Protein AF-0000000076985890 (afdb_homodimer)

Secondary structure (DSSP, 8-state):
-GGGG----HHHHHHHHHHHHHHHHHHHHHHHHHHHTS------EEEEEES-SSTTS--SGGGT-TTSHHHHHHHHHHT-SSEEEEEES-B--HHHHHHHHHHHHTT-EEEEEE-GGGTTSTT--HHHHHHTT-EEEEPPP-SS-B--EEEEETTTEEEEES--BSHHHHHTSBEEEEEE--HHHHHHHHHHHHHHHHHT-GGG-/--GGG----HHHHHHHHHHHHHHHHHHHHHHHHHHHTS------EEEEEES-SSTTS--SGGGT-TTSHHHHHHHHHHT-SSEEEEEES-B--HHHHHHHHHHHHTT-EEEEEE-GGGTTSTT--HHHHHHTT-EEEEPPP-SS-B--EEEEETTTEEEEES--BSHHHHHTSBEEEEEE--HHHHHHHHHHHHHHHHHT-GGG-

Radius of gyration: 29.79 Å; Cα contacts (8 Å, |Δi|>4): 692; chains: 2; bounding box: 94×64×72 Å

pLDDT: mean 83.48, std 21.85, range [29.84, 98.94]

Solvent-accessible surface area (backbone atoms only — not comparable to full-atom values): 21646 Å² total; per-residue (Å²): 135,80,76,76,78,65,79,72,57,69,64,60,55,50,50,52,48,49,51,50,49,49,53,50,49,51,48,48,50,49,47,50,46,45,62,68,51,41,75,72,72,76,86,44,75,46,78,40,54,28,35,34,87,78,52,63,66,78,59,89,56,58,82,68,47,75,76,38,41,67,37,48,52,46,52,60,60,55,64,31,63,55,28,37,40,36,37,29,34,41,55,35,24,64,69,60,49,50,46,52,50,52,32,40,73,71,64,18,51,44,40,36,38,34,16,44,89,37,53,79,36,88,61,36,41,51,66,60,40,44,76,73,67,43,49,72,40,43,47,66,90,57,100,44,44,48,44,32,31,36,34,34,36,54,79,47,32,27,40,35,21,37,46,48,44,32,55,62,36,56,62,52,12,33,25,36,35,42,33,33,42,52,62,72,59,29,49,53,53,51,50,52,48,50,52,49,56,59,70,34,31,70,81,76,101,137,78,74,80,74,65,80,72,55,68,64,59,55,51,49,51,48,51,50,49,49,49,52,50,47,52,49,48,49,50,49,49,46,46,61,69,50,41,76,72,72,75,85,45,75,46,76,41,51,28,35,35,88,77,53,63,65,80,60,88,56,58,82,67,48,73,78,38,42,68,38,47,52,46,51,59,59,56,64,32,63,54,30,38,43,36,36,28,33,42,54,34,22,64,70,59,48,51,45,53,51,52,33,39,73,72,64,18,52,45,39,36,38,34,15,43,90,35,51,80,37,90,60,36,41,52,64,61,40,46,74,72,67,41,47,73,39,44,46,67,92,58,100,44,45,47,44,33,28,36,36,32,36,54,79,47,32,29,39,36,21,36,48,49,44,31,56,60,37,56,62,51,11,32,26,35,35,43,34,32,43,54,61,71,58,29,49,52,53,50,50,52,48,52,54,49,54,59,69,33,32,70,81,75,100

Nearest PDB structures (foldseek):
  4ggj-assembly1_A  TM=8.680E-01  e=3.127E-18  Mus musculus
  4gel-assembly1_A  TM=8.776E-01  e=2.424E-14  Drosophila melanogaster
  4gel-assembly1_B  TM=8.589E-01  e=1.383E-13  Drosophila melanogaster
  4gem-assembly1_A  TM=8.745E-01  e=2.913E-12  Drosophila melanogaster
  4gem-assembly1_B  TM=8.549E-01  e=1.885E-12  Drosophila melanogaster

Sequence (410 aa):
MMAYFQRIPLVAAVGISLVTCEVVYYAIRKWRNAQKAAPVAVDLNEVIFFPDSSVVSKTENFENDGANSLCRLVRHLSTAERTLDLCLYIFSCTYLCKAVEKVHNKGARVRVIIDESQRESSGSQISFLRAKGILVRTSKLSPYLMHHKFAVVDGKILINGSLNWTRQAVVGNRENVLVTNNANVVGQYLEEFEKLWRLYDPKTVMMAYFQRIPLVAAVGISLVTCEVVYYAIRKWRNAQKAAPVAVDLNEVIFFPDSSVVSKTENFENDGANSLCRLVRHLSTAERTLDLCLYIFSCTYLCKAVEKVHNKGARVRVIIDESQRESSGSQISFLRAKGILVRTSKLSPYLMHHKFAVVDGKILINGSLNWTRQAVVGNRENVLVTNNANVVGQYLEEFEKLWRLYDPKTV

Foldseek 3Di:
DPPPPPPPDPVVVVVVVVVVVVVVVVVVVVVVVVVVPPPPPPWDKDKAKPDFPPQLPPDPVPVPPCPGRVNVVLVVLLVAAAEKEWQAAAAQAVSNVVSQLNNVVNPHQYEYEYEPVHCPPVRGCNVVCVVSVHHYFYDDDDPDTSHFGWMAGPLFKIKGWNAHNDPCRHNPDTIMIIIGRPNVVSNVVVVVSVVVVVVRPPVVD/DPPPPDPPDPVVVVVVVVVVVVVVVVVVVVVVVVVVPPPPPPWDKDKAKPDFPPPLPPDPVPVPPCPGRVNVVLVVLQVAAAEKEWQAAAAQAVSNVVSQLNNVVNPHQYEYEYEPVHCPPVRGCNVVCVVSVHHYFYDDDDPDTSHFGWMAGPLFKIKGWNAHNDPCRHNPDTIMIIIGRPNVVSNVVVVVSVVVVVVRPPVVD

InterPro domains:
  IPR001736 Phospholipase D/Transphosphatidylase [PS50035] (142-169)
  IPR001736 Phospholipase D/Transphosphatidylase [SM00155] (142-169)
  IPR025202 Cardiolipin synthase-like, phospholipase D-like domain [PF13091] (73-197)
  IPR051406 Phospholipase D domain-containing protein [PTHR43856] (47-202)

Structure (mmCIF, N/CA/C/O backbone):
data_AF-0000000076985890-model_v1
#
loop_
_entity.id
_entity.type
_entity.pdbx_description
1 polymer 'Mitochondrial cardiolipin hydrolase'
#
loop_
_atom_site.group_PDB
_atom_site.id
_atom_site.type_symbol
_atom_site.label_atom_id
_atom_site.label_alt_id
_atom_site.label_comp_id
_atom_site.label_asym_id
_atom_site.label_entity_id
_atom_site.label_seq_id
_atom_site.pdbx_PDB_ins_code
_atom_site.Cartn_x
_atom_site.Cartn_y
_atom_site.Cartn_z
_atom_site.occupancy
_atom_site.B_iso_or_equiv
_atom_site.auth_seq_id
_atom_site.auth_comp_id
_atom_site.auth_asym_id
_atom_site.auth_atom_id
_atom_site.pdbx_PDB_model_num
ATOM 1 N N . MET A 1 1 ? -69.062 27.203 45.281 1 29.84 1 MET A N 1
ATOM 2 C CA . MET A 1 1 ? -68.938 27.047 43.844 1 29.84 1 MET A CA 1
ATOM 3 C C . MET A 1 1 ? -67.688 26.203 43.531 1 29.84 1 MET A C 1
ATOM 5 O O . MET A 1 1 ? -67.25 26.125 42.375 1 29.84 1 MET A O 1
ATOM 9 N N . MET A 1 2 ? -67.062 25.594 44.562 1 33.03 2 MET A N 1
ATOM 10 C CA . MET A 1 2 ? -65.75 24.984 44.469 1 33.03 2 MET A CA 1
ATOM 11 C C . MET A 1 2 ? -65.812 23.656 43.75 1 33.03 2 MET A C 1
ATOM 13 O O . MET A 1 2 ? -64.75 23.078 43.406 1 33.03 2 MET A O 1
ATOM 17 N N . ALA A 1 3 ? -67 22.906 43.781 1 33.28 3 ALA A N 1
ATOM 18 C CA . ALA A 1 3 ? -67 21.453 43.656 1 33.28 3 ALA A CA 1
ATOM 19 C C . ALA A 1 3 ? -66.938 21.047 42.188 1 33.28 3 ALA A C 1
ATOM 21 O O . ALA A 1 3 ? -67.062 19.859 41.844 1 33.28 3 ALA A O 1
ATOM 22 N N . TYR A 1 4 ? -67.188 21.906 41.25 1 34.59 4 TYR A N 1
ATOM 23 C CA . TYR A 1 4 ? -67.562 21.391 39.938 1 34.59 4 TYR A CA 1
ATOM 24 C C . TYR A 1 4 ? -66.312 20.844 39.219 1 34.59 4 TYR A C 1
ATOM 26 O O . TYR A 1 4 ? -66.312 20.609 38 1 34.59 4 TYR A O 1
ATOM 34 N N . PHE A 1 5 ? -65.125 21 39.75 1 40.16 5 PHE A N 1
ATOM 35 C CA . PHE A 1 5 ? -64 20.719 38.812 1 40.16 5 PHE A CA 1
ATOM 36 C C . PHE A 1 5 ? -63.875 19.219 38.594 1 40.16 5 PHE A C 1
ATOM 38 O O . PHE A 1 5 ? -62.875 18.766 38.062 1 40.16 5 PHE A O 1
ATOM 45 N N . GLN A 1 6 ? -64.875 18.406 39.125 1 37.47 6 GLN A N 1
ATOM 46 C CA . GLN A 1 6 ? -64.438 17.031 39.281 1 37.47 6 GLN A CA 1
ATOM 47 C C . GLN A 1 6 ? -64.25 16.328 37.938 1 37.47 6 GLN A C 1
ATOM 49 O O . GLN A 1 6 ? -63.344 15.547 37.75 1 37.47 6 GLN A O 1
ATOM 54 N N . ARG A 1 7 ? -65.5 16.094 37.188 1 39.22 7 ARG A N 1
ATOM 55 C CA . ARG A 1 7 ? -65.625 14.828 36.469 1 39.22 7 ARG A CA 1
ATOM 56 C C . ARG A 1 7 ? -65 14.914 35.094 1 39.22 7 ARG A C 1
ATOM 58 O O . ARG A 1 7 ? -65.625 15.367 34.125 1 39.22 7 ARG A O 1
ATOM 65 N N . ILE A 1 8 ? -63.844 15.406 34.906 1 46.31 8 ILE A N 1
ATOM 66 C CA . ILE A 1 8 ? -63.312 15.18 33.562 1 46.31 8 ILE A CA 1
ATOM 67 C C . ILE A 1 8 ? -63.344 13.688 33.219 1 46.31 8 ILE A C 1
ATOM 69 O O . ILE A 1 8 ? -62.781 12.875 33.969 1 46.31 8 ILE A O 1
ATOM 73 N N . PRO A 1 9 ? -64.438 13.234 32.438 1 46.5 9 PRO A N 1
ATOM 74 C CA . PRO A 1 9 ? -64.688 11.805 32.219 1 46.5 9 PRO A CA 1
ATOM 75 C C . PRO A 1 9 ? -63.438 11.078 31.719 1 46.5 9 PRO A C 1
ATOM 77 O O . PRO A 1 9 ? -62.562 11.695 31.094 1 46.5 9 PRO A O 1
ATOM 80 N N . LEU A 1 10 ? -63.219 9.906 32.25 1 52.47 10 LEU A N 1
ATOM 81 C CA . LEU A 1 10 ? -62.188 8.906 32.062 1 52.47 10 LEU A CA 1
ATOM 82 C C . LEU A 1 10 ? -61.938 8.664 30.578 1 52.47 10 LEU A C 1
ATOM 84 O O . LEU A 1 10 ? -60.781 8.492 30.156 1 52.47 10 LEU A O 1
ATOM 88 N N . VAL A 1 11 ? -63 8.984 29.75 1 53.03 11 VAL A N 1
ATOM 89 C CA . VAL A 1 11 ? -62.875 8.688 28.328 1 53.03 11 VAL A CA 1
ATOM 90 C C . VAL A 1 11 ? -62.031 9.75 27.656 1 53.03 11 VAL A C 1
ATOM 92 O O . VAL A 1 11 ? -61.219 9.438 26.766 1 53.03 11 VAL A O 1
ATOM 95 N N . ALA A 1 12 ? -62.156 11.039 28.094 1 55.5 12 ALA A N 1
ATOM 96 C CA . ALA A 1 12 ? -61.312 12.094 27.5 1 55.5 12 ALA A CA 1
ATOM 97 C C . ALA A 1 12 ? -59.844 11.93 27.906 1 55.5 12 ALA A C 1
ATOM 99 O O . ALA A 1 12 ? -58.969 12.172 27.094 1 55.5 12 ALA A O 1
ATOM 100 N N . ALA A 1 13 ? -59.688 11.32 29.109 1 54.88 13 ALA A N 1
ATOM 101 C CA . ALA A 1 13 ? -58.312 11.086 29.547 1 54.88 13 ALA A CA 1
ATOM 102 C C . ALA A 1 13 ? -57.688 9.969 28.734 1 54.88 13 ALA A C 1
ATOM 104 O O . ALA A 1 13 ? -56.5 10.062 28.391 1 54.88 13 ALA A O 1
ATOM 105 N N . VAL A 1 14 ? -58.562 9.016 28.266 1 54.94 14 VAL A N 1
ATOM 106 C CA . VAL A 1 14 ? -58.031 7.906 27.484 1 54.94 14 VAL A CA 1
ATOM 107 C C . VAL A 1 14 ? -57.75 8.367 26.062 1 54.94 14 VAL A C 1
ATOM 109 O O . VAL A 1 14 ? -56.75 8.008 25.469 1 54.94 14 VAL A O 1
ATOM 112 N N . GLY A 1 15 ? -58.531 9.32 25.531 1 52.78 15 GLY A N 1
ATOM 113 C CA . GLY A 1 15 ? -58.312 9.844 24.188 1 52.78 15 GLY A CA 1
ATOM 114 C C . GLY A 1 15 ? -57.062 10.719 24.078 1 52.78 15 GLY A C 1
ATOM 115 O O . GLY A 1 15 ? -56.312 10.602 23.125 1 52.78 15 GLY A O 1
ATOM 116 N N . ILE A 1 16 ? -56.906 11.492 25.172 1 57.03 16 ILE A N 1
ATOM 117 C CA . ILE A 1 16 ? -55.719 12.352 25.188 1 57.03 16 ILE A CA 1
ATOM 118 C C . ILE A 1 16 ? -54.469 11.5 25.359 1 57.03 16 ILE A C 1
ATOM 120 O O . ILE A 1 16 ? -53.469 11.727 24.688 1 57.03 16 ILE A O 1
ATOM 124 N N . SER A 1 17 ? -54.719 10.398 26.047 1 57.03 17 SER A N 1
ATOM 125 C CA . SER A 1 17 ? -53.562 9.523 26.234 1 57.03 17 SER A CA 1
ATOM 126 C C . SER A 1 17 ? -53.188 8.805 24.938 1 57.03 17 SER A C 1
ATOM 128 O O . SER A 1 17 ? -52 8.68 24.609 1 57.03 17 SER A O 1
ATOM 130 N N . LEU A 1 18 ? -54.281 8.508 24.188 1 56.28 18 LEU A N 1
ATOM 131 C CA . LEU A 1 18 ? -54.031 7.793 22.938 1 56.28 18 LEU A CA 1
ATOM 132 C C . LEU A 1 18 ? -53.438 8.734 21.875 1 56.28 18 LEU A C 1
ATOM 134 O O . LEU A 1 18 ? -52.531 8.375 21.156 1 56.28 18 LEU A O 1
ATOM 138 N N . VAL A 1 19 ? -53.906 9.969 21.859 1 60.25 19 VAL A N 1
ATOM 139 C CA . VAL A 1 19 ? -53.406 10.938 20.906 1 60.25 19 VAL A CA 1
ATOM 140 C C . VAL A 1 19 ? -51.969 11.344 21.297 1 60.25 19 VAL A C 1
ATOM 142 O O . VAL A 1 19 ? -51.094 11.438 20.453 1 60.25 19 VAL A O 1
ATOM 145 N N . THR A 1 20 ? -51.75 11.406 22.594 1 59.97 20 THR A N 1
ATOM 146 C CA . THR A 1 20 ? -50.375 11.734 23.047 1 59.97 20 THR A CA 1
ATOM 147 C C . THR A 1 20 ? -49.438 10.578 22.781 1 59.97 20 THR A C 1
ATOM 149 O O . THR A 1 20 ? -48.312 10.797 22.328 1 59.97 20 THR A O 1
ATOM 152 N N . CYS A 1 21 ? -49.969 9.352 22.891 1 58.56 21 CYS A N 1
ATOM 153 C CA . CYS A 1 21 ? -49.125 8.211 22.594 1 58.56 21 CYS A CA 1
ATOM 154 C C . CYS A 1 21 ? -48.844 8.102 21.109 1 58.56 21 CYS A C 1
ATOM 156 O O . CYS A 1 21 ? -47.719 7.809 20.688 1 58.56 21 CYS A O 1
ATOM 158 N N . GLU A 1 22 ? -49.844 8.469 20.297 1 59.91 22 GLU A N 1
ATOM 159 C CA . GLU A 1 22 ? -49.625 8.438 18.859 1 59.91 22 GLU A CA 1
ATOM 160 C C . GLU A 1 22 ? -48.688 9.555 18.406 1 59.91 22 GLU A C 1
ATOM 162 O O . GLU A 1 22 ? -47.812 9.344 17.562 1 59.91 22 GLU A O 1
ATOM 167 N N . VAL A 1 23 ? -48.812 10.742 18.969 1 61.91 23 VAL A N 1
ATOM 168 C CA . VAL A 1 23 ? -47.938 11.867 18.641 1 61.91 23 VAL A CA 1
ATOM 169 C C . VAL A 1 23 ? -46.5 11.578 19.125 1 61.91 23 VAL A C 1
ATOM 171 O O . VAL A 1 23 ? -45.531 11.836 18.422 1 61.91 23 VAL A O 1
ATOM 174 N N . VAL A 1 24 ? -46.375 11.008 20.266 1 61.91 24 VAL A N 1
ATOM 175 C CA . VAL A 1 24 ? -45.062 10.625 20.797 1 61.91 24 VAL A CA 1
ATOM 176 C C . VAL A 1 24 ? -44.5 9.5 19.953 1 61.91 24 VAL A C 1
ATOM 178 O O . VAL A 1 24 ? -43.312 9.523 19.609 1 61.91 24 VAL A O 1
ATOM 181 N N . TYR A 1 25 ? -45.344 8.531 19.594 1 57.03 25 TYR A N 1
ATOM 182 C CA . TYR A 1 25 ? -44.906 7.441 18.719 1 57.03 25 TYR A CA 1
ATOM 183 C C . TYR A 1 25 ? -44.438 7.98 17.359 1 57.03 25 TYR A C 1
ATOM 185 O O . TYR A 1 25 ? -43.375 7.617 16.875 1 57.03 25 TYR A O 1
ATOM 193 N N . TYR A 1 26 ? -45.156 8.828 16.719 1 60.25 26 TYR A N 1
ATOM 194 C CA . TYR A 1 26 ? -44.781 9.43 15.445 1 60.25 26 TYR A CA 1
ATOM 195 C C . TYR A 1 26 ? -43.562 10.312 15.602 1 60.25 26 TYR A C 1
ATOM 197 O O . TYR A 1 26 ? -42.688 10.32 14.734 1 60.25 26 TYR A O 1
ATOM 205 N N . ALA A 1 27 ? -43.344 11.023 16.625 1 61.88 27 ALA A N 1
ATOM 206 C CA . ALA A 1 27 ? -42.188 11.867 16.891 1 61.88 27 ALA A CA 1
ATOM 207 C C . ALA A 1 27 ? -40.938 11.023 17.141 1 61.88 27 ALA A C 1
ATOM 209 O O . ALA A 1 27 ? -39.875 11.328 16.609 1 61.88 27 ALA A O 1
ATOM 210 N N . ILE A 1 28 ? -41.062 9.93 17.859 1 60.19 28 ILE A N 1
ATOM 211 C CA . ILE A 1 28 ? -39.938 9.031 18.094 1 60.19 28 ILE A CA 1
ATOM 212 C C . ILE A 1 28 ? -39.562 8.32 16.797 1 60.19 28 ILE A C 1
ATOM 214 O O . ILE A 1 28 ? -38.375 8.195 16.484 1 60.19 28 ILE A O 1
ATOM 218 N N . ARG A 1 29 ? -40.562 7.848 16.062 1 59.12 29 ARG A N 1
ATOM 219 C CA . ARG A 1 29 ? -40.312 7.23 14.766 1 59.12 29 ARG A CA 1
ATOM 220 C C . ARG A 1 29 ? -39.656 8.227 13.812 1 59.12 29 ARG A C 1
ATOM 222 O O . ARG A 1 29 ? -38.688 7.887 13.109 1 59.12 29 ARG A O 1
ATOM 229 N N . LYS A 1 30 ? -40.156 9.453 13.727 1 55.5 30 LYS A N 1
ATOM 230 C CA . LYS A 1 30 ? -39.531 10.508 12.93 1 55.5 30 LYS A CA 1
ATOM 231 C C . LYS A 1 30 ? -38.125 10.82 13.43 1 55.5 30 LYS A C 1
ATOM 233 O O . LYS A 1 30 ? -37.219 11.031 12.625 1 55.5 30 LYS A O 1
ATOM 238 N N . TRP A 1 31 ? -37.938 10.883 14.727 1 54.59 31 TRP A N 1
ATOM 239 C CA . TRP A 1 31 ? -36.625 11.102 15.32 1 54.59 31 TRP A CA 1
ATOM 240 C C . TRP A 1 31 ? -35.688 9.922 15.031 1 54.59 31 TRP A C 1
ATOM 242 O O . TRP A 1 31 ? -34.562 10.117 14.633 1 54.59 31 TRP A O 1
ATOM 252 N N . ARG A 1 32 ? -36.188 8.703 15.242 1 51.38 32 ARG A N 1
ATOM 253 C CA . ARG A 1 32 ? -35.406 7.516 14.906 1 51.38 32 ARG A CA 1
ATOM 254 C C . ARG A 1 32 ? -35.125 7.469 13.414 1 51.38 32 ARG A C 1
ATOM 256 O O . ARG A 1 32 ? -34 7.121 13.008 1 51.38 32 ARG A O 1
ATOM 263 N N . ASN A 1 33 ? -36.094 7.73 12.68 1 51.25 33 ASN A N 1
ATOM 264 C CA . ASN A 1 33 ? -35.875 7.785 11.234 1 51.25 33 ASN A CA 1
ATOM 265 C C . ASN A 1 33 ? -34.938 8.938 10.852 1 51.25 33 ASN A C 1
ATOM 267 O O . ASN A 1 33 ? -34.156 8.82 9.906 1 51.25 33 ASN A O 1
ATOM 271 N N . ALA A 1 34 ? -35.031 10.094 11.5 1 47.59 34 ALA A N 1
ATOM 272 C CA . ALA A 1 34 ? -34.094 11.18 11.305 1 47.59 34 ALA A CA 1
ATOM 273 C C . ALA A 1 34 ? -32.656 10.742 11.703 1 47.59 34 ALA A C 1
ATOM 275 O O . ALA A 1 34 ? -31.688 11.133 11.07 1 47.59 34 ALA A O 1
ATOM 276 N N . GLN A 1 35 ? -32.5 10.133 12.812 1 42.44 35 GLN A N 1
ATOM 277 C CA . GLN A 1 35 ? -31.219 9.547 13.156 1 42.44 35 GLN A CA 1
ATOM 278 C C . GLN A 1 35 ? -30.812 8.469 12.156 1 42.44 35 GLN A C 1
ATOM 280 O O . GLN A 1 35 ? -29.625 8.266 11.883 1 42.44 35 GLN A O 1
ATOM 285 N N . LYS A 1 36 ? -31.812 7.664 11.844 1 43.5 36 LYS A N 1
ATOM 286 C CA . LYS A 1 36 ? -31.531 6.738 10.75 1 43.5 36 LYS A CA 1
ATOM 287 C C . LYS A 1 36 ? -31.219 7.488 9.453 1 43.5 36 LYS A C 1
ATOM 289 O O . LYS A 1 36 ? -30.594 6.941 8.547 1 43.5 36 LYS A O 1
ATOM 294 N N . ALA A 1 37 ? -31.875 8.586 9.375 1 40.69 37 ALA A N 1
ATOM 295 C CA . ALA A 1 37 ? -31.641 9.43 8.211 1 40.69 37 ALA A CA 1
ATOM 296 C C . ALA A 1 37 ? -30.344 10.234 8.359 1 40.69 37 ALA A C 1
ATOM 298 O O . ALA A 1 37 ? -30.328 11.438 8.117 1 40.69 37 ALA A O 1
ATOM 299 N N . ALA A 1 38 ? -29.562 10.086 9.484 1 39.19 38 ALA A N 1
ATOM 300 C CA . ALA A 1 38 ? -28.266 10.734 9.328 1 39.19 38 ALA A CA 1
ATOM 301 C C . ALA A 1 38 ? -27.75 10.586 7.895 1 39.19 38 ALA A C 1
ATOM 303 O O . ALA A 1 38 ? -27.906 9.531 7.273 1 39.19 38 ALA A O 1
ATOM 304 N N . PRO A 1 39 ? -27.406 11.578 7.188 1 40.53 39 PRO A N 1
ATOM 305 C CA . PRO A 1 39 ? -26.953 11.359 5.812 1 40.53 39 PRO A CA 1
ATOM 306 C C . PRO A 1 39 ? -26.094 10.102 5.672 1 40.53 39 PRO A C 1
ATOM 308 O O . PRO A 1 39 ? -25.219 9.852 6.508 1 40.53 39 PRO A O 1
ATOM 311 N N . VAL A 1 40 ? -26.594 8.969 5.387 1 41.41 40 VAL A N 1
ATOM 312 C CA . VAL A 1 40 ? -25.781 7.832 4.977 1 41.41 40 VAL A CA 1
ATOM 313 C C . VAL A 1 40 ? -24.406 8.312 4.512 1 41.41 40 VAL A C 1
ATOM 315 O O . VAL A 1 40 ? -24.312 9.047 3.525 1 41.41 40 VAL A O 1
ATOM 318 N N . ALA A 1 41 ? -23.547 8.766 5.422 1 53.34 41 ALA A N 1
ATOM 319 C CA . ALA A 1 41 ? -22.188 9.102 4.984 1 53.34 41 ALA A CA 1
ATOM 320 C C . ALA A 1 41 ? -21.844 8.383 3.686 1 53.34 41 ALA A C 1
ATOM 322 O O . ALA A 1 41 ? -22.078 7.176 3.555 1 53.34 41 ALA A O 1
ATOM 323 N N . VAL A 1 42 ? -21.875 9.047 2.531 1 69.5 42 VAL A N 1
ATOM 324 C CA . VAL A 1 42 ? -21.484 8.523 1.225 1 69.5 42 VAL A CA 1
ATOM 325 C C . VAL A 1 42 ? -20.266 7.621 1.366 1 69.5 42 VAL A C 1
ATOM 327 O O . VAL A 1 42 ? -19.25 8.023 1.947 1 69.5 42 VAL A O 1
ATOM 330 N N . ASP A 1 43 ? -20.484 6.352 1.236 1 86.69 43 ASP A N 1
ATOM 331 C CA . ASP A 1 43 ? -19.406 5.367 1.214 1 86.69 43 ASP A CA 1
ATOM 332 C C . ASP A 1 43 ? -18.328 5.754 0.205 1 86.69 43 ASP A C 1
ATOM 334 O O . ASP A 1 43 ? -18.594 5.836 -0.996 1 86.69 43 ASP A O 1
ATOM 338 N N . LEU A 1 44 ? -17.25 6.297 0.735 1 95.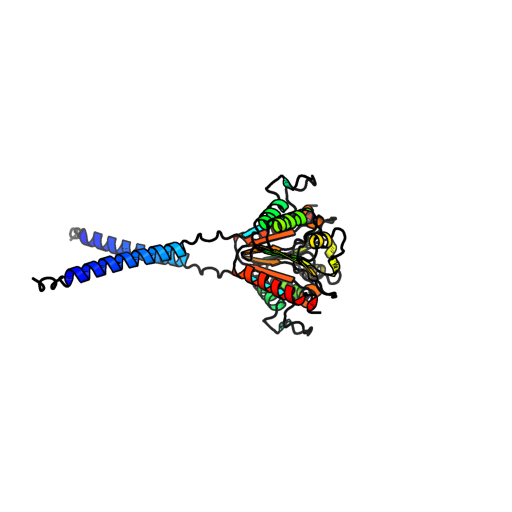06 44 LEU A N 1
ATOM 339 C CA . LEU A 1 44 ? -16.125 6.688 -0.108 1 95.06 44 LEU A CA 1
ATOM 340 C C . LEU A 1 44 ? -15.133 5.535 -0.274 1 95.06 44 LEU A C 1
ATOM 342 O O . LEU A 1 44 ? -14.586 5.039 0.71 1 95.06 44 LEU A O 1
ATOM 346 N N . ASN A 1 45 ? -15 5.059 -1.461 1 97.12 45 ASN A N 1
ATOM 347 C CA . ASN A 1 45 ? -13.953 4.137 -1.891 1 97.12 45 ASN A CA 1
ATOM 348 C C . ASN A 1 45 ? -13.422 4.496 -3.273 1 97.12 45 ASN A C 1
ATOM 350 O O . ASN A 1 45 ? -13.953 4.039 -4.289 1 97.12 45 ASN A O 1
ATOM 354 N N . GLU A 1 46 ? -12.43 5.293 -3.256 1 97.5 46 GLU A N 1
ATOM 355 C CA . GLU A 1 46 ? -11.82 5.711 -4.512 1 97.5 46 GLU A CA 1
ATOM 356 C C . GLU A 1 46 ? -10.422 5.113 -4.672 1 97.5 46 GLU A C 1
ATOM 358 O O . GLU A 1 46 ? -9.641 5.082 -3.719 1 97.5 46 GLU A O 1
ATOM 363 N N . VAL A 1 47 ? -10.203 4.609 -5.848 1 98.56 47 VAL A N 1
ATOM 364 C CA . VAL A 1 47 ? -8.867 4.117 -6.172 1 98.56 47 VAL A CA 1
ATOM 365 C C . VAL A 1 47 ? -8.188 5.07 -7.16 1 98.56 47 VAL A C 1
ATOM 367 O O . VAL A 1 47 ? -8.789 5.453 -8.172 1 98.56 47 VAL A O 1
ATOM 370 N N . ILE A 1 48 ? -6.992 5.457 -6.863 1 97.44 48 ILE A N 1
ATOM 371 C CA . ILE A 1 48 ? -6.195 6.32 -7.727 1 97.44 48 ILE A CA 1
ATOM 372 C C . ILE A 1 48 ? -4.941 5.578 -8.18 1 97.44 48 ILE A C 1
ATOM 374 O O . ILE A 1 48 ? -4.113 5.18 -7.359 1 97.44 48 ILE A O 1
ATOM 378 N N . PHE A 1 49 ? -4.828 5.426 -9.484 1 97.75 49 PHE A N 1
ATOM 379 C CA . PHE A 1 49 ? -3.629 4.797 -10.023 1 97.75 49 PHE A CA 1
ATOM 380 C C . PHE A 1 49 ? -2.682 5.844 -10.602 1 97.75 49 PHE A C 1
ATOM 382 O O . PHE A 1 49 ? -3.121 6.879 -11.094 1 97.75 49 PHE A O 1
ATOM 389 N N . PHE A 1 50 ? -1.476 5.504 -10.398 1 96.62 50 PHE A N 1
ATOM 390 C CA . PHE A 1 50 ? -0.407 6.281 -11.023 1 96.62 50 PHE A CA 1
ATOM 391 C C . PHE A 1 50 ? 0.373 5.426 -12.016 1 96.62 50 PHE A C 1
ATOM 393 O O . PHE A 1 50 ? 0.473 4.211 -11.852 1 96.62 50 PHE A O 1
ATOM 400 N N . PRO A 1 51 ? 1.024 5.949 -13.016 1 94 51 PRO A N 1
ATOM 401 C CA . PRO A 1 51 ? 0.849 7.352 -13.406 1 94 51 PRO A CA 1
ATOM 402 C C . PRO A 1 51 ? -0.486 7.605 -14.102 1 94 51 PRO A C 1
ATOM 404 O O . PRO A 1 51 ? -1.179 6.66 -14.484 1 94 51 PRO A O 1
ATOM 407 N N . ASP A 1 52 ? -0.833 8.984 -14.102 1 86.56 52 ASP A N 1
ATOM 408 C CA . ASP A 1 52 ? -2.045 9.352 -14.828 1 86.56 52 ASP A CA 1
ATOM 409 C C . ASP A 1 52 ? -1.923 9 -16.312 1 86.56 52 ASP A C 1
ATOM 411 O O . ASP A 1 52 ? -0.835 9.086 -16.891 1 86.56 52 ASP A O 1
ATOM 415 N N . SER A 1 53 ? -2.881 8.281 -16.781 1 66.94 53 SER A N 1
ATOM 416 C CA . SER A 1 53 ? -2.848 8.023 -18.219 1 66.94 53 SER A CA 1
ATOM 417 C C . SER A 1 53 ? -2.629 9.312 -19 1 66.94 53 SER A C 1
ATOM 419 O O . SER A 1 53 ? -2.033 9.297 -20.094 1 66.94 53 SER A O 1
ATOM 421 N N . SER A 1 54 ? -3.258 10.344 -18.578 1 53.88 54 SER A N 1
ATOM 422 C CA . SER A 1 54 ? -3.182 11.602 -19.312 1 53.88 54 SER A CA 1
ATOM 423 C C . SER A 1 54 ? -1.91 12.367 -18.953 1 53.88 54 SER A C 1
ATOM 425 O O . SER A 1 54 ? -1.501 13.273 -19.688 1 53.88 54 SER A O 1
ATOM 427 N N . VAL A 1 55 ? -1.449 12.25 -17.812 1 49.97 55 VAL A N 1
ATOM 428 C CA . VAL A 1 55 ? -0.436 13.148 -17.266 1 49.97 55 VAL A CA 1
ATOM 429 C C . VAL A 1 55 ? 0.931 12.797 -17.859 1 49.97 55 VAL A C 1
ATOM 431 O O . VAL A 1 55 ? 1.966 13.164 -17.297 1 49.97 55 VAL A O 1
ATOM 434 N N . VAL A 1 56 ? 0.981 11.812 -18.734 1 43.72 56 VAL A N 1
ATOM 435 C CA . VAL A 1 56 ? 2.354 11.828 -19.234 1 43.72 56 VAL A CA 1
ATOM 436 C C . VAL A 1 56 ? 2.879 13.258 -19.25 1 43.72 56 VAL A C 1
ATOM 438 O O . VAL A 1 56 ? 4.094 13.484 -19.234 1 43.72 56 VAL A O 1
ATOM 441 N N . SER A 1 57 ? 2.17 14.125 -19.891 1 39.66 57 SER A N 1
ATOM 442 C CA . SER A 1 57 ? 2.926 15.312 -20.25 1 39.66 57 SER A CA 1
ATOM 443 C C . SER A 1 57 ? 3.381 16.078 -19.016 1 39.66 57 SER A C 1
ATOM 445 O O . SER A 1 57 ? 2.566 16.422 -18.156 1 39.66 57 SER A O 1
ATOM 447 N N . LYS A 1 58 ? 4.547 15.844 -18.547 1 42.75 58 LYS A N 1
ATOM 448 C CA . LYS A 1 58 ? 5.516 16.453 -17.641 1 42.75 58 LYS A CA 1
ATOM 449 C C . LYS A 1 58 ? 5.172 17.922 -17.375 1 42.75 58 LYS A C 1
ATOM 451 O O . LYS A 1 58 ? 6.016 18.688 -16.906 1 42.75 58 LYS A O 1
ATOM 456 N N . THR A 1 59 ? 4.273 18.516 -18.109 1 40.19 59 THR A N 1
ATOM 457 C CA . THR A 1 59 ? 4.277 19.969 -17.984 1 40.19 59 THR A CA 1
ATOM 458 C C . THR A 1 59 ? 3.773 20.391 -16.609 1 40.19 59 THR A C 1
ATOM 460 O O . THR A 1 59 ? 3.035 19.656 -15.961 1 40.19 59 THR A O 1
ATOM 463 N N . GLU A 1 60 ? 4.289 21.438 -16.047 1 43 60 GLU A N 1
ATOM 464 C CA . GLU A 1 60 ? 4.152 22.281 -14.867 1 43 60 GLU A CA 1
ATOM 465 C C . GLU A 1 60 ? 2.691 22.422 -14.445 1 43 60 GLU A C 1
ATOM 467 O O . GLU A 1 60 ? 2.393 22.938 -13.375 1 43 60 GLU A O 1
ATOM 472 N N . ASN A 1 61 ? 1.759 22.141 -15.375 1 44.75 61 ASN A N 1
ATOM 473 C CA . ASN A 1 61 ? 0.415 22.547 -14.977 1 44.75 61 ASN A CA 1
ATOM 474 C C . ASN A 1 61 ? -0.328 21.422 -14.266 1 44.75 61 ASN A C 1
ATOM 476 O O . ASN A 1 61 ? -1.515 21.203 -14.516 1 44.75 61 ASN A O 1
ATOM 480 N N . PHE A 1 62 ? 0.285 20.562 -13.781 1 47.97 62 PHE A N 1
ATOM 481 C CA . PHE A 1 62 ? -0.31 19.469 -13.016 1 47.97 62 PHE A CA 1
ATOM 482 C C . PHE A 1 62 ? -1.444 19.984 -12.141 1 47.97 62 PHE A C 1
ATOM 484 O O . PHE A 1 62 ? -2.424 19.281 -11.906 1 47.97 62 PHE A O 1
ATOM 491 N N . GLU A 1 63 ? -1.287 21.219 -11.656 1 46.31 63 GLU A N 1
ATOM 492 C CA . GLU A 1 63 ? -2.281 21.797 -10.758 1 46.31 63 GLU A CA 1
ATOM 493 C C . GLU A 1 63 ? -3.592 22.078 -11.484 1 46.31 63 GLU A C 1
ATOM 495 O O . GLU A 1 63 ? -4.617 22.328 -10.852 1 46.31 63 GLU A O 1
ATOM 500 N N . ASN A 1 64 ? -3.447 22.156 -12.773 1 47.44 64 ASN A N 1
ATOM 501 C CA . ASN A 1 64 ? -4.59 22.781 -13.438 1 47.44 64 ASN A CA 1
ATOM 502 C C . ASN A 1 64 ? -5.582 21.734 -13.945 1 47.44 64 ASN A C 1
ATOM 504 O O . ASN A 1 64 ? -6.676 22.094 -14.391 1 47.44 64 ASN A O 1
ATOM 508 N N . ASP A 1 65 ? -5.062 20.516 -14.273 1 53.62 65 ASP A N 1
ATOM 509 C CA . ASP A 1 65 ? -6.145 19.672 -14.75 1 53.62 65 ASP A CA 1
ATOM 510 C C . ASP A 1 65 ? -6.75 18.859 -13.602 1 53.62 65 ASP A C 1
ATOM 512 O O . ASP A 1 65 ? -6.086 17.984 -13.031 1 53.62 65 ASP A O 1
ATOM 516 N N . GLY A 1 66 ? -7.793 19.344 -12.961 1 59.28 66 GLY A N 1
ATOM 517 C CA . GLY A 1 66 ? -8.523 18.922 -11.773 1 59.28 66 GLY A CA 1
ATOM 518 C C . GLY A 1 66 ? -8.805 17.422 -11.766 1 59.28 66 GLY A C 1
ATOM 519 O O . GLY A 1 66 ? -9.164 16.859 -10.727 1 59.28 66 GLY A O 1
ATOM 520 N N . ALA A 1 67 ? -8.352 16.688 -12.922 1 73.56 67 ALA A N 1
ATOM 521 C CA . ALA A 1 67 ? -8.836 15.305 -12.953 1 73.56 67 ALA A CA 1
ATOM 522 C C . ALA A 1 67 ? -7.688 14.312 -12.836 1 73.56 67 ALA A C 1
ATOM 524 O O . ALA A 1 67 ? -7.91 13.109 -12.68 1 73.56 67 ALA A O 1
ATOM 525 N N . ASN A 1 68 ? -6.406 14.867 -12.781 1 87.69 68 ASN A N 1
ATOM 526 C CA . ASN A 1 68 ? -5.352 13.859 -12.766 1 87.69 68 ASN A CA 1
ATOM 527 C C . ASN A 1 68 ? -5.184 13.25 -11.383 1 87.69 68 ASN A C 1
ATOM 529 O O . ASN A 1 68 ? -5.781 13.719 -10.406 1 87.69 68 ASN A O 1
ATOM 533 N N . SER A 1 69 ? -4.41 12.172 -11.359 1 94.75 69 SER A N 1
ATOM 534 C CA . SER A 1 69 ? -4.273 11.375 -10.148 1 94.75 69 SER A CA 1
ATOM 535 C C . SER A 1 69 ? -3.73 12.203 -8.992 1 94.75 69 SER A C 1
ATOM 537 O O . SER A 1 69 ? -4.242 12.125 -7.871 1 94.75 69 SER A O 1
ATOM 539 N N . LEU A 1 70 ? -2.719 13.031 -9.281 1 94.06 70 LEU A N 1
ATOM 540 C CA . LEU A 1 70 ? -2.125 13.852 -8.234 1 94.06 70 LEU A CA 1
ATOM 541 C C . LEU A 1 70 ? -3.139 14.852 -7.68 1 94.06 70 LEU A C 1
ATOM 543 O O . LEU A 1 70 ? -3.248 15.023 -6.465 1 94.06 70 LEU A O 1
ATOM 547 N N . CYS A 1 71 ? -3.881 15.469 -8.492 1 92.12 71 CYS A N 1
ATOM 548 C CA . CYS A 1 71 ? -4.875 16.453 -8.07 1 92.12 71 CYS A CA 1
ATOM 549 C C . CYS A 1 71 ? -5.961 15.789 -7.227 1 92.12 71 CYS A C 1
ATOM 551 O O . CYS A 1 71 ? -6.434 16.375 -6.246 1 92.12 71 CYS A O 1
ATOM 553 N N . ARG A 1 72 ? -6.316 14.609 -7.664 1 94.19 72 ARG A N 1
ATOM 554 C CA . ARG A 1 72 ? -7.305 13.883 -6.875 1 94.19 72 ARG A CA 1
ATOM 555 C C . ARG A 1 72 ? -6.777 13.578 -5.477 1 94.19 72 ARG A C 1
ATOM 557 O O . ARG A 1 72 ? -7.496 13.742 -4.488 1 94.19 72 ARG A O 1
ATOM 564 N N . LEU A 1 73 ? -5.535 13.172 -5.41 1 96.75 73 LEU A N 1
ATOM 565 C CA . LEU A 1 73 ? -4.918 12.922 -4.113 1 96.75 73 LEU A CA 1
ATOM 566 C C . LEU A 1 73 ? -4.867 14.195 -3.281 1 96.75 73 LEU A C 1
ATOM 568 O O . LEU A 1 73 ? -5.27 14.195 -2.115 1 96.75 73 LEU A O 1
ATOM 572 N N . VAL A 1 74 ? -4.473 15.25 -3.85 1 96.06 74 VAL A N 1
ATOM 573 C CA . VAL A 1 74 ? -4.352 16.531 -3.172 1 96.06 74 VAL A CA 1
ATOM 574 C C . VAL A 1 74 ? -5.723 17 -2.693 1 96.06 74 VAL A C 1
ATOM 576 O O . VAL A 1 74 ? -5.852 17.562 -1.604 1 96.06 74 VAL A O 1
ATOM 579 N N . ARG A 1 75 ? -6.723 16.766 -3.461 1 94.94 75 ARG A N 1
ATOM 580 C CA . ARG A 1 75 ? -8.078 17.141 -3.072 1 94.94 75 ARG A CA 1
ATOM 581 C C . ARG A 1 75 ? -8.5 16.422 -1.793 1 94.94 75 ARG A C 1
ATOM 583 O O . ARG A 1 75 ? -9.078 17.031 -0.896 1 94.94 75 ARG A O 1
ATOM 590 N N . HIS A 1 76 ? -8.195 15.188 -1.751 1 97.19 76 HIS A N 1
ATOM 591 C CA . HIS A 1 76 ? -8.547 14.453 -0.541 1 97.19 76 HIS A CA 1
ATOM 592 C C . HIS A 1 76 ? -7.781 14.984 0.668 1 97.19 76 HIS A C 1
ATOM 594 O O . HIS A 1 76 ? -8.359 15.156 1.744 1 97.19 76 HIS A O 1
ATOM 600 N N . LEU A 1 77 ? -6.512 15.273 0.52 1 98.06 77 LEU A N 1
ATOM 601 C CA . LEU A 1 77 ? -5.719 15.82 1.613 1 98.06 77 LEU A CA 1
ATOM 602 C C . LEU A 1 77 ? -6.27 17.172 2.062 1 98.06 77 LEU A C 1
ATOM 604 O O . LEU A 1 77 ? -6.344 17.453 3.262 1 98.06 77 LEU A O 1
ATOM 608 N N . SER A 1 78 ? -6.742 17.938 1.125 1 96.5 78 SER A N 1
ATOM 609 C CA . SER A 1 78 ? -7.145 19.312 1.366 1 96.5 78 SER A CA 1
ATOM 610 C C . SER A 1 78 ? -8.469 19.375 2.117 1 96.5 78 SER A C 1
ATOM 612 O O . SER A 1 78 ? -8.867 20.438 2.6 1 96.5 78 SER A O 1
ATOM 614 N N . THR A 1 79 ? -9.109 18.297 2.229 1 97.06 79 THR A N 1
ATOM 615 C CA . THR A 1 79 ? -10.375 18.281 2.945 1 97.06 79 THR A CA 1
ATOM 616 C C . THR A 1 79 ? -10.148 18.266 4.453 1 97.06 79 THR A C 1
ATOM 618 O O . THR A 1 79 ? -11.086 18.453 5.234 1 97.06 79 THR A O 1
ATOM 621 N N . ALA A 1 80 ? -8.961 18.031 4.848 1 98.44 80 ALA A N 1
ATOM 622 C CA . ALA A 1 80 ? -8.664 18 6.277 1 98.44 80 ALA A CA 1
ATOM 623 C C . ALA A 1 80 ? -9 19.328 6.938 1 98.44 80 ALA A C 1
ATOM 625 O O . ALA A 1 80 ? -8.555 20.391 6.484 1 98.44 80 ALA A O 1
ATOM 626 N N . GLU A 1 81 ? -9.695 19.281 8.055 1 98.25 81 GLU A N 1
ATOM 627 C CA . GLU A 1 81 ? -10.102 20.484 8.773 1 98.25 81 GLU A CA 1
ATOM 628 C C . GLU A 1 81 ? -9.492 20.531 10.172 1 98.25 81 GLU A C 1
ATOM 630 O O . GLU A 1 81 ? -9.188 21.594 10.695 1 98.25 81 GLU A O 1
ATOM 635 N N . ARG A 1 82 ? -9.352 19.438 10.758 1 98.69 82 ARG A N 1
ATOM 636 C CA . ARG A 1 82 ? -8.922 19.406 12.156 1 98.69 82 ARG A CA 1
ATOM 637 C C . ARG A 1 82 ? -7.559 18.734 12.289 1 98.69 82 ARG A C 1
ATOM 639 O O . ARG A 1 82 ? -6.668 19.25 12.969 1 98.69 82 ARG A O 1
ATOM 646 N N . THR A 1 83 ? -7.453 17.531 11.703 1 98.88 83 THR A N 1
ATOM 647 C CA . THR A 1 83 ? -6.211 16.781 11.859 1 98.88 83 THR A CA 1
ATOM 648 C C . THR A 1 83 ? -5.797 16.141 10.531 1 98.88 83 THR A C 1
ATOM 650 O O . THR A 1 83 ? -6.645 15.805 9.703 1 98.88 83 THR A O 1
ATOM 653 N N . LEU A 1 84 ? -4.562 16.031 10.312 1 98.94 84 LEU A N 1
ATOM 654 C CA . LEU A 1 84 ? -3.922 15.281 9.242 1 98.94 84 LEU A CA 1
ATOM 655 C C . LEU A 1 84 ? -2.711 14.516 9.766 1 98.94 84 LEU A C 1
ATOM 657 O O . LEU A 1 84 ? -1.725 15.117 10.188 1 98.94 84 LEU A O 1
ATOM 661 N N . ASP A 1 85 ? -2.783 13.203 9.773 1 98.94 85 ASP A N 1
ATOM 662 C CA . ASP A 1 85 ? -1.716 12.336 10.258 1 98.94 85 ASP A CA 1
ATOM 663 C C . ASP A 1 85 ? -1.089 11.547 9.109 1 98.94 85 ASP A C 1
ATOM 665 O O . ASP A 1 85 ? -1.773 10.773 8.438 1 98.94 85 ASP A O 1
ATOM 669 N N . LEU A 1 86 ? 0.168 11.758 8.914 1 98.94 86 LEU A N 1
ATOM 670 C CA . LEU A 1 86 ? 0.905 11.133 7.82 1 98.94 86 LEU A CA 1
ATOM 671 C C . LEU A 1 86 ? 1.938 10.148 8.359 1 98.94 86 LEU A C 1
ATOM 673 O O . LEU A 1 86 ? 2.682 10.469 9.289 1 98.94 86 LEU A O 1
ATOM 677 N N . CYS A 1 87 ? 1.997 8.969 7.84 1 98.94 87 CYS A N 1
ATOM 678 C CA . CYS A 1 87 ? 3.02 7.961 8.102 1 98.94 87 CYS A CA 1
ATOM 679 C C . CYS A 1 87 ? 3.65 7.473 6.801 1 98.94 87 CYS A C 1
ATOM 681 O O . CYS A 1 87 ? 3.045 6.688 6.066 1 98.94 87 CYS A O 1
ATOM 683 N N . LEU A 1 88 ? 4.922 7.957 6.559 1 98.88 88 LEU A N 1
ATOM 684 C CA . LEU A 1 88 ? 5.48 7.824 5.219 1 98.88 88 LEU A CA 1
ATOM 685 C C . LEU A 1 88 ? 6.918 7.32 5.277 1 98.88 88 LEU A C 1
ATOM 687 O O . LEU A 1 88 ? 7.688 7.727 6.148 1 98.88 88 LEU A O 1
ATOM 691 N N . TYR A 1 89 ? 7.277 6.523 4.297 1 98.81 89 TYR A N 1
ATOM 692 C CA . TYR A 1 89 ? 8.672 6.117 4.141 1 98.81 89 TYR A CA 1
ATOM 693 C C . TYR A 1 89 ? 9.516 7.258 3.59 1 98.81 89 TYR A C 1
ATOM 695 O O . TYR A 1 89 ? 10.523 7.633 4.184 1 98.81 89 TYR A O 1
ATOM 703 N N . ILE A 1 90 ? 9.055 7.781 2.484 1 98.75 90 ILE A N 1
ATOM 704 C CA . ILE A 1 90 ? 9.75 8.898 1.857 1 98.75 90 ILE A CA 1
ATOM 705 C C . ILE A 1 90 ? 8.766 10.031 1.584 1 98.75 90 ILE A C 1
ATOM 707 O O . ILE A 1 90 ? 7.637 9.789 1.158 1 98.75 90 ILE A O 1
ATOM 711 N N . PHE A 1 91 ? 9.18 11.266 1.861 1 98.75 91 PHE A N 1
ATOM 712 C CA . PHE A 1 91 ? 8.414 12.469 1.576 1 98.75 91 PHE A CA 1
ATOM 713 C C . PHE A 1 91 ? 9.305 13.531 0.928 1 98.75 91 PHE A C 1
ATOM 715 O O . PHE A 1 91 ? 9.922 14.336 1.622 1 98.75 91 PHE A O 1
ATOM 722 N N . SER A 1 92 ? 9.219 13.562 -0.442 1 98.56 92 SER A N 1
ATOM 723 C CA . SER A 1 92 ? 10.078 14.5 -1.146 1 98.56 92 SER A CA 1
ATOM 724 C C . SER A 1 92 ? 9.312 15.242 -2.238 1 98.56 92 SER A C 1
ATOM 726 O O . SER A 1 92 ? 9.836 16.188 -2.84 1 98.56 92 SER A O 1
ATOM 728 N N . CYS A 1 93 ? 8.094 14.898 -2.48 1 97.31 93 CYS A N 1
ATOM 729 C CA . CYS A 1 93 ? 7.301 15.547 -3.516 1 97.31 93 CYS A CA 1
ATOM 730 C C . CYS A 1 93 ? 6.852 16.938 -3.07 1 97.31 93 CYS A C 1
ATOM 732 O O . CYS A 1 93 ? 6.035 17.062 -2.154 1 97.31 93 CYS A O 1
ATOM 734 N N . THR A 1 94 ? 7.273 17.906 -3.834 1 96.38 94 THR A N 1
ATOM 735 C CA . THR A 1 94 ? 7.023 19.297 -3.451 1 96.38 94 THR A CA 1
ATOM 736 C C . THR A 1 94 ? 5.535 19.625 -3.543 1 96.38 94 THR A C 1
ATOM 738 O O . THR A 1 94 ? 5.02 20.406 -2.752 1 96.38 94 THR A O 1
ATOM 741 N N . TYR A 1 95 ? 4.824 19.016 -4.488 1 92.88 95 TYR A N 1
ATOM 742 C CA . TYR A 1 95 ? 3.396 19.281 -4.645 1 92.88 95 TYR A CA 1
ATOM 743 C C . TYR A 1 95 ? 2.613 18.781 -3.438 1 92.88 95 TYR A C 1
ATOM 745 O O . TYR A 1 95 ? 1.721 19.469 -2.938 1 92.88 95 TYR A O 1
ATOM 753 N N . LEU A 1 96 ? 2.99 17.688 -3.004 1 97.44 96 LEU A N 1
ATOM 754 C CA . LEU A 1 96 ? 2.322 17.125 -1.83 1 97.44 96 LEU A CA 1
ATOM 755 C C . LEU A 1 96 ? 2.688 17.922 -0.575 1 97.44 96 LEU A C 1
ATOM 757 O O . LEU A 1 96 ? 1.85 18.109 0.309 1 97.44 96 LEU A O 1
ATOM 761 N N . CYS A 1 97 ? 3.906 18.359 -0.55 1 98.19 97 CYS A N 1
ATOM 762 C CA . CYS A 1 97 ? 4.332 19.188 0.576 1 98.19 97 CYS A CA 1
ATOM 763 C C . CYS A 1 97 ? 3.518 20.469 0.652 1 98.19 97 CYS A C 1
ATOM 765 O O . CYS A 1 97 ? 3.09 20.875 1.734 1 98.19 97 CYS A O 1
ATOM 767 N N . LYS A 1 98 ? 3.309 21.062 -0.446 1 97.12 98 LYS A N 1
ATOM 768 C CA . LYS A 1 98 ? 2.514 22.281 -0.491 1 97.12 98 LYS A CA 1
ATOM 769 C C . LYS A 1 98 ? 1.081 22.031 -0.033 1 97.12 98 LYS A C 1
ATOM 771 O O . LYS A 1 98 ? 0.48 22.859 0.641 1 97.12 98 LYS A O 1
ATOM 776 N N . ALA A 1 99 ? 0.552 20.922 -0.431 1 97.12 99 ALA A N 1
ATOM 777 C CA . ALA A 1 99 ? -0.792 20.562 0.01 1 97.12 99 ALA A CA 1
ATOM 778 C C . ALA A 1 99 ? -0.852 20.422 1.528 1 97.12 99 ALA A C 1
ATOM 780 O O . ALA A 1 99 ? -1.788 20.906 2.166 1 97.12 99 ALA A O 1
ATOM 781 N N . VAL A 1 100 ? 0.119 19.781 2.105 1 98.56 100 VAL A N 1
ATOM 782 C CA . VAL A 1 100 ? 0.187 19.594 3.549 1 98.56 100 VAL A CA 1
ATOM 783 C C . VAL A 1 100 ? 0.335 20.938 4.25 1 98.56 100 VAL A C 1
ATOM 785 O O . VAL A 1 100 ? -0.327 21.203 5.258 1 98.56 100 VAL A O 1
ATOM 788 N N . GLU A 1 101 ? 1.19 21.766 3.713 1 98.5 101 GLU A N 1
ATOM 789 C CA . GLU A 1 101 ? 1.393 23.094 4.258 1 98.5 101 GLU A CA 1
ATOM 790 C C . GLU A 1 101 ? 0.089 23.891 4.27 1 98.5 101 GLU A C 1
ATOM 792 O O . GLU A 1 101 ? -0.215 24.578 5.246 1 98.5 101 GLU A O 1
ATOM 797 N N . LYS A 1 102 ? -0.637 23.812 3.203 1 97.75 102 LYS A N 1
ATOM 798 C CA . LYS A 1 102 ? -1.909 24.516 3.107 1 97.75 102 LYS A CA 1
ATOM 799 C C . LYS A 1 102 ? -2.877 24.062 4.195 1 97.75 102 LYS A C 1
ATOM 801 O O . LYS A 1 102 ? -3.555 24.891 4.812 1 97.75 102 LYS A O 1
ATOM 806 N N . VAL A 1 103 ? -2.932 22.812 4.395 1 98.44 103 VAL A N 1
ATOM 807 C CA . VAL A 1 103 ? -3.793 22.25 5.43 1 98.44 103 VAL A CA 1
ATOM 808 C C . VAL A 1 103 ? -3.355 22.75 6.801 1 98.44 103 VAL A C 1
ATOM 810 O O . VAL A 1 103 ? -4.191 23.141 7.625 1 98.44 103 VAL A O 1
ATOM 813 N N . HIS A 1 104 ? -2.125 22.781 7.047 1 98.75 104 HIS A N 1
ATOM 814 C CA . HIS A 1 104 ? -1.571 23.281 8.297 1 98.75 104 HIS A CA 1
ATOM 815 C C . HIS A 1 104 ? -1.901 24.75 8.5 1 98.75 104 HIS A C 1
ATOM 817 O O . HIS A 1 104 ? -2.293 25.172 9.594 1 98.75 104 HIS A O 1
ATOM 823 N N . ASN A 1 105 ? -1.793 25.5 7.516 1 98.12 105 ASN A N 1
ATOM 824 C CA . ASN A 1 105 ? -2.01 26.953 7.578 1 98.12 105 ASN A CA 1
ATOM 825 C C . ASN A 1 105 ? -3.473 27.281 7.848 1 98.12 105 ASN A C 1
ATOM 827 O O . ASN A 1 105 ? -3.783 28.359 8.367 1 98.12 105 ASN A O 1
ATOM 831 N N . LYS A 1 106 ? -4.262 26.406 7.516 1 97.38 106 LYS A N 1
ATOM 832 C CA . LYS A 1 106 ? -5.688 26.609 7.77 1 97.38 106 LYS A CA 1
ATOM 833 C C . LYS A 1 106 ? -6.035 26.297 9.219 1 97.38 106 LYS A C 1
ATOM 835 O O . LYS A 1 106 ? -7.18 26.484 9.641 1 97.38 106 LYS A O 1
ATOM 840 N N . GLY A 1 107 ? -5.125 25.719 9.922 1 98.19 107 GLY A N 1
ATOM 841 C CA . GLY A 1 107 ? -5.336 25.562 11.352 1 98.19 107 GLY A CA 1
ATOM 842 C C . GLY A 1 107 ? -5.418 24.109 11.789 1 98.19 107 GLY A C 1
ATOM 843 O O . GLY A 1 107 ? -5.566 23.812 12.977 1 98.19 107 GLY A O 1
ATOM 844 N N . ALA A 1 108 ? -5.332 23.188 10.859 1 98.62 108 ALA A N 1
ATOM 845 C CA . ALA A 1 108 ? -5.371 21.766 11.219 1 98.62 108 ALA A CA 1
ATOM 846 C C . ALA A 1 108 ? -4.078 21.328 11.906 1 98.62 108 ALA A C 1
ATOM 848 O O . ALA A 1 108 ? -2.994 21.797 11.547 1 98.62 108 ALA A O 1
ATOM 849 N N . ARG A 1 109 ? -4.172 20.484 12.891 1 98.81 109 ARG A N 1
ATOM 850 C CA . ARG A 1 109 ? -2.98 19.859 13.461 1 98.81 109 ARG A CA 1
ATOM 851 C C . ARG A 1 109 ? -2.42 18.781 12.523 1 98.81 109 ARG A C 1
ATOM 853 O O . ARG A 1 109 ? -3.1 17.812 12.211 1 98.81 109 ARG A O 1
ATOM 860 N N . VAL A 1 110 ? -1.235 18.953 12.094 1 98.88 110 VAL A N 1
ATOM 861 C CA . VAL A 1 110 ? -0.593 18.016 11.18 1 98.88 110 VAL A CA 1
ATOM 862 C C . VAL A 1 110 ? 0.549 17.297 11.898 1 98.88 110 VAL A C 1
ATOM 864 O O . VAL A 1 110 ? 1.401 17.938 12.516 1 98.88 110 VAL A O 1
ATOM 867 N N . ARG A 1 111 ? 0.56 15.977 11.867 1 98.94 111 ARG A N 1
ATOM 868 C CA . ARG A 1 111 ? 1.647 15.141 12.375 1 98.94 111 ARG A CA 1
ATOM 869 C C . ARG A 1 111 ? 2.217 14.258 11.266 1 98.94 111 ARG A C 1
ATOM 871 O O . ARG A 1 111 ? 1.469 13.703 10.461 1 98.94 111 ARG A O 1
ATOM 878 N N . VAL A 1 112 ? 3.51 14.172 11.258 1 98.88 112 VAL A N 1
ATOM 879 C CA . VAL A 1 112 ? 4.184 13.391 10.227 1 98.88 112 VAL A CA 1
ATOM 880 C C . VAL A 1 112 ? 5.168 12.422 10.875 1 98.88 112 VAL A C 1
ATOM 882 O O . VAL A 1 112 ? 5.992 12.82 11.695 1 98.88 112 VAL A O 1
ATOM 885 N N . ILE A 1 113 ? 5.055 11.172 10.547 1 98.81 113 ILE A N 1
ATOM 886 C CA . ILE A 1 113 ? 6.062 10.164 10.867 1 98.81 113 ILE A CA 1
ATOM 887 C C . ILE A 1 113 ? 6.836 9.789 9.602 1 98.81 113 ILE A C 1
ATOM 889 O O . ILE A 1 113 ? 6.234 9.531 8.555 1 98.81 113 ILE A O 1
ATOM 893 N N . ILE A 1 114 ? 8.125 9.766 9.68 1 98.38 114 ILE A N 1
ATOM 894 C CA . ILE A 1 114 ? 8.961 9.406 8.539 1 98.38 114 ILE A CA 1
ATOM 895 C C . ILE A 1 114 ? 10.023 8.398 8.977 1 98.38 114 ILE A C 1
ATOM 897 O O . ILE A 1 114 ? 10.344 8.297 10.164 1 98.38 114 ILE A O 1
ATOM 901 N N . ASP A 1 115 ? 10.492 7.621 8.07 1 98.31 115 ASP A N 1
ATOM 902 C CA . ASP A 1 115 ? 11.609 6.73 8.352 1 98.31 115 ASP A CA 1
ATOM 903 C C . ASP A 1 115 ? 12.906 7.52 8.555 1 98.31 115 ASP A C 1
ATOM 905 O O . ASP A 1 115 ? 13.242 8.383 7.742 1 98.31 115 ASP A O 1
ATOM 909 N N . GLU A 1 116 ? 13.633 7.164 9.5 1 97 116 GLU A N 1
ATOM 910 C CA . GLU A 1 116 ? 14.852 7.895 9.852 1 97 116 GLU A CA 1
ATOM 911 C C . GLU A 1 116 ? 15.844 7.891 8.695 1 97 116 GLU A C 1
ATOM 913 O O . GLU A 1 116 ? 16.516 8.898 8.445 1 97 116 GLU A O 1
ATOM 918 N N . SER A 1 117 ? 15.922 6.832 8.039 1 96.19 117 SER A N 1
ATOM 919 C CA . SER A 1 117 ? 16.906 6.703 6.969 1 96.19 117 SER A CA 1
ATOM 920 C C . SER A 1 117 ? 16.594 7.648 5.812 1 96.19 117 SER A C 1
ATOM 922 O O . SER A 1 117 ? 17.453 7.91 4.973 1 96.19 117 SER A O 1
ATOM 924 N N . GLN A 1 118 ? 15.336 8.188 5.801 1 97 118 GLN A N 1
ATOM 925 C CA . GLN A 1 118 ? 14.938 9.039 4.68 1 97 118 GLN A CA 1
ATOM 926 C C . GLN A 1 118 ? 14.797 10.492 5.117 1 97 118 GLN A C 1
ATOM 928 O O . GLN A 1 118 ? 14.453 11.359 4.309 1 97 118 GLN A O 1
ATOM 933 N N . ARG A 1 119 ? 15.047 10.789 6.309 1 95.56 119 ARG A N 1
ATOM 934 C CA . ARG A 1 119 ? 14.883 12.125 6.871 1 95.56 119 ARG A CA 1
ATOM 935 C C . ARG A 1 119 ? 15.656 13.164 6.055 1 95.56 119 ARG A C 1
ATOM 937 O O . ARG A 1 119 ? 15.148 14.258 5.801 1 95.56 119 ARG A O 1
ATOM 944 N N . GLU A 1 120 ? 16.906 12.758 5.605 1 94.88 120 GLU A N 1
ATOM 945 C CA . GLU A 1 120 ? 17.766 13.703 4.902 1 94.88 120 GLU A CA 1
ATOM 946 C C . GLU A 1 120 ? 18 13.266 3.459 1 94.88 120 GLU A C 1
ATOM 948 O O . GLU A 1 120 ? 19.016 13.609 2.861 1 94.88 120 GLU A O 1
ATOM 953 N N . SER A 1 121 ? 17.109 12.492 2.994 1 95.12 121 SER A N 1
ATOM 954 C CA . SER A 1 121 ? 17.234 12.07 1.602 1 95.12 121 SER A CA 1
ATOM 955 C C . SER A 1 121 ? 17.109 13.266 0.654 1 95.12 121 SER A C 1
ATOM 957 O O . SER A 1 121 ? 16.641 14.328 1.051 1 95.12 121 SER A O 1
ATOM 959 N N . SER A 1 122 ? 17.578 13.062 -0.586 1 95.88 122 SER A N 1
ATOM 960 C CA . SER A 1 122 ? 17.516 14.133 -1.576 1 95.88 122 SER A CA 1
ATOM 961 C C . SER A 1 122 ? 16.078 14.609 -1.786 1 95.88 122 SER A C 1
ATOM 963 O O . SER A 1 122 ? 15.195 13.805 -2.078 1 95.88 122 SER A O 1
ATOM 965 N N . GLY A 1 123 ? 15.891 15.898 -1.576 1 97.38 123 GLY A N 1
ATOM 966 C CA . GLY A 1 123 ? 14.586 16.5 -1.818 1 97.38 123 GLY A CA 1
ATOM 967 C C . GLY A 1 123 ? 13.633 16.359 -0.644 1 97.38 123 GLY A C 1
ATOM 968 O O . GLY A 1 123 ? 12.469 16.766 -0.73 1 97.38 123 GLY A O 1
ATOM 969 N N . SER A 1 124 ? 14.18 15.82 0.392 1 98.19 124 SER A N 1
ATOM 970 C CA . SER A 1 124 ? 13.328 15.633 1.564 1 98.19 124 SER A CA 1
ATOM 971 C C . SER A 1 124 ? 12.656 16.938 1.969 1 98.19 124 SER A C 1
ATOM 973 O O . SER A 1 124 ? 13.273 18 1.934 1 98.19 124 SER A O 1
ATOM 975 N N . GLN A 1 125 ? 11.406 16.766 2.402 1 97.94 125 GLN A N 1
ATOM 976 C CA . GLN A 1 125 ? 10.625 17.938 2.783 1 97.94 125 GLN A CA 1
ATOM 977 C C . GLN A 1 125 ? 10.586 18.109 4.301 1 97.94 125 GLN A C 1
ATOM 979 O O . GLN A 1 125 ? 9.922 19.016 4.816 1 97.94 125 GLN A O 1
ATOM 984 N N . ILE A 1 126 ? 11.281 17.312 5.012 1 98 126 ILE A N 1
ATOM 985 C CA . ILE A 1 126 ? 11.133 17.219 6.461 1 98 126 ILE A CA 1
ATOM 986 C C . ILE A 1 126 ? 11.625 18.5 7.125 1 98 126 ILE A C 1
ATOM 988 O O . ILE A 1 126 ? 10.961 19.047 8.008 1 98 126 ILE A O 1
ATOM 992 N N . SER A 1 127 ? 12.781 19 6.727 1 97.62 127 SER A N 1
ATOM 993 C CA . SER A 1 127 ? 13.297 20.25 7.297 1 97.62 127 SER A CA 1
ATOM 994 C C . SER A 1 127 ? 12.336 21.406 7.059 1 97.62 127 SER A C 1
ATOM 996 O O . SER A 1 127 ? 12.117 22.234 7.945 1 97.62 127 SER A O 1
ATOM 998 N N . PHE A 1 128 ? 11.836 21.469 5.883 1 98.19 128 PHE A N 1
ATOM 999 C CA . PHE A 1 128 ? 10.875 22.516 5.539 1 98.19 128 PHE A CA 1
ATOM 1000 C C . PHE A 1 128 ? 9.641 22.422 6.43 1 98.19 128 PHE A C 1
ATOM 1002 O O . PHE A 1 128 ? 9.18 23.438 6.961 1 98.19 128 PHE A O 1
ATOM 1009 N N . LEU A 1 129 ? 9.109 21.203 6.586 1 98.38 129 LEU A N 1
ATOM 1010 C CA . LEU A 1 129 ? 7.922 21 7.406 1 98.38 129 LEU A CA 1
ATOM 1011 C C . LEU A 1 129 ? 8.18 21.438 8.844 1 98.38 129 LEU A C 1
ATOM 1013 O O . LEU A 1 129 ? 7.352 22.109 9.453 1 98.38 129 LEU A O 1
ATOM 1017 N N . ARG A 1 130 ? 9.273 21.062 9.336 1 97.81 130 ARG A N 1
ATOM 1018 C CA . ARG A 1 130 ? 9.625 21.438 10.703 1 97.81 130 ARG A CA 1
ATOM 1019 C C . ARG A 1 130 ? 9.727 22.953 10.844 1 97.81 130 ARG A C 1
ATOM 1021 O O . ARG A 1 130 ? 9.266 23.516 11.836 1 97.81 130 ARG A O 1
ATOM 1028 N N . ALA A 1 131 ? 10.344 23.547 9.953 1 98.12 131 ALA A N 1
ATOM 1029 C CA . ALA A 1 131 ? 10.516 25 9.984 1 98.12 131 ALA A CA 1
ATOM 1030 C C . ALA A 1 131 ? 9.164 25.703 9.992 1 98.12 131 ALA A C 1
ATOM 1032 O O . ALA A 1 131 ? 9.039 26.812 10.523 1 98.12 131 ALA A O 1
ATOM 1033 N N . LYS A 1 132 ? 8.164 25.062 9.43 1 98 132 LYS A N 1
ATOM 1034 C CA . LYS A 1 132 ? 6.824 25.641 9.367 1 98 132 LYS A CA 1
ATOM 1035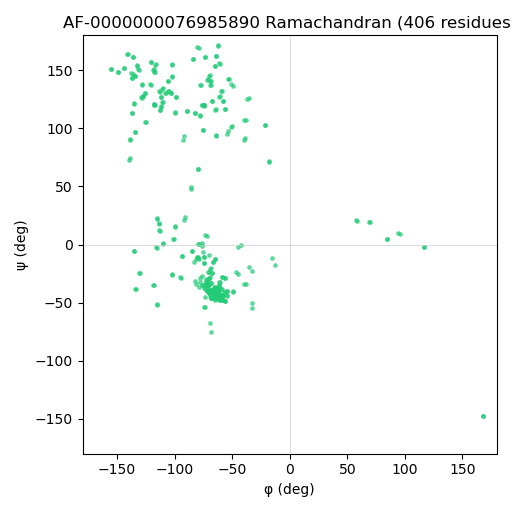 C C . LYS A 1 132 ? 6.043 25.359 10.648 1 98 132 LYS A C 1
ATOM 1037 O O . LYS A 1 132 ? 4.895 25.781 10.789 1 98 132 LYS A O 1
ATOM 1042 N N . GLY A 1 133 ? 6.633 24.578 11.5 1 97.81 133 GLY A N 1
ATOM 1043 C CA . GLY A 1 133 ? 5.992 24.297 12.773 1 97.81 133 GLY A CA 1
ATOM 1044 C C . GLY A 1 133 ? 5.195 23.016 12.766 1 97.81 133 GLY A C 1
ATOM 1045 O O . GLY A 1 133 ? 4.457 22.719 13.711 1 97.81 133 GLY A O 1
ATOM 1046 N N . ILE A 1 134 ? 5.324 22.25 11.742 1 98.56 134 ILE A N 1
ATOM 1047 C CA . ILE A 1 134 ? 4.637 20.969 11.664 1 98.56 134 ILE A CA 1
ATOM 1048 C C . ILE A 1 134 ? 5.367 19.938 12.516 1 98.56 134 ILE A C 1
ATOM 1050 O O . ILE A 1 134 ? 6.602 19.891 12.516 1 98.56 134 ILE A O 1
ATOM 10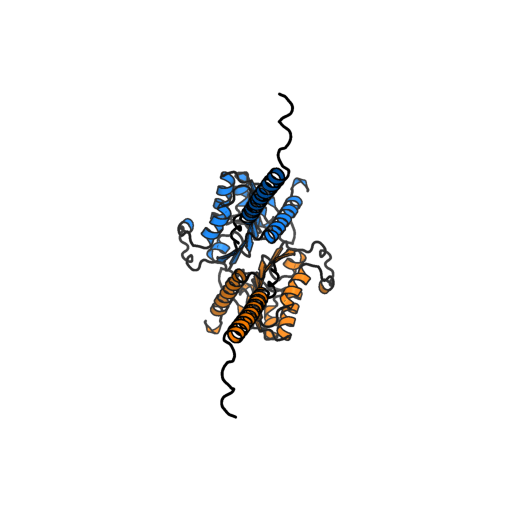54 N N . LEU A 1 135 ? 4.633 19.125 13.258 1 98 135 LEU A N 1
ATOM 1055 C CA . LEU A 1 135 ? 5.199 18.094 14.125 1 98 135 LEU A CA 1
ATOM 1056 C C . LEU A 1 135 ? 5.672 16.891 13.312 1 98 135 LEU A C 1
ATOM 1058 O O . LEU A 1 135 ? 4.875 16.25 12.633 1 98 135 LEU A O 1
ATOM 1062 N N . VAL A 1 136 ? 6.973 16.641 13.445 1 98.38 136 VAL A N 1
ATOM 1063 C CA . VAL A 1 136 ? 7.555 15.531 12.703 1 98.38 136 VAL A CA 1
ATOM 1064 C C . VAL A 1 136 ? 8.32 14.617 13.656 1 98.38 136 VAL A C 1
ATOM 1066 O O . VAL A 1 136 ? 9.125 15.094 14.469 1 98.38 136 VAL A O 1
ATOM 1069 N N . ARG A 1 137 ? 7.996 13.352 13.578 1 98.12 137 ARG A N 1
ATOM 1070 C CA . ARG A 1 137 ? 8.789 12.344 14.281 1 98.12 137 ARG A CA 1
ATOM 1071 C C . ARG A 1 137 ? 9.406 11.352 13.297 1 98.12 137 ARG A C 1
ATOM 1073 O O . ARG A 1 137 ? 8.844 11.094 12.234 1 98.12 137 ARG A O 1
ATOM 1080 N N . THR A 1 138 ? 10.539 10.844 13.703 1 97.06 138 THR A N 1
ATOM 1081 C CA . THR A 1 138 ? 11.242 9.867 12.875 1 97.06 138 THR A CA 1
ATOM 1082 C C . THR A 1 138 ? 11.352 8.523 13.594 1 97.06 138 THR A C 1
ATOM 1084 O O . THR A 1 138 ? 11.406 8.477 14.82 1 97.06 138 THR A O 1
ATOM 1087 N N . SER A 1 139 ? 11.336 7.484 12.781 1 96.19 139 SER A N 1
ATOM 1088 C CA . SER A 1 139 ? 11.625 6.18 13.367 1 96.19 139 SER A CA 1
ATOM 1089 C C . SER A 1 139 ? 13.031 6.133 13.945 1 96.19 139 SER A C 1
ATOM 1091 O O . SER A 1 139 ? 13.805 7.086 13.805 1 96.19 139 SER A O 1
ATOM 1093 N N . LYS A 1 140 ? 13.297 5.098 14.617 1 87.38 140 LYS A N 1
ATOM 1094 C CA . LYS A 1 140 ? 14.664 4.898 15.102 1 87.38 140 LYS A CA 1
ATOM 1095 C C . LYS A 1 140 ? 15.539 4.25 14.031 1 87.38 140 LYS A C 1
ATOM 1097 O O . LYS A 1 140 ? 15.023 3.633 13.094 1 87.38 140 LYS A O 1
ATOM 1102 N N . LEU A 1 141 ? 16.766 4.473 14.305 1 82.62 141 LEU A N 1
ATOM 1103 C CA . LEU A 1 141 ? 17.672 3.791 13.391 1 82.62 141 LEU A CA 1
ATOM 1104 C C . LEU A 1 141 ? 17.594 2.279 13.57 1 82.62 141 LEU A C 1
ATOM 1106 O O . LEU A 1 141 ? 17.703 1.78 14.695 1 82.62 141 LEU A O 1
ATOM 1110 N N . SER A 1 142 ? 17.312 1.631 12.531 1 88.88 142 SER A N 1
ATOM 1111 C CA . SER A 1 142 ? 17.109 0.185 12.516 1 88.88 142 SER A CA 1
ATOM 1112 C C . SER A 1 142 ? 17.391 -0.4 11.133 1 88.88 142 SER A C 1
ATOM 1114 O O . SER A 1 142 ? 17.312 0.311 10.133 1 88.88 142 SER A O 1
ATOM 1116 N N . PRO A 1 143 ? 17.828 -1.697 11.141 1 92.44 143 PRO A N 1
ATOM 1117 C CA . PRO A 1 143 ? 17.922 -2.346 9.828 1 92.44 143 PRO A CA 1
ATOM 1118 C C . PRO A 1 143 ? 16.562 -2.52 9.156 1 92.44 143 PRO A C 1
ATOM 1120 O O . PRO A 1 143 ? 16.5 -2.811 7.961 1 92.44 143 PRO A O 1
ATOM 1123 N N . TYR A 1 144 ? 15.562 -2.307 9.961 1 95.12 144 TYR A N 1
ATOM 1124 C CA . TYR A 1 144 ? 14.211 -2.428 9.422 1 95.12 144 TYR A CA 1
ATOM 1125 C C . TYR A 1 144 ? 13.609 -1.055 9.156 1 95.12 144 TYR A C 1
ATOM 1127 O O . TYR A 1 144 ? 13.945 -0.081 9.836 1 95.12 144 TYR A O 1
ATOM 1135 N N . LEU A 1 145 ? 12.68 -1.019 8.258 1 97.56 145 LEU A N 1
ATOM 1136 C CA . LEU A 1 145 ? 12.172 0.261 7.77 1 97.56 145 LEU A CA 1
ATOM 1137 C C . LEU A 1 145 ? 10.789 0.548 8.328 1 97.56 145 LEU A C 1
ATOM 1139 O O . LEU A 1 145 ? 9.977 -0.37 8.5 1 97.56 145 LEU A O 1
ATOM 1143 N N . MET A 1 146 ? 10.57 1.783 8.664 1 98.25 146 MET A N 1
ATOM 1144 C CA . MET A 1 146 ? 9.195 2.273 8.68 1 98.25 146 MET A CA 1
ATOM 1145 C C . MET A 1 146 ? 8.688 2.502 7.262 1 98.25 146 MET A C 1
ATOM 1147 O O . MET A 1 146 ? 8.875 3.58 6.695 1 98.25 146 MET A O 1
ATOM 1151 N N . HIS A 1 147 ? 7.934 1.533 6.73 1 98.75 147 HIS A N 1
ATOM 1152 C CA . HIS A 1 147 ? 7.703 1.474 5.293 1 98.75 147 HIS A CA 1
ATOM 1153 C C . HIS A 1 147 ? 6.238 1.74 4.961 1 98.75 147 HIS A C 1
ATOM 1155 O O . HIS A 1 147 ? 5.801 1.501 3.832 1 98.75 147 HIS A O 1
ATOM 1161 N N . HIS A 1 148 ? 5.461 2.219 5.918 1 98.81 148 HIS A N 1
ATOM 1162 C CA . HIS A 1 148 ? 4.086 2.625 5.652 1 98.81 148 HIS A CA 1
ATOM 1163 C C . HIS A 1 148 ? 4.035 3.768 4.641 1 98.81 148 HIS A C 1
ATOM 1165 O O . HIS A 1 148 ? 5.012 4.508 4.484 1 98.81 148 HIS A O 1
ATOM 1171 N N . LYS A 1 149 ? 2.912 3.898 3.955 1 98.75 149 LYS A N 1
ATOM 1172 C CA . LYS A 1 149 ? 2.523 5.035 3.127 1 98.75 149 LYS A CA 1
ATOM 1173 C C . LYS A 1 149 ? 1.044 5.367 3.305 1 98.75 149 LYS A C 1
ATOM 1175 O O . LYS A 1 149 ? 0.23 5.09 2.422 1 98.75 149 LYS A O 1
ATOM 1180 N N . PHE A 1 150 ? 0.751 5.93 4.438 1 98.94 150 PHE A N 1
ATOM 1181 C CA . PHE A 1 150 ? -0.669 6.238 4.562 1 98.94 150 PHE A CA 1
ATOM 1182 C C . PHE A 1 150 ? -0.872 7.59 5.234 1 98.94 150 PHE A C 1
ATOM 1184 O O . PHE A 1 150 ? 0.055 8.133 5.84 1 98.94 150 PHE A O 1
ATOM 1191 N N . ALA A 1 151 ? -2.078 8.125 5.102 1 98.94 151 ALA A N 1
ATOM 1192 C CA . ALA A 1 151 ? -2.561 9.344 5.734 1 98.94 151 ALA A CA 1
ATOM 1193 C C . ALA A 1 151 ? -3.977 9.164 6.277 1 98.94 151 ALA A C 1
ATOM 1195 O O . ALA A 1 151 ? -4.793 8.461 5.676 1 98.94 151 ALA A O 1
ATOM 1196 N N . VAL A 1 152 ? -4.219 9.75 7.371 1 98.94 152 VAL A N 1
ATOM 1197 C CA . VAL A 1 152 ? -5.562 9.797 7.938 1 98.94 152 VAL A CA 1
ATOM 1198 C C . VAL A 1 152 ? -6.039 11.242 8.031 1 98.94 152 VAL A C 1
ATOM 1200 O O . VAL A 1 152 ? -5.387 12.07 8.672 1 98.94 152 VAL A O 1
ATOM 1203 N N . VAL A 1 153 ? -7.145 11.531 7.367 1 98.88 153 VAL A N 1
ATOM 1204 C CA . VAL A 1 153 ? -7.727 12.867 7.301 1 98.88 153 VAL A CA 1
ATOM 1205 C C . VAL A 1 153 ? -8.883 12.977 8.297 1 98.88 153 VAL A C 1
ATOM 1207 O O . VAL A 1 153 ? -9.898 12.297 8.148 1 98.88 153 VAL A O 1
ATOM 1210 N N . ASP A 1 154 ? -8.742 13.812 9.352 1 98.81 154 ASP A N 1
ATOM 1211 C CA . ASP A 1 154 ? -9.742 14.148 10.359 1 98.81 154 ASP A CA 1
ATOM 1212 C C . ASP A 1 154 ? -10.227 12.891 11.086 1 98.81 154 ASP A C 1
ATOM 1214 O O . ASP A 1 154 ? -11.375 12.828 11.531 1 98.81 154 ASP A O 1
ATOM 1218 N N . GLY A 1 155 ? -9.422 11.828 11.016 1 98.56 155 GLY A N 1
ATOM 1219 C CA . GLY A 1 155 ? -9.805 10.57 11.641 1 98.56 155 GLY A CA 1
ATOM 1220 C C . GLY A 1 155 ? -10.961 9.883 10.93 1 98.56 155 GLY A C 1
ATOM 1221 O O . GLY A 1 155 ? -11.586 8.977 11.484 1 98.56 155 GLY A O 1
ATOM 1222 N N . LYS A 1 156 ? -11.18 10.281 9.656 1 98.31 156 LYS A N 1
ATOM 1223 C CA . LYS A 1 156 ? -12.398 9.828 9.008 1 98.31 156 LYS A CA 1
ATOM 1224 C C . LYS A 1 156 ? -12.102 9.234 7.629 1 98.31 156 LYS A C 1
ATOM 1226 O O . LYS A 1 156 ? -12.891 8.453 7.098 1 98.31 156 LYS A O 1
ATOM 1231 N N . ILE A 1 157 ? -11.023 9.641 7.043 1 98.75 157 ILE A N 1
ATOM 1232 C CA . ILE A 1 157 ? -10.656 9.18 5.711 1 98.75 157 ILE A CA 1
ATOM 1233 C C . ILE A 1 157 ? -9.242 8.602 5.73 1 98.75 157 ILE A C 1
ATOM 1235 O O . ILE A 1 157 ? -8.328 9.195 6.305 1 98.75 157 ILE A O 1
ATOM 1239 N N . LEU A 1 158 ? -9.141 7.445 5.184 1 98.94 158 LEU A N 1
ATOM 1240 C CA . LEU A 1 158 ? -7.832 6.82 5.012 1 98.94 158 LEU A CA 1
ATOM 1241 C C . LEU A 1 158 ? -7.359 6.93 3.566 1 98.94 158 LEU A C 1
ATOM 1243 O O . LEU A 1 158 ? -8.141 6.699 2.637 1 98.94 158 LEU A O 1
ATOM 1247 N N . ILE A 1 159 ? -6.176 7.367 3.389 1 98.94 159 ILE A N 1
ATOM 1248 C CA . ILE A 1 159 ? -5.43 7.324 2.137 1 98.94 159 ILE A CA 1
ATOM 1249 C C . ILE A 1 159 ? -4.25 6.363 2.27 1 98.94 159 ILE A C 1
ATOM 1251 O O . ILE A 1 159 ? -3.367 6.566 3.109 1 98.94 159 ILE A O 1
ATOM 1255 N N . ASN A 1 160 ? -4.234 5.289 1.515 1 98.88 160 ASN A N 1
ATOM 1256 C CA . ASN A 1 160 ? -3.248 4.23 1.701 1 98.88 160 ASN A CA 1
ATOM 1257 C C . ASN A 1 160 ? -2.922 3.533 0.385 1 98.88 160 ASN A C 1
ATOM 1259 O O . ASN A 1 160 ? -3.777 3.426 -0.495 1 98.88 160 ASN A O 1
ATOM 1263 N N . GLY A 1 161 ? -1.674 3.062 0.257 1 98.75 161 GLY A N 1
ATOM 1264 C CA . GLY A 1 161 ? -1.312 2.291 -0.921 1 98.75 161 GLY A CA 1
ATOM 1265 C C . GLY A 1 161 ? 0.183 2.08 -1.061 1 98.75 161 GLY A C 1
ATOM 1266 O O . GLY A 1 161 ? 0.887 1.907 -0.064 1 98.75 161 GLY A O 1
ATOM 1267 N N . SER A 1 162 ? 0.585 2.021 -2.316 1 98.81 162 SER A N 1
ATOM 1268 C CA . SER A 1 162 ? 1.981 1.713 -2.609 1 98.81 162 SER A CA 1
ATOM 1269 C C . SER A 1 162 ? 2.805 2.984 -2.777 1 98.81 162 SER A C 1
ATOM 1271 O O . SER A 1 162 ? 4.039 2.939 -2.77 1 98.81 162 SER A O 1
ATOM 1273 N N . LEU A 1 163 ? 2.26 4.121 -2.852 1 98.75 163 LEU A N 1
ATOM 1274 C CA . LEU A 1 163 ? 2.867 5.355 -3.336 1 98.75 163 LEU A CA 1
ATOM 1275 C C . LEU A 1 163 ? 3.785 5.961 -2.281 1 98.75 163 LEU A C 1
ATOM 1277 O O . LEU A 1 163 ? 3.314 6.449 -1.249 1 98.75 163 LEU A O 1
ATOM 1281 N N . ASN A 1 164 ? 5.113 5.941 -2.537 1 98.75 164 ASN A N 1
ATOM 1282 C CA . ASN A 1 164 ? 5.98 6.879 -1.834 1 98.75 164 ASN A CA 1
ATOM 1283 C C . ASN A 1 164 ? 5.73 8.32 -2.281 1 98.75 164 ASN A C 1
ATOM 1285 O O . ASN A 1 164 ? 5.512 8.578 -3.465 1 98.75 164 ASN A O 1
ATOM 1289 N N . TRP A 1 165 ? 5.754 9.211 -1.371 1 98.69 165 TRP A N 1
ATOM 1290 C CA . TRP A 1 165 ? 5.441 10.594 -1.729 1 98.69 165 TRP A CA 1
ATOM 1291 C C . TRP A 1 165 ? 6.645 11.273 -2.371 1 98.69 165 TRP A C 1
ATOM 1293 O O . TRP A 1 165 ? 7.168 12.258 -1.841 1 98.69 165 TRP A O 1
ATOM 1303 N N . THR A 1 166 ? 7.031 10.773 -3.535 1 97.94 166 THR A N 1
ATOM 1304 C CA . THR A 1 166 ? 8.125 11.305 -4.348 1 97.94 166 THR A CA 1
ATOM 1305 C C . THR A 1 166 ? 7.621 11.719 -5.727 1 97.94 166 THR A C 1
ATOM 1307 O O . THR A 1 166 ? 6.562 11.266 -6.172 1 97.94 166 THR A O 1
ATOM 1310 N N . ARG A 1 167 ? 8.375 12.594 -6.312 1 94.25 167 ARG A N 1
ATOM 1311 C CA . ARG A 1 167 ? 8.016 13 -7.672 1 94.25 167 ARG A CA 1
ATOM 1312 C C . ARG A 1 167 ? 8.062 11.805 -8.625 1 94.25 167 ARG A C 1
ATOM 1314 O O . ARG A 1 167 ? 7.176 11.648 -9.469 1 94.25 167 ARG A O 1
ATOM 1321 N N . GLN A 1 168 ? 9.094 11.031 -8.508 1 94.94 168 GLN A N 1
ATOM 1322 C CA . GLN A 1 168 ? 9.227 9.852 -9.352 1 94.94 168 GLN A CA 1
ATOM 1323 C C . GLN A 1 168 ? 8 8.953 -9.242 1 94.94 168 GLN A C 1
ATOM 1325 O O . GLN A 1 168 ? 7.512 8.438 -10.25 1 94.94 168 GLN A O 1
ATOM 1330 N N . ALA A 1 169 ? 7.492 8.719 -8.094 1 97.38 169 ALA A N 1
ATOM 1331 C CA . ALA A 1 169 ? 6.332 7.863 -7.875 1 97.38 169 ALA A CA 1
ATOM 1332 C C . ALA A 1 169 ? 5.078 8.461 -8.508 1 97.38 169 ALA A C 1
ATOM 1334 O O . ALA A 1 169 ? 4.293 7.754 -9.141 1 97.38 169 ALA A O 1
ATOM 1335 N N . VAL A 1 170 ? 4.902 9.703 -8.383 1 95.38 170 VAL A N 1
ATOM 1336 C CA . VAL A 1 170 ? 3.701 10.391 -8.844 1 95.38 170 VAL A CA 1
ATOM 1337 C C . VAL A 1 170 ? 3.697 10.461 -10.367 1 95.38 170 VAL A C 1
ATOM 1339 O O . VAL A 1 170 ? 2.648 10.305 -11 1 95.38 170 VAL A O 1
ATOM 1342 N N . VAL A 1 171 ? 4.836 10.57 -10.945 1 92.06 171 VAL A N 1
ATOM 1343 C CA . VAL A 1 171 ? 4.84 10.922 -12.359 1 92.06 171 VAL A CA 1
ATOM 1344 C C . VAL A 1 171 ? 5.109 9.672 -13.195 1 92.06 171 VAL A C 1
ATOM 1346 O O . VAL A 1 171 ? 4.707 9.594 -14.359 1 92.06 171 VAL A O 1
ATOM 1349 N N . GLY A 1 172 ? 5.789 8.688 -12.594 1 93.88 172 GLY A N 1
ATOM 1350 C CA . GLY A 1 172 ? 6.273 7.672 -13.516 1 93.88 172 GLY A CA 1
ATOM 1351 C C . GLY A 1 172 ? 6.02 6.258 -13.023 1 93.88 172 GLY A C 1
ATOM 1352 O O . GLY A 1 172 ? 5.727 5.363 -13.82 1 93.88 172 GLY A O 1
ATOM 1353 N N . ASN A 1 173 ? 6.148 5.988 -11.773 1 96.94 173 ASN A N 1
ATOM 1354 C CA . ASN A 1 173 ? 5.965 4.633 -11.266 1 96.94 173 ASN A CA 1
ATOM 1355 C C . ASN A 1 173 ? 4.527 4.156 -11.445 1 96.94 173 ASN A C 1
ATOM 1357 O O . ASN A 1 173 ? 3.609 4.965 -11.555 1 96.94 173 ASN A O 1
ATOM 1361 N N . ARG A 1 174 ? 4.426 2.877 -11.523 1 97.75 174 ARG A N 1
ATOM 1362 C CA . ARG A 1 174 ? 3.102 2.295 -11.328 1 97.75 174 ARG A CA 1
ATOM 1363 C C . ARG A 1 174 ? 2.781 2.148 -9.844 1 97.75 174 ARG A C 1
ATOM 1365 O O . ARG A 1 174 ? 3.455 1.406 -9.133 1 97.75 174 ARG A O 1
ATOM 1372 N N . GLU A 1 175 ? 1.801 2.916 -9.422 1 98.56 175 GLU A N 1
ATOM 1373 C CA . GLU A 1 175 ? 1.396 2.969 -8.016 1 98.56 175 GLU A CA 1
ATOM 1374 C C . GLU A 1 175 ? -0.123 2.943 -7.879 1 98.56 175 GLU A C 1
ATOM 1376 O O . GLU A 1 175 ? -0.843 3.207 -8.844 1 98.56 175 GLU A O 1
ATOM 1381 N N . ASN A 1 176 ? -0.526 2.598 -6.672 1 98.75 176 ASN A N 1
ATOM 1382 C CA . ASN A 1 176 ? -1.938 2.717 -6.324 1 98.75 176 ASN A CA 1
ATOM 1383 C C . ASN A 1 176 ? -2.127 3.43 -4.988 1 98.75 176 ASN A C 1
ATOM 1385 O O . ASN A 1 176 ? -1.28 3.322 -4.098 1 98.75 176 ASN A O 1
ATOM 1389 N N . VAL A 1 177 ? -3.289 4.121 -4.871 1 98.81 177 VAL A N 1
ATOM 1390 C CA . VAL A 1 177 ? -3.766 4.727 -3.633 1 98.81 177 VAL A CA 1
ATOM 1391 C C . VAL A 1 177 ? -5.254 4.434 -3.451 1 98.81 177 VAL A C 1
ATOM 1393 O O . VAL A 1 177 ? -6.062 4.723 -4.336 1 98.81 177 VAL A O 1
ATOM 1396 N N . LEU A 1 178 ? -5.578 3.801 -2.381 1 98.88 178 LEU A N 1
ATOM 1397 C CA . LEU A 1 178 ? -6.969 3.594 -1.998 1 98.88 178 LEU A CA 1
ATOM 1398 C C . LEU A 1 178 ? -7.406 4.625 -0.962 1 98.88 178 LEU A C 1
ATOM 1400 O O . LEU A 1 178 ? -6.746 4.797 0.066 1 98.88 178 LEU A O 1
ATOM 1404 N N . VAL A 1 179 ? -8.523 5.324 -1.261 1 98.75 179 VAL A N 1
ATOM 1405 C CA . VAL A 1 179 ? -9.133 6.281 -0.343 1 98.75 179 VAL A CA 1
ATOM 1406 C C . VAL A 1 179 ? -10.469 5.727 0.164 1 98.75 179 VAL A C 1
ATOM 1408 O O . VAL A 1 179 ? -11.359 5.414 -0.628 1 98.75 179 VAL A O 1
ATOM 1411 N N . THR A 1 180 ? -10.602 5.609 1.498 1 98.62 180 THR A N 1
ATOM 1412 C CA . THR A 1 180 ? -11.836 5.043 2.043 1 98.62 180 THR A CA 1
ATOM 1413 C C . THR A 1 180 ? -12.219 5.738 3.348 1 98.62 180 THR A C 1
ATOM 1415 O O . THR A 1 180 ? -11.352 6.219 4.078 1 98.62 180 THR A O 1
ATOM 1418 N N . ASN A 1 181 ? -13.516 5.738 3.596 1 98.19 181 ASN A N 1
ATOM 1419 C CA . ASN A 1 181 ? -14 6.254 4.871 1 98.19 181 ASN A CA 1
ATOM 1420 C C . ASN A 1 181 ? -14.625 5.156 5.723 1 98.19 181 ASN A C 1
ATOM 1422 O O . ASN A 1 181 ? -15.43 5.434 6.609 1 98.19 181 ASN A O 1
ATOM 1426 N N . ASN A 1 182 ? -14.289 3.861 5.348 1 97.19 182 ASN A N 1
ATOM 1427 C CA . ASN A 1 182 ? -14.727 2.779 6.223 1 97.19 182 ASN A CA 1
ATOM 1428 C C . ASN A 1 182 ? -14.219 2.971 7.648 1 97.19 182 ASN A C 1
ATOM 1430 O O . ASN A 1 182 ? -13.016 2.895 7.898 1 97.19 182 ASN A O 1
ATOM 1434 N N . ALA A 1 183 ? -15.109 3.135 8.555 1 97 183 ALA A N 1
ATOM 1435 C CA . ALA A 1 183 ? -14.758 3.562 9.906 1 97 183 ALA A CA 1
ATOM 1436 C C . ALA A 1 183 ? -13.883 2.523 10.602 1 97 183 ALA A C 1
ATOM 1438 O O . ALA A 1 183 ? -12.977 2.875 11.359 1 97 183 ALA A O 1
ATOM 1439 N N . ASN A 1 184 ? -14.156 1.311 10.367 1 96.62 184 ASN A N 1
ATOM 1440 C CA . ASN A 1 184 ? -13.367 0.257 11 1 96.62 184 ASN A CA 1
ATOM 1441 C C . ASN A 1 184 ? -11.922 0.263 10.5 1 96.62 184 ASN A C 1
ATOM 1443 O O . ASN A 1 184 ? -10.984 0.135 11.289 1 96.62 184 ASN A O 1
ATOM 1447 N N . VAL A 1 185 ? -11.758 0.419 9.242 1 98.38 185 VAL A N 1
ATOM 1448 C CA . VAL A 1 185 ? -10.43 0.452 8.641 1 98.38 185 VAL A CA 1
ATOM 1449 C C . VAL A 1 185 ? -9.68 1.7 9.102 1 98.38 185 VAL A C 1
ATOM 1451 O O . VAL A 1 185 ? -8.547 1.61 9.578 1 98.38 185 VAL A O 1
ATOM 1454 N N . VAL A 1 186 ? -10.367 2.781 9.055 1 98.75 186 VAL A N 1
ATOM 1455 C CA . VAL A 1 186 ? -9.75 4.047 9.438 1 98.75 186 VAL A CA 1
ATOM 1456 C C . VAL A 1 186 ? -9.289 3.982 10.891 1 98.75 186 VAL A C 1
ATOM 1458 O O . VAL A 1 186 ? -8.18 4.41 11.211 1 98.75 186 VAL A O 1
ATOM 1461 N N . GLY A 1 187 ? -10.125 3.451 11.711 1 98.62 187 GLY A N 1
ATOM 1462 C CA . GLY A 1 187 ? -9.789 3.359 13.117 1 98.62 187 GLY A CA 1
ATOM 1463 C C . GLY A 1 187 ? -8.523 2.557 13.383 1 98.62 187 GLY A C 1
ATOM 1464 O O . GLY A 1 187 ? -7.723 2.916 14.242 1 98.62 187 GLY A O 1
ATOM 1465 N N . GLN A 1 188 ? -8.289 1.514 12.68 1 98.62 188 GLN A N 1
ATOM 1466 C CA . GLN A 1 188 ? -7.117 0.666 12.875 1 98.62 188 GLN A CA 1
ATOM 1467 C C . GLN A 1 188 ? -5.84 1.379 12.438 1 98.62 188 GLN A C 1
ATOM 1469 O O . GLN A 1 188 ? 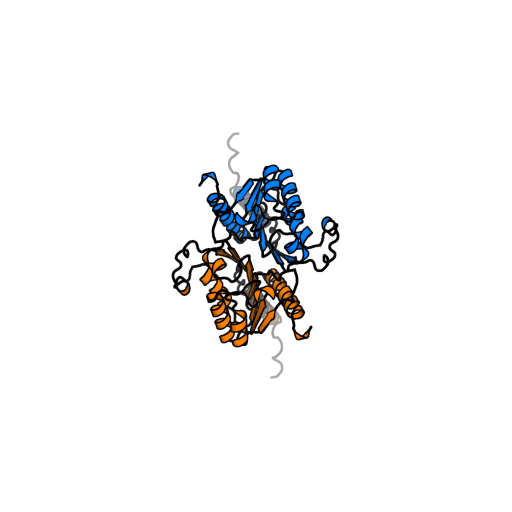-4.805 1.266 13.094 1 98.62 188 GLN A O 1
ATOM 1474 N N . TYR A 1 189 ? -5.938 2.094 11.359 1 98.88 189 TYR A N 1
ATOM 1475 C CA . TYR A 1 189 ? -4.77 2.854 10.922 1 98.88 189 TYR A CA 1
ATOM 1476 C C . TYR A 1 189 ? -4.465 3.988 11.891 1 98.88 189 TYR A C 1
ATOM 1478 O O . TYR A 1 189 ? -3.301 4.297 12.148 1 98.88 189 TYR A O 1
ATOM 1486 N N . LEU A 1 190 ? -5.535 4.602 12.367 1 98.81 190 LEU A N 1
ATOM 1487 C CA . LEU A 1 190 ? -5.328 5.656 13.352 1 98.81 190 LEU A CA 1
ATOM 1488 C C . LEU A 1 190 ? -4.672 5.102 14.609 1 98.81 190 LEU A C 1
ATOM 1490 O O . LEU A 1 190 ? -3.766 5.723 15.172 1 98.81 190 LEU A O 1
ATOM 1494 N N . GLU A 1 191 ? -5.094 3.971 15.016 1 98.56 191 GLU A N 1
ATOM 1495 C CA . GLU A 1 191 ? -4.48 3.334 16.172 1 98.56 191 GLU A CA 1
ATOM 1496 C C . GLU A 1 191 ? -3.008 3.02 15.914 1 98.56 191 GLU A C 1
ATOM 1498 O O . GLU A 1 191 ? -2.164 3.201 16.797 1 98.56 191 GLU A O 1
ATOM 1503 N N . GLU A 1 192 ? -2.76 2.479 14.781 1 98.56 192 GLU A N 1
ATOM 1504 C CA . GLU A 1 192 ? -1.372 2.203 14.422 1 98.56 192 GLU A CA 1
ATOM 1505 C C . GLU A 1 192 ? -0.539 3.482 14.422 1 98.56 192 GLU A C 1
ATOM 1507 O O . GLU A 1 192 ? 0.586 3.496 14.922 1 98.56 192 GLU A O 1
ATOM 1512 N N . PHE A 1 193 ? -1.082 4.523 13.875 1 98.81 193 PHE A N 1
ATOM 1513 C CA . PHE A 1 193 ? -0.374 5.801 13.891 1 98.81 193 PHE A CA 1
ATOM 1514 C C . PHE A 1 193 ? -0.054 6.23 15.312 1 98.81 193 PHE A C 1
ATOM 1516 O O . PHE A 1 193 ? 1.079 6.609 15.617 1 98.81 193 PHE A O 1
ATOM 1523 N N . GLU A 1 194 ? -1.059 6.145 16.141 1 98.62 194 GLU A N 1
ATOM 1524 C CA . GLU A 1 194 ? -0.881 6.582 17.531 1 98.62 194 GLU A CA 1
ATOM 1525 C C . GLU A 1 194 ? 0.179 5.746 18.234 1 98.62 194 GLU A C 1
ATOM 1527 O O . GLU A 1 194 ? 0.987 6.277 19 1 98.62 194 GLU A O 1
ATOM 1532 N N . LYS A 1 195 ? 0.112 4.562 18.031 1 97.38 195 LYS A N 1
ATOM 1533 C CA . LYS A 1 195 ? 1.117 3.674 18.609 1 97.38 195 LYS A CA 1
ATOM 1534 C C . LYS A 1 195 ? 2.523 4.09 18.188 1 97.38 195 LYS A C 1
ATOM 1536 O O . LYS A 1 195 ? 3.418 4.215 19.016 1 97.38 195 LYS A O 1
ATOM 1541 N N . LEU A 1 196 ? 2.709 4.301 16.953 1 97.75 196 LEU A N 1
ATOM 1542 C CA . LEU A 1 196 ? 4.023 4.668 16.438 1 97.75 196 LEU A CA 1
ATOM 1543 C C . LEU A 1 196 ? 4.418 6.062 16.891 1 97.75 196 LEU A C 1
ATOM 1545 O O . LEU A 1 196 ? 5.594 6.32 17.172 1 97.75 196 LEU A O 1
ATOM 1549 N N . TRP A 1 197 ? 3.428 6.91 16.875 1 98.19 197 TRP A N 1
ATOM 1550 C CA . TRP A 1 197 ? 3.689 8.273 17.344 1 98.19 197 TRP A CA 1
ATOM 1551 C C . TRP A 1 197 ? 4.242 8.266 18.766 1 98.19 197 TRP A C 1
ATOM 1553 O O . TRP A 1 197 ? 5.16 9.031 19.078 1 98.19 197 TRP A O 1
ATOM 1563 N N . ARG A 1 198 ? 3.688 7.422 19.562 1 96.81 198 ARG A N 1
ATOM 1564 C CA . ARG A 1 198 ? 4.176 7.297 20.938 1 96.81 198 ARG A CA 1
ATOM 1565 C C . ARG A 1 198 ? 5.559 6.652 20.969 1 96.81 198 ARG A C 1
ATOM 1567 O O . ARG A 1 198 ? 6.441 7.098 21.703 1 96.81 198 ARG A O 1
ATOM 1574 N N . LEU A 1 199 ? 5.723 5.699 20.203 1 95.19 199 LEU A N 1
ATOM 1575 C CA . LEU A 1 199 ? 6.973 4.953 20.156 1 95.19 199 LEU A CA 1
ATOM 1576 C C . LEU A 1 199 ? 8.133 5.855 19.75 1 95.19 199 LEU A C 1
ATOM 1578 O O . LEU A 1 199 ? 9.258 5.684 20.234 1 95.19 199 LEU A O 1
ATOM 1582 N N . TYR A 1 200 ? 7.828 6.801 18.875 1 96.81 200 TYR A N 1
ATOM 1583 C CA . TYR A 1 200 ? 8.906 7.594 18.312 1 96.81 200 TYR A CA 1
ATOM 1584 C C . TYR A 1 200 ? 9.023 8.945 19 1 96.81 200 TYR A C 1
ATOM 1586 O O . TYR A 1 200 ? 9.648 9.875 18.484 1 96.81 200 TYR A O 1
ATOM 1594 N N . ASP A 1 201 ? 8.43 9.055 20.078 1 92.94 201 ASP A N 1
ATOM 1595 C CA . ASP A 1 201 ? 8.57 10.273 20.875 1 92.94 201 ASP A CA 1
ATOM 1596 C C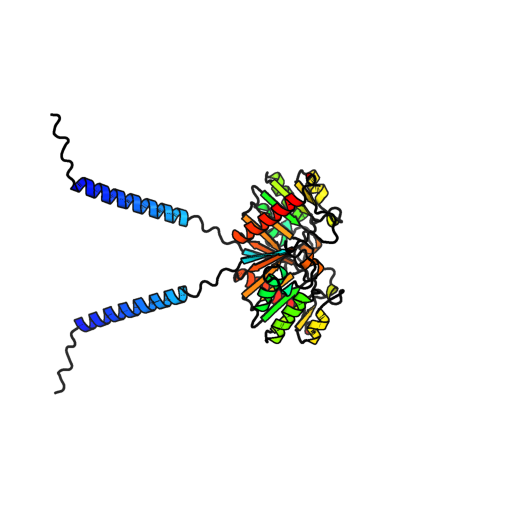 . ASP A 1 201 ? 10.008 10.445 21.359 1 92.94 201 ASP A C 1
ATOM 1598 O O . ASP A 1 201 ? 10.57 9.57 22.016 1 92.94 201 ASP A O 1
ATOM 1602 N N . PRO A 1 202 ? 10.625 11.484 20.906 1 83.06 202 PRO A N 1
ATOM 1603 C CA . PRO A 1 202 ? 12.016 11.688 21.312 1 83.06 202 PRO A CA 1
ATOM 1604 C C . PRO A 1 202 ? 12.188 11.727 22.828 1 83.06 202 PRO A C 1
ATOM 1606 O O . PRO A 1 202 ? 13.281 11.453 23.328 1 83.06 202 PRO A O 1
ATOM 1609 N N . LY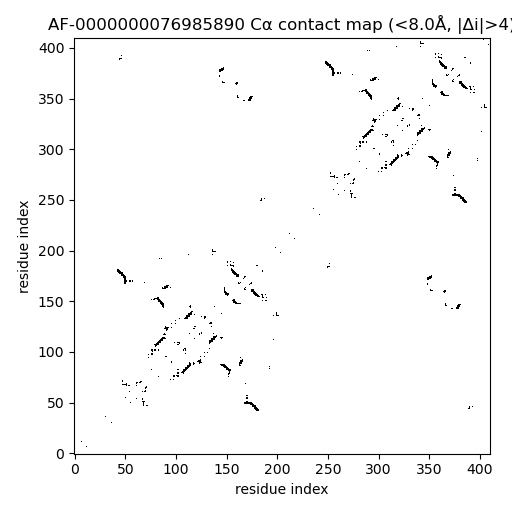S A 1 203 ? 11.25 12.125 23.516 1 74.06 203 LYS A N 1
ATOM 1610 C CA . LYS A 1 203 ? 11.391 12.148 24.969 1 74.06 203 LYS A CA 1
ATOM 1611 C C . LYS A 1 203 ? 11.406 10.734 25.547 1 74.06 203 LYS A C 1
ATOM 1613 O O . LYS A 1 203 ? 11.781 10.531 26.703 1 74.06 203 LYS A O 1
ATOM 1618 N N . THR A 1 204 ? 10.852 9.906 24.812 1 52.91 204 THR A N 1
ATOM 1619 C CA . THR A 1 204 ? 10.812 8.531 25.297 1 52.91 204 THR A CA 1
ATOM 1620 C C . THR A 1 204 ? 12.18 7.867 25.172 1 52.91 204 THR A C 1
ATOM 1622 O O . THR A 1 204 ? 12.398 6.777 25.703 1 52.91 204 THR A O 1
ATOM 1625 N N . VAL A 1 205 ? 13.016 8.477 24.391 1 41.22 205 VAL A N 1
ATOM 1626 C CA . VAL A 1 205 ? 14.352 7.883 24.422 1 41.22 205 VAL A CA 1
ATOM 1627 C C . VAL A 1 205 ? 15.203 8.609 25.469 1 41.22 205 VAL A C 1
ATOM 1629 O O . VAL A 1 205 ? 15.141 9.836 25.594 1 41.22 205 VAL A O 1
ATOM 1632 N N . MET B 1 1 ? -76.562 -37.062 -19.5 1 30.23 1 MET B N 1
ATOM 1633 C CA . MET B 1 1 ? -75.812 -36.875 -18.25 1 30.23 1 MET B CA 1
ATOM 1634 C C . MET B 1 1 ? -74.75 -35.781 -18.422 1 30.23 1 MET B C 1
ATOM 1636 O O . MET B 1 1 ? -73.875 -35.594 -17.547 1 30.23 1 MET B O 1
ATOM 1640 N N . MET B 1 2 ? -74.812 -35 -19.516 1 32.06 2 MET B N 1
ATOM 1641 C CA . MET B 1 2 ? -73.812 -34.062 -20.016 1 32.06 2 MET B CA 1
ATOM 1642 C C . MET B 1 2 ? -73.75 -32.812 -19.172 1 32.06 2 MET B C 1
ATOM 1644 O O . MET B 1 2 ? -72.75 -32.094 -19.172 1 32.06 2 MET B O 1
ATOM 1648 N N . ALA B 1 3 ? -75 -32.219 -18.797 1 33.12 3 ALA B N 1
ATOM 1649 C CA . ALA B 1 3 ? -75.125 -30.781 -18.641 1 33.12 3 ALA B CA 1
ATOM 1650 C C . ALA B 1 3 ? -74.625 -30.328 -17.281 1 33.12 3 ALA B C 1
ATOM 1652 O O . ALA B 1 3 ? -74.75 -29.172 -16.891 1 33.12 3 ALA B O 1
ATOM 1653 N N . TYR B 1 4 ? -74.375 -31.172 -16.328 1 34.34 4 TYR B N 1
ATOM 1654 C CA . TYR B 1 4 ? -74.188 -30.672 -14.969 1 34.34 4 TYR B CA 1
ATOM 1655 C C . TYR B 1 4 ? -72.875 -29.938 -14.82 1 34.34 4 TYR B C 1
ATOM 1657 O O . TYR B 1 4 ? -72.375 -29.766 -13.703 1 34.34 4 TYR B O 1
ATOM 1665 N N . PHE B 1 5 ? -72.125 -29.703 -15.945 1 39.56 5 PHE B N 1
ATOM 1666 C CA . PHE B 1 5 ? -70.812 -29.156 -15.711 1 39.56 5 PHE B CA 1
ATOM 1667 C C . PHE B 1 5 ? -70.875 -27.719 -15.227 1 39.56 5 PHE B C 1
ATOM 1669 O O . PHE B 1 5 ? -69.875 -27.047 -15.094 1 39.56 5 PHE B O 1
ATOM 1676 N N . GLN B 1 6 ? -72.125 -27.109 -15.266 1 36.94 6 GLN B N 1
ATOM 1677 C CA . GLN B 1 6 ? -72 -25.672 -15.477 1 36.94 6 GLN B CA 1
ATOM 1678 C C . GLN B 1 6 ? -71.375 -24.969 -14.258 1 36.94 6 GLN B C 1
ATOM 1680 O O . GLN B 1 6 ? -70.562 -24.078 -14.391 1 36.94 6 GLN B O 1
ATOM 1685 N N . ARG B 1 7 ? -72.25 -24.812 -13.141 1 38.5 7 ARG B N 1
ATOM 1686 C CA . ARG B 1 7 ? -72.25 -23.562 -12.375 1 38.5 7 ARG B CA 1
ATOM 1687 C C . ARG B 1 7 ? -71.188 -23.578 -11.32 1 38.5 7 ARG B C 1
ATOM 1689 O O . ARG B 1 7 ? -71.375 -24.125 -10.227 1 38.5 7 ARG B O 1
ATOM 1696 N N . ILE B 1 8 ? -70 -23.922 -11.648 1 45.44 8 ILE B N 1
ATOM 1697 C CA . ILE B 1 8 ? -69 -23.625 -10.609 1 45.44 8 ILE B CA 1
ATOM 1698 C C . ILE B 1 8 ? -69.062 -22.156 -10.219 1 45.44 8 ILE B C 1
ATOM 1700 O O . ILE B 1 8 ? -68.938 -21.266 -11.062 1 45.44 8 ILE B O 1
ATOM 1704 N N . PRO B 1 9 ? -69.875 -21.844 -9.055 1 45.75 9 PRO B N 1
ATOM 1705 C CA . PRO B 1 9 ? -70.188 -20.469 -8.695 1 45.75 9 PRO B CA 1
ATOM 1706 C C . PRO B 1 9 ? -68.938 -19.578 -8.664 1 45.75 9 PRO B C 1
ATOM 1708 O O . PRO B 1 9 ? -67.812 -20.078 -8.43 1 45.75 9 PRO B O 1
ATOM 1711 N N . LEU B 1 10 ? -69.125 -18.406 -9.242 1 52.03 10 LEU B N 1
ATOM 1712 C CA . LEU B 1 10 ? -68.188 -17.266 -9.406 1 52.03 10 LEU B CA 1
ATOM 1713 C C . LEU B 1 10 ? -67.438 -16.984 -8.102 1 52.03 10 LEU B C 1
ATOM 1715 O O . LEU B 1 10 ? -66.25 -16.641 -8.125 1 52.03 10 LEU B O 1
ATOM 1719 N N . VAL B 1 11 ? -68.125 -17.406 -6.984 1 52.34 11 VAL B N 1
ATOM 1720 C CA . VAL B 1 11 ? -67.5 -17.078 -5.691 1 52.34 11 VAL B CA 1
ATOM 1721 C C . VAL B 1 11 ? -66.312 -18 -5.414 1 52.34 11 VAL B C 1
ATOM 1723 O O . VAL B 1 11 ? -65.312 -17.578 -4.863 1 52.34 11 VAL B O 1
ATOM 1726 N N . ALA B 1 12 ? -66.438 -19.281 -5.855 1 55.5 12 ALA B N 1
ATOM 1727 C CA . ALA B 1 12 ? -65.312 -20.203 -5.637 1 55.5 12 ALA B CA 1
ATOM 1728 C C . ALA B 1 12 ? -64.125 -19.844 -6.523 1 55.5 12 ALA B C 1
ATOM 1730 O O . ALA B 1 12 ? -63 -19.953 -6.102 1 55.5 12 ALA B O 1
ATOM 1731 N N . ALA B 1 13 ? -64.5 -19.234 -7.691 1 54.66 13 ALA B N 1
ATOM 1732 C CA . ALA B 1 13 ? -63.438 -18.812 -8.586 1 54.66 13 ALA B CA 1
ATOM 1733 C C . ALA B 1 13 ? -62.719 -17.609 -8.031 1 54.66 13 ALA B C 1
ATOM 1735 O O . ALA B 1 13 ? -61.469 -17.531 -8.125 1 54.66 13 ALA B O 1
ATOM 1736 N N . VAL B 1 14 ? -63.5 -16.766 -7.266 1 54.5 14 VAL B N 1
ATOM 1737 C CA . VAL B 1 14 ? -62.875 -15.578 -6.688 1 54.5 14 VAL B CA 1
ATOM 1738 C C . VAL B 1 14 ? -62.062 -15.961 -5.461 1 54.5 14 VAL B C 1
ATOM 1740 O O . VAL B 1 14 ? -60.938 -15.445 -5.258 1 54.5 14 VAL B O 1
ATOM 1743 N N . GLY B 1 15 ? -62.438 -17.016 -4.742 1 52.66 15 GLY B N 1
ATOM 1744 C CA . GLY B 1 15 ? -61.688 -17.469 -3.584 1 52.66 15 GLY B CA 1
ATOM 1745 C C . GLY B 1 15 ? -60.375 -18.156 -3.955 1 52.66 15 GLY B C 1
ATOM 1746 O O . GLY B 1 15 ? -59.344 -17.922 -3.332 1 52.66 15 GLY B O 1
ATOM 1747 N N . ILE B 1 16 ? -60.531 -18.906 -5.051 1 57.31 16 ILE B N 1
ATOM 1748 C CA . ILE B 1 16 ? -59.312 -19.609 -5.512 1 57.31 16 ILE B CA 1
ATOM 1749 C C . ILE B 1 16 ? -58.344 -18.594 -6.102 1 57.31 16 ILE B C 1
ATOM 1751 O O . ILE B 1 16 ? -57.125 -18.672 -5.848 1 57.31 16 ILE B O 1
ATOM 1755 N N . SER B 1 17 ? -58.969 -17.562 -6.656 1 57.34 17 SER B N 1
ATOM 1756 C CA . SER B 1 17 ? -58.094 -16.547 -7.23 1 57.34 17 SER B CA 1
ATOM 1757 C C . SER B 1 17 ? -57.375 -15.742 -6.141 1 57.34 17 SER B C 1
ATOM 1759 O O . SER B 1 17 ? -56.188 -15.453 -6.254 1 57.34 17 SER B O 1
ATOM 1761 N N . LEU B 1 18 ? -58.156 -15.562 -5.023 1 56.38 18 LEU B N 1
ATOM 1762 C CA . LEU B 1 18 ? -57.562 -14.781 -3.941 1 56.38 18 LEU B CA 1
ATOM 1763 C C . LEU B 1 18 ? -56.531 -15.609 -3.178 1 56.38 18 LEU B C 1
ATOM 1765 O O . LEU B 1 18 ? -55.469 -15.102 -2.818 1 56.38 18 LEU B O 1
ATOM 1769 N N . VAL B 1 19 ? -56.781 -16.906 -3.043 1 61 19 VAL B N 1
ATOM 1770 C CA . VAL B 1 19 ? -55.812 -17.766 -2.354 1 61 19 VAL B CA 1
ATOM 1771 C C . VAL B 1 19 ? -54.594 -18 -3.242 1 61 19 VAL B C 1
ATOM 1773 O O . VAL B 1 19 ? -53.469 -17.938 -2.77 1 61 19 VAL B O 1
ATOM 1776 N N . THR B 1 20 ? -54.844 -18.062 -4.52 1 60.69 20 THR B N 1
ATOM 1777 C CA . THR B 1 20 ? -53.719 -18.234 -5.434 1 60.69 20 THR B CA 1
ATOM 1778 C C . THR B 1 20 ? -52.906 -16.953 -5.516 1 60.69 20 THR B C 1
ATOM 1780 O O . THR B 1 20 ? -51.656 -17.016 -5.512 1 60.69 20 THR B O 1
ATOM 1783 N N . CYS B 1 21 ? -53.594 -15.805 -5.426 1 58.94 21 CYS B N 1
ATOM 1784 C CA . CYS B 1 21 ? -52.844 -14.555 -5.441 1 58.94 21 CYS B CA 1
ATOM 1785 C C . CYS B 1 21 ? -52.094 -14.359 -4.141 1 58.94 21 CYS B C 1
ATOM 1787 O O . CYS B 1 21 ? -50.938 -13.906 -4.156 1 58.94 21 CYS B O 1
ATOM 1789 N N . GLU B 1 22 ? -52.656 -14.812 -3.051 1 60.12 22 GLU B N 1
ATOM 1790 C CA . GLU B 1 22 ? -51.969 -14.711 -1.772 1 60.12 22 GLU B CA 1
ATOM 1791 C C . GLU B 1 22 ? -50.812 -15.688 -1.705 1 60.12 22 GLU B C 1
ATOM 1793 O O . GLU B 1 22 ? -49.719 -15.336 -1.224 1 60.12 22 GLU B O 1
ATOM 1798 N N . VAL B 1 23 ? -50.938 -16.891 -2.205 1 62.75 23 VAL B N 1
ATOM 1799 C CA . VAL B 1 23 ? -49.844 -17.875 -2.223 1 62.75 23 VAL B CA 1
ATOM 1800 C C . VAL B 1 23 ? -48.75 -17.438 -3.182 1 62.75 23 VAL B C 1
ATOM 1802 O O . VAL B 1 23 ? -47.562 -17.531 -2.865 1 62.75 23 VAL B O 1
ATOM 1805 N N . VAL B 1 24 ? -49.125 -16.891 -4.281 1 62.94 24 VAL B N 1
ATOM 1806 C CA . VAL B 1 24 ? -48.156 -16.359 -5.238 1 62.94 24 VAL B CA 1
ATOM 1807 C C . VAL B 1 24 ? -47.469 -15.133 -4.656 1 62.94 24 VAL B C 1
ATOM 1809 O O . VAL B 1 24 ? -46.25 -14.992 -4.762 1 62.94 24 VAL B O 1
ATOM 1812 N N . TYR B 1 25 ? -48.219 -14.258 -3.988 1 57.34 25 TYR B N 1
ATOM 1813 C CA . TYR B 1 25 ? -47.656 -13.102 -3.305 1 57.34 25 TYR B CA 1
ATOM 1814 C C . TYR B 1 25 ? -46.688 -13.531 -2.213 1 57.34 25 TYR B C 1
ATOM 1816 O O . TYR B 1 25 ? -45.562 -13.016 -2.131 1 57.34 25 TYR B O 1
ATOM 1824 N N . TYR B 1 26 ? -47.031 -14.461 -1.359 1 60.47 26 TYR B N 1
ATOM 1825 C CA . TYR B 1 26 ? -46.156 -14.961 -0.312 1 60.47 26 TYR B CA 1
ATOM 1826 C C . TYR B 1 26 ? -44.938 -15.688 -0.912 1 60.47 26 TYR B C 1
ATOM 1828 O O . TYR B 1 26 ? -43.812 -15.555 -0.42 1 60.47 26 TYR B O 1
ATOM 1836 N N . ALA B 1 27 ? -45.031 -16.391 -1.958 1 62.66 27 ALA B N 1
ATOM 1837 C CA . ALA B 1 27 ? -43.938 -17.078 -2.637 1 62.66 27 ALA B CA 1
ATOM 1838 C C . ALA B 1 27 ? -43 -16.094 -3.301 1 62.66 27 ALA B C 1
ATOM 1840 O O . ALA B 1 27 ? -41.781 -16.25 -3.207 1 62.66 27 ALA B O 1
ATOM 1841 N N . ILE B 1 28 ? -43.5 -15.055 -3.922 1 60.44 28 ILE B N 1
ATOM 1842 C CA . ILE B 1 28 ? -42.688 -14.023 -4.527 1 60.44 28 ILE B CA 1
ATOM 1843 C C . ILE B 1 28 ? -41.969 -13.234 -3.438 1 60.44 28 ILE B C 1
ATOM 1845 O O . ILE B 1 28 ? -40.75 -12.945 -3.555 1 60.44 28 ILE B O 1
ATOM 1849 N N . ARG B 1 29 ? -42.688 -12.852 -2.391 1 59.28 29 ARG B N 1
ATOM 1850 C CA . ARG B 1 29 ? -42.062 -12.172 -1.261 1 59.28 29 ARG B CA 1
ATOM 1851 C C . ARG B 1 29 ? -40.969 -13.047 -0.616 1 59.28 29 ARG B C 1
ATOM 1853 O O . ARG B 1 29 ? -39.906 -12.57 -0.301 1 59.28 29 ARG B O 1
ATOM 1860 N N . LYS B 1 30 ? -41.25 -14.32 -0.392 1 55.62 30 LYS B N 1
ATOM 1861 C CA . LYS B 1 30 ? -40.281 -15.273 0.114 1 55.62 30 LYS B CA 1
ATOM 1862 C C . LYS B 1 30 ? -39.094 -15.414 -0.855 1 55.62 30 LYS B C 1
ATOM 1864 O O . LYS B 1 30 ? -37.938 -15.484 -0.435 1 55.62 30 LYS B O 1
ATOM 1869 N N . TRP B 1 31 ? -39.406 -15.492 -2.119 1 54.94 31 TRP B N 1
ATOM 1870 C CA . TRP B 1 31 ? -38.375 -15.562 -3.146 1 54.94 31 TRP B CA 1
ATOM 1871 C C . TRP B 1 31 ? -37.562 -14.266 -3.188 1 54.94 31 TRP B C 1
ATOM 1873 O O . TRP B 1 31 ? -36.312 -14.305 -3.244 1 54.94 31 TRP B O 1
ATOM 1883 N N . ARG B 1 32 ? -38.25 -13.133 -3.199 1 51.56 32 ARG B N 1
ATOM 1884 C CA . ARG B 1 32 ? -37.562 -11.844 -3.143 1 51.56 32 ARG B CA 1
ATOM 1885 C C . ARG B 1 32 ? -36.75 -11.711 -1.853 1 51.56 32 ARG B C 1
ATOM 1887 O O . ARG B 1 32 ? -35.625 -11.203 -1.863 1 51.56 32 ARG B O 1
ATOM 1894 N N . ASN B 1 33 ? -37.344 -12.07 -0.818 1 51.28 33 ASN B N 1
ATOM 1895 C CA . ASN B 1 33 ? -36.625 -12.055 0.449 1 51.28 33 ASN B CA 1
ATOM 1896 C C . ASN B 1 33 ? -35.469 -13.062 0.454 1 51.28 33 ASN B C 1
ATOM 1898 O O . ASN B 1 33 ? -34.438 -12.82 1.064 1 51.28 33 ASN B O 1
ATOM 1902 N N . ALA B 1 34 ? -35.656 -14.234 -0.16 1 47.78 34 ALA B N 1
ATOM 1903 C CA . ALA B 1 34 ? -34.531 -15.18 -0.349 1 47.78 34 ALA B CA 1
ATOM 1904 C C . ALA B 1 34 ? -33.438 -14.578 -1.223 1 47.78 34 ALA B C 1
ATOM 1906 O O . ALA B 1 34 ? -32.25 -14.82 -0.993 1 47.78 34 ALA B O 1
ATOM 1907 N N . GLN B 1 35 ? -33.781 -13.977 -2.289 1 42.34 35 GLN B N 1
ATOM 1908 C CA . GLN B 1 35 ? -32.781 -13.25 -3.068 1 42.34 35 GLN B CA 1
ATOM 1909 C C . GLN B 1 35 ? -32.188 -12.086 -2.275 1 42.34 35 GLN B C 1
ATOM 1911 O O . GLN B 1 35 ? -31.031 -11.719 -2.449 1 42.34 35 GLN B O 1
ATOM 1916 N N . LYS B 1 36 ? -33.094 -11.375 -1.637 1 44.03 36 LYS B N 1
ATOM 1917 C CA . LYS B 1 36 ? -32.594 -10.367 -0.712 1 44.03 36 LYS B CA 1
ATOM 1918 C C . LYS B 1 36 ? -31.75 -11.016 0.393 1 44.03 36 LYS B C 1
ATOM 1920 O O . LYS B 1 36 ? -30.922 -10.359 1.013 1 44.03 36 LYS B O 1
ATOM 1925 N N . ALA B 1 37 ? -32.156 -12.164 0.687 1 40.69 37 ALA B N 1
ATOM 1926 C CA . ALA B 1 37 ? -31.438 -12.93 1.686 1 40.69 37 ALA B CA 1
ATOM 1927 C C . ALA B 1 37 ? -30.188 -13.578 1.072 1 40.69 37 ALA B C 1
ATOM 1929 O O . ALA B 1 37 ? -29.984 -14.789 1.22 1 40.69 37 ALA B O 1
ATOM 1930 N N . ALA B 1 38 ? -29.891 -13.375 -0.248 1 39.66 38 ALA B N 1
ATOM 1931 C CA . ALA B 1 38 ? -28.531 -13.859 -0.555 1 39.66 38 ALA B CA 1
ATOM 1932 C C . ALA B 1 38 ? -27.594 -13.625 0.622 1 39.66 38 ALA B C 1
ATOM 1934 O O . ALA B 1 38 ? -27.656 -12.594 1.288 1 39.66 38 ALA B O 1
ATOM 1935 N N . PRO B 1 39 ? -26.906 -14.562 1.129 1 40.59 39 PRO B N 1
ATOM 1936 C CA . PRO B 1 39 ? -26.047 -14.258 2.281 1 40.59 39 PRO B CA 1
ATOM 1937 C C . PRO B 1 39 ? -25.344 -12.914 2.154 1 40.59 39 PRO B C 1
ATOM 1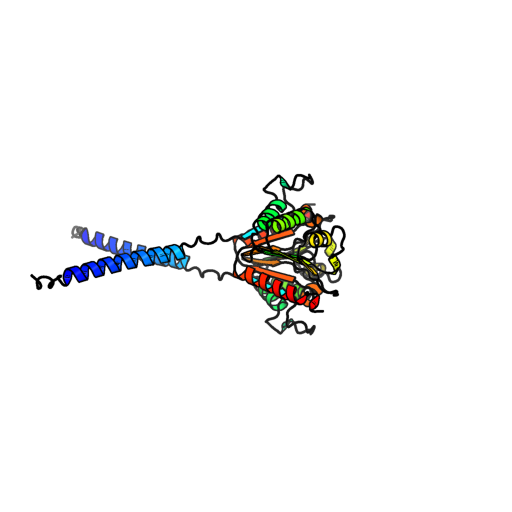939 O O . PRO B 1 39 ? -24.828 -12.578 1.082 1 40.59 39 PRO B O 1
ATOM 1942 N N . VAL B 1 40 ? -25.859 -11.836 2.588 1 41.91 40 VAL B N 1
ATOM 1943 C CA . VAL B 1 40 ? -25.094 -10.602 2.729 1 41.91 40 VAL B CA 1
ATOM 1944 C C . VAL B 1 40 ? -23.609 -10.906 2.734 1 41.91 40 VAL B C 1
ATOM 1946 O O . VAL B 1 40 ? -23.109 -11.602 3.629 1 41.91 40 VAL B O 1
ATOM 1949 N N . ALA B 1 41 ? -23.016 -11.273 1.601 1 53.59 41 ALA B N 1
ATOM 1950 C CA . ALA B 1 41 ? -21.562 -11.438 1.591 1 53.59 41 ALA B CA 1
ATOM 1951 C C . ALA B 1 41 ? -20.922 -10.656 2.729 1 53.59 41 ALA B C 1
ATOM 1953 O O . ALA B 1 41 ? -21.25 -9.492 2.953 1 53.59 41 ALA B O 1
ATOM 1954 N N . VAL B 1 42 ? -20.516 -11.297 3.812 1 69.88 42 VAL B N 1
ATOM 1955 C CA . VAL B 1 42 ? -19.812 -10.711 4.949 1 69.88 42 VAL B CA 1
ATOM 1956 C C . VAL B 1 42 ? -18.797 -9.688 4.453 1 69.88 42 VAL B C 1
ATOM 1958 O O . VAL B 1 42 ? -17.984 -9.984 3.578 1 69.88 42 VAL B O 1
ATOM 1961 N N . ASP B 1 43 ? -19.094 -8.445 4.656 1 86.81 43 ASP B N 1
ATOM 1962 C CA . ASP B 1 43 ? -18.172 -7.352 4.367 1 86.81 43 ASP B CA 1
ATOM 1963 C C . ASP B 1 43 ? -16.797 -7.602 4.992 1 86.81 43 ASP B C 1
ATOM 1965 O O . ASP B 1 43 ? -16.688 -7.691 6.215 1 86.81 43 ASP B O 1
ATOM 1969 N N . LEU B 1 44 ? -15.883 -8.031 4.145 1 95.06 44 LEU B N 1
ATOM 1970 C CA . LEU B 1 44 ? -14.523 -8.273 4.602 1 95.06 44 LEU B CA 1
ATOM 1971 C C . LEU B 1 44 ? -13.672 -7.016 4.48 1 95.06 44 LEU B C 1
ATOM 1973 O O . LEU B 1 44 ? -13.5 -6.477 3.385 1 95.06 44 LEU B O 1
ATOM 1977 N N . ASN B 1 45 ? -13.242 -6.508 5.582 1 97.06 45 ASN B N 1
ATOM 1978 C CA . ASN B 1 45 ? -12.227 -5.461 5.691 1 97.06 45 ASN B CA 1
ATOM 1979 C C . ASN B 1 45 ? -11.258 -5.734 6.84 1 97.06 45 ASN B C 1
ATOM 1981 O O . ASN B 1 45 ? -11.508 -5.32 7.977 1 97.06 45 ASN B O 1
ATOM 1985 N N . GLU B 1 46 ? -10.242 -6.414 6.504 1 97.44 46 GLU B N 1
ATOM 1986 C CA . GLU B 1 46 ? -9.234 -6.738 7.504 1 97.44 46 GLU B CA 1
ATOM 1987 C C . GLU B 1 46 ? -7.934 -5.98 7.246 1 97.44 46 GLU B C 1
ATOM 1989 O O . GLU B 1 46 ? -7.488 -5.879 6.098 1 97.44 46 GLU B O 1
ATOM 1994 N N . VAL B 1 47 ? -7.422 -5.449 8.312 1 98.56 47 VAL B N 1
ATOM 1995 C CA . VAL B 1 47 ? -6.113 -4.805 8.227 1 98.56 47 VAL B CA 1
ATOM 1996 C C . VAL B 1 47 ? -5.07 -5.66 8.938 1 98.56 47 VAL B C 1
ATOM 1998 O O . VAL B 1 47 ? -5.285 -6.086 10.078 1 98.56 47 VAL B O 1
ATOM 2001 N N . ILE B 1 48 ? -3.99 -5.906 8.289 1 97.44 48 ILE B N 1
ATOM 2002 C CA . ILE B 1 48 ? -2.875 -6.66 8.859 1 97.44 48 ILE B CA 1
ATOM 2003 C C . ILE B 1 48 ? -1.634 -5.773 8.922 1 97.44 48 ILE B C 1
ATOM 2005 O O . ILE B 1 48 ? -1.141 -5.305 7.898 1 97.44 48 ILE B O 1
ATOM 2009 N N . PHE B 1 49 ? -1.149 -5.59 10.125 1 97.75 49 PHE B N 1
ATOM 2010 C CA . PHE B 1 49 ? 0.08 -4.82 10.297 1 97.75 49 PHE B CA 1
ATOM 2011 C C . PHE B 1 49 ? 1.267 -5.746 10.531 1 97.75 49 PHE B C 1
ATOM 2013 O O . PHE B 1 49 ? 1.116 -6.816 11.125 1 97.75 49 PHE B O 1
ATOM 2020 N N . PHE B 1 50 ? 2.311 -5.273 9.984 1 96.62 50 PHE B N 1
ATOM 2021 C CA . PHE B 1 50 ? 3.596 -5.914 10.242 1 96.62 50 PHE B CA 1
ATOM 2022 C C . PHE B 1 50 ? 4.543 -4.961 10.961 1 96.62 50 PHE B C 1
ATOM 2024 O O . PHE B 1 50 ? 4.453 -3.744 10.789 1 96.62 50 PHE B O 1
ATOM 2031 N N . PRO B 1 51 ? 5.523 -5.395 11.719 1 94 51 PRO B N 1
ATOM 2032 C CA . PRO B 1 51 ? 5.629 -6.801 12.117 1 94 51 PRO B CA 1
ATOM 2033 C C . PRO B 1 51 ? 4.602 -7.188 13.188 1 94 51 PRO B C 1
ATOM 2035 O O . PRO B 1 51 ? 3.959 -6.316 13.773 1 94 51 PRO B O 1
ATOM 2038 N N . ASP B 1 52 ? 4.41 -8.602 13.258 1 86.5 52 ASP B N 1
ATOM 2039 C CA . ASP B 1 52 ? 3.521 -9.078 14.312 1 86.5 52 ASP B CA 1
ATOM 2040 C C . ASP B 1 52 ? 4.051 -8.695 15.695 1 86.5 52 ASP B C 1
ATOM 2042 O O . ASP B 1 52 ? 5.262 -8.641 15.906 1 86.5 52 ASP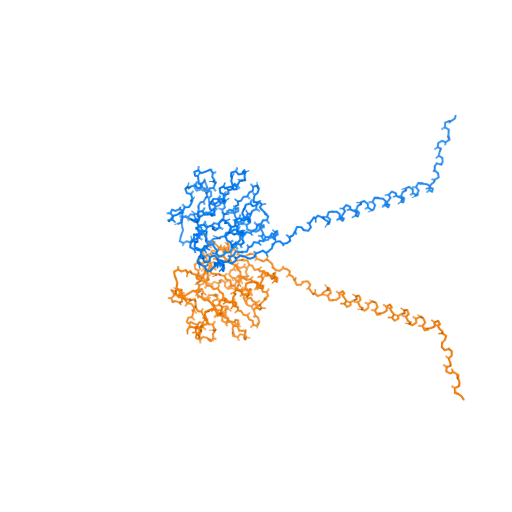 B O 1
ATOM 2046 N N . SER B 1 53 ? 3.193 -8.078 16.453 1 66.75 53 SER B N 1
ATOM 2047 C CA . SER B 1 53 ? 3.635 -7.805 17.812 1 66.75 53 SER B CA 1
ATOM 2048 C C . SER B 1 53 ? 4.223 -9.055 18.469 1 66.75 53 SER B C 1
ATOM 2050 O O . SER B 1 53 ? 5.109 -8.953 19.312 1 66.75 53 SER B O 1
ATOM 2052 N N . SER B 1 54 ? 3.607 -10.148 18.219 1 53.91 54 SER B N 1
ATOM 2053 C CA . SER B 1 54 ? 4.039 -11.391 18.859 1 53.91 54 SER B CA 1
ATOM 2054 C C . SER B 1 54 ? 5.223 -12.008 18.141 1 53.91 54 SER B C 1
ATOM 2056 O O . SER B 1 54 ? 5.957 -12.82 18.703 1 53.91 54 SER B O 1
ATOM 2058 N N . VAL B 1 55 ? 5.289 -11.875 16.875 1 49.66 55 VAL B N 1
ATOM 2059 C CA . VAL B 1 55 ? 6.188 -12.664 16.047 1 49.66 55 VAL B CA 1
ATOM 2060 C C . VAL B 1 55 ? 7.617 -12.148 16.188 1 49.66 55 VAL B C 1
ATOM 2062 O O . VAL B 1 55 ? 8.484 -12.469 15.375 1 49.66 55 VAL B O 1
ATOM 2065 N N . VAL B 1 56 ? 7.812 -11.094 16.984 1 43.19 56 VAL B N 1
ATOM 2066 C CA . VAL B 1 56 ? 9.266 -10.961 17.047 1 43.19 56 VAL B CA 1
ATOM 2067 C C . VAL B 1 56 ? 9.922 -12.336 16.953 1 43.19 56 VAL B C 1
ATOM 2069 O O . VAL B 1 56 ? 11.109 -12.438 16.656 1 43.19 56 VAL B O 1
ATOM 2072 N N . SER B 1 57 ? 9.477 -13.242 17.75 1 39.81 57 SER B N 1
ATOM 2073 C CA . SER B 1 57 ? 10.422 -14.344 17.891 1 39.81 57 SER B CA 1
ATOM 2074 C C . SER B 1 57 ? 10.633 -15.078 16.578 1 39.81 57 SER B C 1
ATOM 2076 O O . SER B 1 57 ? 9.664 -15.492 15.93 1 39.81 57 SER B O 1
ATOM 2078 N N . LYS B 1 58 ? 11.602 -14.719 15.828 1 42.09 58 LYS B N 1
ATOM 2079 C CA . LYS B 1 58 ? 12.367 -15.242 14.695 1 42.09 58 LYS B CA 1
ATOM 2080 C C . LYS B 1 58 ? 12.086 -16.719 14.484 1 42.09 58 LYS B C 1
ATOM 2082 O O . LYS B 1 58 ? 12.82 -17.406 13.758 1 42.09 58 LYS B O 1
ATOM 2087 N N . THR B 1 59 ? 11.531 -17.438 15.438 1 39.56 59 THR B N 1
ATOM 2088 C CA . THR B 1 59 ? 11.648 -18.875 15.266 1 39.56 59 THR B CA 1
ATOM 2089 C C . THR B 1 59 ? 10.797 -19.359 14.094 1 39.56 59 THR B C 1
ATOM 2091 O O . THR B 1 59 ? 9.82 -18.703 13.727 1 39.56 59 THR B O 1
ATOM 2094 N N . GLU B 1 60 ? 11.219 -20.344 13.375 1 42.69 60 GLU B N 1
ATOM 2095 C CA . GLU B 1 60 ? 10.836 -21.234 12.281 1 42.69 60 GLU B CA 1
ATOM 2096 C C . GLU B 1 60 ? 9.336 -21.516 12.305 1 42.69 60 GLU B C 1
ATOM 2098 O O . GLU B 1 60 ? 8.789 -22.078 11.352 1 42.69 60 GLU B O 1
ATOM 2103 N N . ASN B 1 61 ? 8.688 -21.359 13.477 1 44.91 61 ASN B N 1
ATOM 2104 C CA . ASN B 1 61 ? 7.348 -21.938 13.469 1 44.91 61 ASN B CA 1
ATOM 2105 C C . ASN B 1 61 ? 6.297 -20.922 13.031 1 44.91 61 ASN B C 1
ATOM 2107 O O . ASN B 1 61 ? 5.23 -20.828 13.641 1 44.91 61 ASN B O 1
ATOM 2111 N N . PHE B 1 62 ? 6.625 -20 12.367 1 47.94 62 PHE B N 1
ATOM 2112 C CA . PHE B 1 62 ? 5.703 -19.016 11.82 1 47.94 62 PHE B CA 1
ATOM 2113 C C . PHE B 1 62 ? 4.41 -19.672 11.359 1 47.94 62 PHE B C 1
ATOM 2115 O O . PHE B 1 62 ? 3.336 -19.078 11.438 1 47.94 62 PHE B O 1
ATOM 2122 N N . GLU B 1 63 ? 4.539 -20.891 10.867 1 46.44 63 GLU B N 1
ATOM 2123 C CA . GLU B 1 63 ? 3.387 -21.609 10.32 1 46.44 63 GLU B CA 1
ATOM 2124 C C . GLU B 1 63 ? 2.406 -22 11.422 1 46.44 63 GLU B C 1
ATOM 2126 O O . GLU B 1 63 ? 1.267 -22.375 11.141 1 46.44 63 GLU B O 1
ATOM 2131 N N . ASN B 1 64 ? 2.953 -22.031 12.609 1 47.62 64 ASN B N 1
ATOM 2132 C CA . ASN B 1 64 ? 2.148 -22.75 13.586 1 47.62 64 ASN B CA 1
ATOM 2133 C C . ASN B 1 64 ? 1.259 -21.812 14.391 1 47.62 64 ASN B C 1
ATOM 2135 O O . ASN B 1 64 ? 0.404 -22.266 15.156 1 47.62 64 ASN B O 1
ATOM 2139 N N . ASP B 1 65 ? 1.704 -20.547 14.539 1 53.5 65 ASP B N 1
ATOM 2140 C CA . ASP B 1 65 ? 0.734 -19.797 15.328 1 53.5 65 ASP B CA 1
ATOM 2141 C C . ASP B 1 65 ? -0.272 -19.078 14.438 1 53.5 65 ASP B C 1
ATOM 2143 O O . ASP B 1 65 ? 0.088 -18.156 13.703 1 53.5 65 ASP B O 1
ATOM 2147 N N . GLY B 1 66 ? -1.389 -19.719 14.094 1 59.25 66 GLY B N 1
ATOM 2148 C CA . GLY B 1 66 ? -2.479 -19.375 13.195 1 59.25 66 GLY B CA 1
ATOM 2149 C C . GLY B 1 66 ? -2.916 -17.922 13.312 1 59.25 66 GLY B C 1
ATOM 2150 O O . GLY B 1 66 ? -3.643 -17.422 12.453 1 59.25 66 GLY B O 1
ATOM 2151 N N . ALA B 1 67 ? -2.199 -17.125 14.281 1 73.38 67 ALA B N 1
ATOM 2152 C CA . ALA B 1 67 ? -2.807 -15.812 14.5 1 73.38 67 ALA B CA 1
ATOM 2153 C C . ALA B 1 67 ? -1.865 -14.695 14.055 1 73.38 67 ALA B C 1
ATOM 2155 O O . ALA B 1 67 ? -2.262 -13.531 13.992 1 73.38 67 ALA B O 1
ATOM 2156 N N . ASN B 1 68 ? -0.603 -15.086 13.578 1 87.62 68 ASN B N 1
ATOM 2157 C CA . ASN B 1 68 ? 0.273 -13.961 13.266 1 87.62 68 ASN B CA 1
ATOM 2158 C C . ASN B 1 68 ? -0.054 -13.359 11.898 1 87.62 68 ASN B C 1
ATOM 2160 O O . ASN B 1 68 ? -0.859 -13.914 11.148 1 87.62 68 ASN B O 1
ATOM 2164 N N . SER B 1 69 ? 0.558 -12.219 11.664 1 94.69 69 SER B N 1
ATOM 2165 C CA . SER B 1 69 ? 0.231 -11.43 10.484 1 94.69 69 SER B CA 1
ATOM 2166 C C . SER B 1 69 ? 0.489 -12.219 9.203 1 94.69 69 SER B C 1
ATOM 2168 O O . SER B 1 69 ? -0.341 -12.219 8.289 1 94.69 69 SER B O 1
ATOM 2170 N N . LEU B 1 70 ? 1.631 -12.914 9.156 1 94.06 70 LEU B N 1
ATOM 2171 C CA . LEU B 1 70 ? 1.968 -13.688 7.961 1 94.06 70 LEU B CA 1
ATOM 2172 C C . LEU B 1 70 ? 0.953 -14.797 7.73 1 94.06 70 LEU B C 1
ATOM 2174 O O . LEU B 1 70 ? 0.499 -15.008 6.602 1 94.06 70 LEU B O 1
ATOM 2178 N N . CYS B 1 71 ? 0.57 -15.484 8.719 1 92.06 71 CYS B N 1
ATOM 2179 C CA . CYS B 1 71 ? -0.392 -16.578 8.602 1 92.06 71 CYS B CA 1
ATOM 2180 C C . CYS B 1 71 ? -1.748 -16.062 8.141 1 92.06 71 CYS B C 1
ATOM 2182 O O . CYS B 1 71 ? -2.426 -16.703 7.34 1 92.06 71 CYS B O 1
ATOM 2184 N N . ARG B 1 72 ? -2.086 -14.914 8.672 1 94.19 72 ARG B N 1
ATOM 2185 C CA . ARG B 1 72 ? -3.342 -14.32 8.234 1 94.19 72 ARG B CA 1
ATOM 2186 C C . ARG B 1 72 ? -3.299 -13.984 6.75 1 94.19 72 ARG B C 1
ATOM 2188 O O . ARG B 1 72 ? -4.262 -14.242 6.02 1 94.19 72 ARG B O 1
ATOM 2195 N N . LEU B 1 73 ? -2.188 -13.445 6.324 1 96.75 73 LEU B N 1
ATOM 2196 C CA . LEU B 1 73 ? -2.023 -13.148 4.906 1 96.75 73 LEU B CA 1
ATOM 2197 C C . LEU B 1 73 ? -2.084 -14.422 4.074 1 96.75 73 LEU B C 1
ATOM 2199 O O . LEU B 1 73 ? -2.82 -14.492 3.086 1 96.75 73 LEU B O 1
ATOM 2203 N N . VAL B 1 74 ? -1.422 -15.414 4.477 1 96.12 74 VAL B N 1
ATOM 2204 C CA . VAL B 1 74 ? -1.368 -16.688 3.773 1 96.12 74 VAL B CA 1
ATOM 2205 C C . VAL B 1 74 ? -2.762 -17.312 3.727 1 96.12 74 VAL B C 1
ATOM 2207 O O . VAL B 1 74 ? -3.15 -17.906 2.717 1 96.12 74 VAL B O 1
ATOM 2210 N N . ARG B 1 75 ? -3.496 -17.172 4.77 1 94.94 75 ARG B N 1
ATOM 2211 C CA . ARG B 1 75 ? -4.852 -17.719 4.801 1 94.94 75 ARG B CA 1
ATOM 2212 C C . ARG B 1 75 ? -5.719 -17.078 3.723 1 94.94 75 ARG B C 1
ATOM 2214 O O . ARG B 1 75 ? -6.469 -17.766 3.031 1 94.94 75 ARG B O 1
ATOM 2221 N N . HIS B 1 76 ? -5.586 -15.805 3.611 1 97.12 76 HIS B N 1
ATOM 2222 C CA . HIS B 1 76 ? -6.367 -15.133 2.576 1 97.12 76 HIS B CA 1
ATOM 2223 C C . HIS B 1 76 ? -5.953 -15.602 1.185 1 97.12 76 HIS B C 1
ATOM 2225 O O . HIS B 1 76 ? -6.805 -15.852 0.33 1 97.12 76 HIS B O 1
ATOM 2231 N N . LEU B 1 77 ? -4.676 -15.742 0.938 1 98 77 LEU B N 1
ATOM 2232 C CA . LEU B 1 77 ? -4.191 -16.219 -0.354 1 98 77 LEU B CA 1
ATOM 2233 C C . LEU B 1 77 ? -4.699 -17.625 -0.639 1 98 77 LEU B C 1
ATOM 2235 O O . LEU B 1 77 ? -5.098 -17.938 -1.765 1 98 77 LEU B O 1
ATOM 2239 N N . SER B 1 78 ? -4.773 -18.422 0.386 1 96.44 78 SER B N 1
ATOM 2240 C CA . SER B 1 78 ? -5.074 -19.844 0.252 1 96.44 78 SER B CA 1
ATOM 2241 C C . SER B 1 78 ? -6.547 -20.078 -0.062 1 96.44 78 SER B C 1
ATOM 2243 O O . SER B 1 78 ? -6.949 -21.172 -0.424 1 96.44 78 SER B O 1
ATOM 2245 N N . THR B 1 79 ? -7.305 -19.062 0.051 1 97.06 79 THR B N 1
ATOM 2246 C CA . THR B 1 79 ? -8.727 -19.219 -0.246 1 97.06 79 THR B CA 1
ATOM 2247 C C . THR B 1 79 ? -8.969 -19.188 -1.753 1 97.06 79 THR B C 1
ATOM 2249 O O . THR B 1 79 ? -10.07 -19.5 -2.215 1 97.06 79 THR B O 1
ATOM 2252 N N . ALA B 1 80 ? -7.988 -18.828 -2.484 1 98.44 80 ALA B N 1
ATOM 2253 C CA . ALA B 1 80 ? -8.141 -18.797 -3.938 1 98.44 80 ALA B CA 1
ATOM 2254 C C . ALA B 1 80 ? -8.516 -20.172 -4.488 1 98.44 80 ALA B C 1
ATOM 2256 O O . ALA B 1 80 ? -7.836 -21.156 -4.207 1 98.44 80 ALA B O 1
ATOM 2257 N N . GLU B 1 81 ? -9.516 -20.203 -5.344 1 98.25 81 GLU B N 1
ATOM 2258 C CA . GLU B 1 81 ? -9.984 -21.453 -5.926 1 98.25 81 GLU B CA 1
ATOM 2259 C C . GLU B 1 81 ? -9.828 -21.453 -7.445 1 98.25 81 GLU B C 1
ATOM 2261 O O . GLU B 1 81 ? -9.578 -22.5 -8.055 1 98.25 81 GLU B O 1
ATOM 2266 N N . ARG B 1 82 ? -9.992 -20.375 -8.031 1 98.69 82 ARG B N 1
ATOM 2267 C CA . ARG B 1 82 ? -10.008 -20.312 -9.492 1 98.69 82 ARG B CA 1
ATOM 2268 C C . ARG B 1 82 ? -8.836 -19.5 -10.016 1 98.69 82 ARG B C 1
ATOM 2270 O O . ARG B 1 82 ? -8.141 -19.922 -10.938 1 98.69 82 ARG B O 1
ATOM 2277 N N . THR B 1 83 ? -8.695 -18.281 -9.477 1 98.88 83 THR B N 1
ATOM 2278 C CA . THR B 1 83 ? -7.648 -17.391 -9.984 1 98.88 83 THR B CA 1
ATOM 2279 C C . THR B 1 83 ? -6.922 -16.703 -8.836 1 98.88 83 THR B C 1
ATOM 2281 O O . THR B 1 83 ? -7.516 -16.438 -7.785 1 98.88 83 THR B O 1
ATOM 2284 N N . LEU B 1 84 ? -5.703 -16.453 -8.992 1 98.94 84 LEU B N 1
ATOM 2285 C CA . LEU B 1 84 ? -4.859 -15.609 -8.156 1 98.94 84 LEU B CA 1
ATOM 2286 C C . LEU B 1 84 ? -3.957 -14.727 -9.008 1 98.94 84 LEU B C 1
ATOM 2288 O O . LEU B 1 84 ? -3.082 -15.227 -9.719 1 98.94 84 LEU B O 1
ATOM 2292 N N . ASP B 1 85 ? -4.172 -13.43 -8.977 1 98.94 85 ASP B N 1
ATOM 2293 C CA . ASP B 1 85 ? -3.408 -12.453 -9.742 1 98.94 85 ASP B CA 1
ATOM 2294 C C . ASP B 1 85 ? -2.555 -11.578 -8.828 1 98.94 85 ASP B C 1
ATOM 2296 O O . ASP B 1 85 ? -3.082 -10.883 -7.961 1 98.94 85 ASP B O 1
ATOM 2300 N N . LEU B 1 86 ? -1.28 -11.656 -9.016 1 98.94 86 LEU B N 1
ATOM 2301 C CA . LEU B 1 86 ? -0.32 -10.93 -8.188 1 98.94 86 LEU B CA 1
ATOM 2302 C C . LEU B 1 86 ? 0.386 -9.844 -9 1 98.94 86 LEU B C 1
ATOM 2304 O O . LEU B 1 86 ? 0.853 -10.102 -10.109 1 98.94 86 LEU B O 1
ATOM 2308 N N . CYS B 1 87 ? 0.455 -8.656 -8.508 1 98.94 87 CYS B N 1
ATOM 2309 C CA . CYS B 1 87 ? 1.234 -7.543 -9.047 1 98.94 87 CYS B CA 1
ATOM 2310 C C . CYS B 1 87 ? 2.168 -6.969 -7.984 1 98.94 87 CYS B C 1
ATOM 2312 O O . CYS B 1 87 ? 1.729 -6.254 -7.086 1 98.94 87 CYS B O 1
ATOM 2314 N N . LEU B 1 88 ? 3.508 -7.305 -8.148 1 98.88 88 LEU B N 1
ATOM 2315 C CA . LEU B 1 88 ? 4.43 -7.086 -7.039 1 98.88 88 LEU B CA 1
ATOM 2316 C C . LEU B 1 88 ? 5.715 -6.422 -7.52 1 98.88 88 LEU B C 1
ATOM 2318 O O . LEU B 1 88 ? 6.227 -6.754 -8.594 1 98.88 88 LEU B O 1
ATOM 2322 N N . TYR B 1 89 ? 6.258 -5.57 -6.68 1 98.81 89 TYR B N 1
ATOM 2323 C CA . TYR B 1 89 ? 7.574 -5.004 -6.941 1 98.81 89 TYR B CA 1
ATOM 2324 C C . TYR B 1 89 ? 8.672 -6.035 -6.695 1 98.81 89 TYR B C 1
ATOM 2326 O O . TYR B 1 89 ? 9.484 -6.309 -7.578 1 98.81 89 TYR B O 1
ATOM 2334 N N . ILE B 1 90 ? 8.633 -6.578 -5.52 1 98.75 90 ILE B N 1
ATOM 2335 C CA . ILE B 1 90 ? 9.609 -7.598 -5.152 1 98.75 90 ILE B CA 1
ATOM 2336 C C . ILE B 1 90 ? 8.883 -8.828 -4.617 1 98.75 90 ILE B C 1
ATOM 2338 O O . ILE B 1 90 ? 7.918 -8.711 -3.863 1 98.75 90 ILE B O 1
ATOM 2342 N N . PHE B 1 91 ? 9.336 -10.016 -5.02 1 98.75 91 PHE B N 1
ATOM 2343 C CA . PHE B 1 91 ? 8.836 -11.305 -4.539 1 98.75 91 PHE B CA 1
ATOM 2344 C C . PHE B 1 91 ? 9.984 -12.242 -4.211 1 98.75 91 PHE B C 1
ATOM 2346 O O . PHE B 1 91 ? 10.453 -12.984 -5.074 1 98.75 91 PHE B O 1
ATOM 2353 N N . SER B 1 92 ? 10.32 -12.25 -2.883 1 98.56 92 SER B N 1
ATOM 2354 C CA . SER B 1 92 ? 11.453 -13.078 -2.492 1 98.56 92 SER B CA 1
ATOM 2355 C C . SER B 1 92 ? 11.148 -13.883 -1.233 1 98.56 92 SER B C 1
ATOM 2357 O O . SER B 1 92 ? 11.93 -14.75 -0.835 1 98.56 92 SER B O 1
ATOM 2359 N N . CYS B 1 93 ? 10.031 -13.68 -0.622 1 97.38 93 CYS B N 1
ATOM 2360 C CA . CYS B 1 93 ? 9.664 -14.398 0.594 1 97.38 93 CYS B CA 1
ATOM 2361 C C . CYS B 1 93 ? 9.266 -15.836 0.278 1 97.38 93 CYS B C 1
ATOM 2363 O O . CYS B 1 93 ? 8.234 -16.062 -0.354 1 97.38 93 CYS B O 1
ATOM 2365 N N . THR B 1 94 ? 10 -16.734 0.859 1 96.44 94 THR B N 1
ATOM 2366 C CA . THR B 1 94 ? 9.805 -18.141 0.547 1 96.44 94 THR B CA 1
ATOM 2367 C C . THR B 1 94 ? 8.461 -18.641 1.079 1 96.44 94 THR B C 1
ATOM 2369 O O . THR B 1 94 ? 7.82 -19.5 0.467 1 96.44 94 THR B O 1
ATOM 2372 N N . TYR B 1 95 ? 8 -18.109 2.207 1 92.88 95 TYR B N 1
ATOM 2373 C CA . TYR B 1 95 ? 6.73 -18.531 2.781 1 92.88 95 TYR B CA 1
ATOM 2374 C C . TYR B 1 95 ? 5.566 -18.141 1.879 1 92.88 95 TYR B C 1
ATOM 2376 O O . TYR B 1 95 ? 4.648 -18.922 1.659 1 92.88 95 TYR B O 1
ATOM 2384 N N . LEU B 1 96 ? 5.664 -17 1.373 1 97.44 96 LEU B N 1
ATOM 2385 C CA . LEU B 1 96 ? 4.613 -16.547 0.469 1 97.44 96 LEU B CA 1
ATOM 2386 C C . LEU B 1 96 ? 4.664 -17.312 -0.852 1 97.44 96 LEU B C 1
ATOM 2388 O O . LEU B 1 96 ? 3.625 -17.609 -1.443 1 97.44 96 LEU B O 1
ATOM 2392 N N . CYS B 1 97 ? 5.859 -17.625 -1.244 1 98.19 97 CYS B N 1
ATOM 2393 C CA . CYS B 1 97 ? 6.012 -18.406 -2.461 1 98.19 97 CYS B CA 1
ATOM 2394 C C . CYS B 1 97 ? 5.363 -19.781 -2.311 1 98.19 97 CYS B C 1
ATOM 2396 O O . CYS B 1 97 ? 4.676 -20.25 -3.219 1 98.19 97 CYS B O 1
ATOM 2398 N N . LYS B 1 98 ? 5.566 -20.375 -1.221 1 97.12 98 LYS B N 1
ATOM 2399 C CA . LYS B 1 98 ? 4.969 -21.672 -0.959 1 97.12 98 LYS B CA 1
ATOM 2400 C C . LYS B 1 98 ? 3.445 -21.594 -0.957 1 97.12 98 LYS B C 1
ATOM 2402 O O . LYS B 1 98 ? 2.766 -22.5 -1.43 1 97.12 98 LYS B O 1
ATOM 2407 N N . ALA B 1 99 ? 2.943 -20.547 -0.389 1 97.12 99 ALA B N 1
ATOM 2408 C CA . ALA B 1 99 ? 1.498 -20.344 -0.395 1 97.12 99 ALA B CA 1
ATOM 2409 C C . ALA B 1 99 ? 0.965 -20.25 -1.821 1 97.12 99 ALA B C 1
ATOM 2411 O O . ALA B 1 99 ? -0.061 -20.844 -2.154 1 97.12 99 ALA B O 1
ATOM 2412 N N . VAL B 1 100 ? 1.627 -19.5 -2.654 1 98.62 100 VAL B N 1
ATOM 2413 C CA . VAL B 1 100 ? 1.229 -19.328 -4.047 1 98.62 100 VAL B CA 1
ATOM 2414 C C . VAL B 1 100 ? 1.311 -20.656 -4.781 1 98.62 100 VAL B C 1
ATOM 2416 O O . VAL B 1 100 ? 0.407 -21.016 -5.543 1 98.62 100 VAL B O 1
ATOM 2419 N N . GLU B 1 101 ? 2.385 -21.375 -4.547 1 98.5 101 GLU B N 1
ATOM 2420 C CA . GLU B 1 101 ? 2.561 -22.688 -5.152 1 98.5 101 GLU B CA 1
ATOM 2421 C C . GLU B 1 101 ? 1.412 -23.625 -4.781 1 98.5 101 GLU B C 1
ATOM 2423 O O . GLU B 1 101 ? 0.907 -24.359 -5.629 1 98.5 101 GLU B O 1
ATOM 2428 N N . LYS B 1 102 ? 1.043 -23.609 -3.545 1 97.75 102 LYS B N 1
ATOM 2429 C CA . LYS B 1 102 ? -0.052 -24.469 -3.08 1 97.75 102 LYS B CA 1
ATOM 2430 C C . LYS B 1 102 ? -1.349 -24.141 -3.816 1 97.75 102 LYS B C 1
ATOM 2432 O O . LYS B 1 102 ? -2.086 -25.047 -4.211 1 97.75 102 LYS B O 1
ATOM 2437 N N . VAL B 1 103 ? -1.608 -22.891 -3.967 1 98.44 103 VAL B N 1
ATOM 2438 C CA . VAL B 1 103 ? -2.801 -22.453 -4.68 1 98.44 103 VAL B CA 1
ATOM 2439 C C . VAL B 1 103 ? -2.748 -22.922 -6.129 1 98.44 103 VAL B C 1
ATOM 2441 O O . VAL B 1 103 ? -3.744 -23.422 -6.664 1 98.44 103 VAL B O 1
ATOM 2444 N N . HIS B 1 104 ? -1.651 -22.812 -6.738 1 98.75 104 HIS B N 1
ATOM 2445 C CA . HIS B 1 104 ? -1.451 -23.266 -8.109 1 98.75 104 HIS B CA 1
ATOM 2446 C C . HIS B 1 104 ? -1.658 -24.781 -8.227 1 98.75 104 HIS B C 1
ATOM 2448 O O . HIS B 1 104 ? -2.314 -25.25 -9.156 1 98.75 104 HIS B O 1
ATOM 2454 N N . ASN B 1 105 ? -1.172 -25.5 -7.336 1 98.12 105 ASN B N 1
ATOM 2455 C CA . ASN B 1 105 ? -1.233 -26.953 -7.352 1 98.12 105 ASN B CA 1
ATOM 2456 C C . ASN B 1 105 ? -2.662 -27.453 -7.168 1 98.12 105 ASN B C 1
ATOM 2458 O O . ASN B 1 105 ? -2.992 -28.562 -7.586 1 98.12 105 ASN B O 1
ATOM 2462 N N . LYS B 1 106 ? -3.41 -26.672 -6.594 1 97.44 106 LYS B N 1
ATOM 2463 C CA . LYS B 1 106 ? -4.812 -27.031 -6.406 1 97.44 106 LYS B CA 1
ATOM 2464 C C . LYS B 1 106 ? -5.617 -26.797 -7.68 1 97.44 106 LYS B C 1
ATOM 2466 O O . LYS B 1 106 ? -6.809 -27.109 -7.738 1 97.44 106 LYS B O 1
ATOM 2471 N N . GLY B 1 107 ? -5.035 -26.125 -8.617 1 98.19 107 GLY B N 1
ATOM 2472 C CA . GLY B 1 107 ? -5.684 -26.016 -9.914 1 98.19 107 GLY B CA 1
ATOM 2473 C C . GLY B 1 107 ? -6.059 -24.594 -10.281 1 98.19 107 GLY B C 1
ATOM 2474 O O . GLY B 1 107 ? -6.59 -24.344 -11.367 1 98.19 107 GLY B O 1
ATOM 2475 N N . ALA B 1 108 ? -5.805 -23.641 -9.406 1 98.62 108 ALA B N 1
ATOM 2476 C CA . ALA B 1 108 ? -6.109 -22.234 -9.703 1 98.62 108 ALA B CA 1
ATOM 2477 C C . ALA B 1 108 ? -5.145 -21.688 -10.75 1 98.62 108 ALA B C 1
ATOM 2479 O O . ALA B 1 108 ? -3.953 -22 -10.734 1 98.62 108 ALA B O 1
ATOM 2480 N N . ARG B 1 109 ? -5.617 -20.859 -11.648 1 98.81 109 ARG B N 1
ATOM 2481 C CA . ARG B 1 109 ? -4.734 -20.125 -12.539 1 98.81 109 ARG B CA 1
ATOM 2482 C C . ARG B 1 109 ? -4.035 -18.984 -11.797 1 98.81 109 ARG B C 1
ATOM 2484 O O . ARG B 1 109 ? -4.691 -18.078 -11.273 1 98.81 109 ARG B O 1
ATOM 2491 N N . VAL B 1 110 ? -2.77 -19 -11.75 1 98.94 110 VAL B N 1
ATOM 2492 C CA . VAL B 1 110 ? -1.99 -17.984 -11.062 1 98.94 110 VAL B CA 1
ATOM 2493 C C . VAL B 1 110 ? -1.208 -17.156 -12.078 1 98.94 110 VAL B C 1
ATOM 2495 O O . VAL B 1 110 ? -0.517 -17.703 -12.938 1 98.94 110 VAL B O 1
ATOM 2498 N N . ARG B 1 111 ? -1.344 -15.836 -12.031 1 98.94 111 ARG B N 1
ATOM 2499 C CA . ARG B 1 111 ? -0.562 -14.898 -12.828 1 98.94 111 ARG B CA 1
ATOM 2500 C C . ARG B 1 111 ? 0.215 -13.938 -11.93 1 98.94 111 ARG B C 1
ATOM 2502 O O . ARG B 1 111 ? -0.311 -13.453 -10.93 1 98.94 111 ARG B O 1
ATOM 2509 N N . VAL B 1 112 ? 1.44 -13.719 -12.305 1 98.88 112 VAL B N 1
ATOM 2510 C CA . VAL B 1 112 ? 2.303 -12.844 -11.516 1 98.88 112 VAL B CA 1
ATOM 2511 C C . VAL B 1 112 ? 2.932 -11.781 -12.414 1 98.88 112 VAL B C 1
ATOM 2513 O O . VAL B 1 112 ? 3.502 -12.102 -13.453 1 98.88 112 VAL B O 1
ATOM 2516 N N . ILE B 1 113 ? 2.781 -10.539 -12.055 1 98.81 113 ILE B N 1
ATOM 2517 C CA . ILE B 1 113 ? 3.529 -9.43 -12.641 1 98.81 113 ILE B CA 1
ATOM 2518 C C . ILE B 1 113 ? 4.602 -8.961 -11.664 1 98.81 113 ILE B C 1
ATOM 2520 O O . ILE B 1 113 ? 4.324 -8.75 -10.477 1 98.81 113 ILE B O 1
ATOM 2524 N N . ILE B 1 114 ? 5.805 -8.789 -12.133 1 98.44 114 ILE B N 1
ATOM 2525 C CA . ILE B 1 114 ? 6.902 -8.32 -11.297 1 98.44 114 ILE B CA 1
ATOM 2526 C C . ILE B 1 114 ? 7.656 -7.203 -12.008 1 98.44 114 ILE B C 1
ATOM 2528 O O . ILE B 1 114 ? 7.594 -7.086 -13.234 1 98.44 114 ILE B O 1
ATOM 2532 N N . ASP B 1 115 ? 8.273 -6.359 -11.273 1 98.31 115 ASP B N 1
ATOM 2533 C CA . ASP B 1 115 ? 9.148 -5.352 -11.867 1 98.31 115 ASP B CA 1
ATOM 2534 C C . ASP B 1 115 ? 10.398 -5.992 -12.461 1 98.31 115 ASP B C 1
ATOM 2536 O O . ASP B 1 115 ? 11.07 -6.793 -11.797 1 98.31 115 ASP B O 1
ATOM 2540 N N . GLU B 1 116 ? 10.773 -5.582 -13.578 1 97.06 116 GLU B N 1
ATOM 2541 C CA . GLU B 1 116 ? 11.898 -6.18 -14.289 1 97.06 116 GLU B CA 1
ATOM 2542 C C . GLU B 1 116 ? 13.188 -6.047 -13.492 1 97.06 116 GLU B C 1
ATOM 2544 O O . GLU B 1 116 ? 14.008 -6.969 -13.469 1 97.06 116 GLU B O 1
ATOM 2549 N N . SER B 1 117 ? 13.336 -4.965 -12.867 1 96.25 117 SER B N 1
ATOM 2550 C CA . SER B 1 117 ? 14.578 -4.707 -12.141 1 96.25 117 SER B CA 1
ATOM 2551 C C . SER B 1 117 ? 14.734 -5.66 -10.961 1 96.25 117 SER B C 1
ATOM 2553 O O . SER B 1 117 ? 15.836 -5.809 -10.422 1 96.25 117 SER B O 1
ATOM 2555 N N . GLN B 1 118 ? 13.609 -6.344 -10.578 1 97.12 118 GLN B N 1
ATOM 2556 C CA . GLN B 1 118 ? 13.664 -7.215 -9.406 1 97.12 118 GLN B CA 1
ATOM 2557 C C . GLN B 1 118 ? 13.57 -8.68 -9.805 1 97.12 118 GLN B C 1
ATOM 2559 O O . GLN B 1 118 ? 13.578 -9.57 -8.945 1 97.12 118 GLN B O 1
ATOM 2564 N N . ARG B 1 119 ? 13.477 -8.969 -11.023 1 95.75 119 ARG B N 1
ATOM 2565 C CA . ARG B 1 119 ? 13.297 -10.32 -11.531 1 95.75 119 ARG B CA 1
ATOM 2566 C C . ARG B 1 119 ? 14.391 -11.25 -11 1 95.75 119 ARG B C 1
ATOM 2568 O O . ARG B 1 119 ? 14.109 -12.391 -10.625 1 95.75 119 ARG B O 1
ATOM 2575 N N . GLU B 1 120 ? 15.656 -10.711 -10.945 1 95.06 120 GLU B N 1
ATOM 2576 C CA . GLU B 1 120 ? 16.781 -11.539 -10.547 1 95.06 120 GLU B CA 1
ATOM 2577 C C . GLU B 1 120 ? 17.391 -11.055 -9.234 1 95.06 120 GLU B C 1
ATOM 2579 O O . GLU B 1 120 ? 18.578 -11.266 -8.977 1 95.06 120 GLU B O 1
ATOM 2584 N N . SER B 1 121 ? 16.609 -10.359 -8.508 1 95.25 121 SER B N 1
ATOM 2585 C CA . SER B 1 121 ? 17.109 -9.906 -7.215 1 95.25 121 SER B CA 1
ATOM 2586 C C . SER B 1 121 ? 17.406 -11.078 -6.293 1 95.25 121 SER B C 1
ATOM 2588 O O . SER B 1 121 ? 16.969 -12.203 -6.547 1 95.25 121 SER B O 1
ATOM 2590 N N . SER B 1 122 ? 18.203 -10.812 -5.246 1 96.06 122 SER B N 1
ATOM 2591 C CA . SER B 1 122 ? 18.562 -11.867 -4.305 1 96.06 122 SER B CA 1
ATOM 2592 C C . SER B 1 122 ? 17.328 -12.5 -3.684 1 96.06 122 SER B C 1
ATOM 2594 O O . SER B 1 122 ? 16.484 -11.805 -3.117 1 96.06 122 SER B O 1
ATOM 2596 N N . GLY B 1 123 ? 17.234 -13.812 -3.854 1 97.44 123 GLY B N 1
ATOM 2597 C CA . GLY B 1 123 ? 16.141 -14.562 -3.244 1 97.44 123 GLY B CA 1
ATOM 2598 C C . GLY B 1 123 ? 14.875 -14.547 -4.074 1 97.44 123 GLY B C 1
ATOM 2599 O O . GLY B 1 123 ? 13.844 -15.07 -3.65 1 97.44 123 GLY B O 1
ATOM 2600 N N . SER B 1 124 ? 15.008 -13.961 -5.207 1 98.25 124 SER B N 1
ATOM 2601 C CA . SER B 1 124 ? 13.836 -13.891 -6.066 1 98.25 124 SER B CA 1
ATOM 2602 C C . SER B 1 124 ? 13.219 -15.273 -6.27 1 98.25 124 SER B C 1
ATOM 2604 O O . SER B 1 124 ? 13.938 -16.266 -6.438 1 98.25 124 SER B O 1
ATOM 2606 N N . GLN B 1 125 ? 11.883 -15.242 -6.301 1 98 125 GLN B N 1
ATOM 2607 C CA . GLN B 1 125 ? 11.156 -16.5 -6.445 1 98 125 GLN B CA 1
ATOM 2608 C C . GLN B 1 125 ? 10.688 -16.703 -7.883 1 98 125 GLN B C 1
ATOM 2610 O O . GLN B 1 125 ? 10 -17.672 -8.188 1 98 125 GLN B O 1
ATOM 2615 N N . ILE B 1 126 ? 11.039 -15.852 -8.758 1 98 126 ILE B N 1
ATOM 2616 C CA . ILE B 1 126 ? 10.453 -15.789 -10.094 1 98 126 ILE B CA 1
ATOM 2617 C C . ILE B 1 126 ? 10.859 -17.016 -10.898 1 98 126 ILE B C 1
ATOM 2619 O O . ILE B 1 126 ? 10.023 -17.656 -11.539 1 98 126 ILE B O 1
ATOM 2623 N N . SER B 1 127 ? 12.125 -17.391 -10.883 1 97.62 127 SER B N 1
ATOM 2624 C CA . SER B 1 127 ? 12.578 -18.578 -11.602 1 97.62 127 SER B CA 1
ATOM 2625 C C . SER B 1 127 ? 11.867 -19.828 -11.102 1 97.62 127 SER B C 1
ATOM 2627 O O . SER B 1 127 ? 11.477 -20.688 -11.898 1 97.62 127 SER B O 1
ATOM 2629 N N . PHE B 1 128 ? 11.758 -19.938 -9.836 1 98.19 128 PHE B N 1
ATOM 2630 C CA . PHE B 1 128 ? 11.07 -21.062 -9.227 1 98.19 128 PHE B CA 1
ATOM 2631 C C . PHE B 1 128 ? 9.625 -21.141 -9.703 1 98.19 128 PHE B C 1
ATOM 2633 O O . PHE B 1 128 ? 9.141 -22.203 -10.086 1 98.19 128 PHE B O 1
ATOM 2640 N N . LEU B 1 129 ? 8.945 -19.984 -9.672 1 98.38 129 LEU B N 1
ATOM 2641 C CA . LEU B 1 129 ? 7.547 -19.938 -10.094 1 98.38 129 LEU B CA 1
ATOM 2642 C C . LEU B 1 129 ? 7.402 -20.359 -11.555 1 98.38 129 LEU B C 1
ATOM 2644 O O . LEU B 1 129 ? 6.512 -21.141 -11.891 1 98.38 129 LEU B O 1
ATOM 2648 N N . ARG B 1 130 ? 8.242 -19.875 -12.344 1 97.81 130 ARG B N 1
ATOM 2649 C CA . ARG B 1 130 ? 8.203 -20.234 -13.758 1 97.81 130 ARG B CA 1
ATOM 2650 C C . ARG B 1 130 ? 8.43 -21.734 -13.953 1 97.81 130 ARG B C 1
ATOM 2652 O O . ARG B 1 130 ? 7.754 -22.359 -14.766 1 97.81 130 ARG B O 1
ATOM 2659 N N . ALA B 1 131 ? 9.352 -22.25 -13.289 1 98.19 131 ALA B N 1
ATOM 2660 C CA . ALA B 1 131 ? 9.664 -23.672 -13.383 1 98.19 131 ALA B CA 1
ATOM 2661 C C . ALA B 1 131 ? 8.461 -24.516 -13 1 98.19 131 ALA B C 1
ATOM 2663 O O . ALA B 1 131 ? 8.312 -25.641 -13.484 1 98.19 131 ALA B O 1
ATOM 2664 N N . LYS B 1 132 ? 7.605 -23.984 -12.156 1 98 132 LYS B N 1
ATOM 2665 C CA . LYS B 1 132 ? 6.418 -24.703 -11.703 1 98 132 LYS B CA 1
ATOM 2666 C C . LYS B 1 132 ? 5.262 -24.531 -12.688 1 98 132 LYS B C 1
ATOM 2668 O O . LYS B 1 132 ? 4.18 -25.078 -12.484 1 98 132 LYS B O 1
ATOM 2673 N N . GLY B 1 133 ? 5.473 -23.719 -13.664 1 97.88 133 GLY B N 1
ATOM 2674 C CA . GLY B 1 133 ? 4.449 -23.516 -14.68 1 97.88 133 GLY B CA 1
ATOM 2675 C C . GLY B 1 133 ? 3.555 -22.328 -14.406 1 97.88 133 GLY B C 1
ATOM 2676 O O . GLY B 1 133 ? 2.537 -22.141 -15.078 1 97.88 133 GLY B O 1
ATOM 2677 N N . ILE B 1 134 ? 3.904 -21.547 -13.453 1 98.62 134 ILE B N 1
ATOM 2678 C CA . ILE B 1 134 ? 3.133 -20.344 -13.148 1 98.62 134 ILE B CA 1
ATOM 2679 C C . ILE B 1 134 ? 3.455 -19.25 -14.164 1 98.62 134 ILE B C 1
ATOM 2681 O O . ILE B 1 134 ? 4.617 -19.062 -14.531 1 98.62 134 ILE B O 1
ATOM 2685 N N . LEU B 1 135 ? 2.453 -18.531 -14.641 1 98 135 LEU B N 1
ATOM 2686 C CA . LEU B 1 135 ? 2.613 -17.469 -15.617 1 98 135 LEU B CA 1
ATOM 2687 C C . LEU B 1 135 ? 3.174 -16.203 -14.961 1 98 135 LEU B C 1
ATOM 2689 O O . LEU B 1 135 ? 2.549 -15.633 -14.062 1 98 135 LEU B O 1
ATOM 2693 N N . VAL B 1 136 ? 4.336 -15.812 -15.469 1 98.38 136 VAL B N 1
ATOM 2694 C CA . VAL B 1 136 ? 4.984 -14.625 -14.922 1 98.38 136 VAL B CA 1
ATOM 2695 C C . VAL B 1 136 ? 5.32 -13.656 -16.047 1 98.38 136 VAL B C 1
ATOM 2697 O O . VAL B 1 136 ? 5.898 -14.047 -17.062 1 98.38 136 VAL B O 1
ATOM 2700 N N . ARG B 1 137 ? 4.895 -12.43 -15.867 1 98.12 137 ARG B N 1
ATOM 2701 C CA . ARG B 1 137 ? 5.32 -11.359 -16.766 1 98.12 137 ARG B CA 1
ATOM 2702 C C . ARG B 1 137 ? 6.094 -10.289 -15.992 1 98.12 137 ARG B C 1
ATOM 2704 O O . ARG B 1 137 ? 5.859 -10.078 -14.797 1 98.12 137 ARG B O 1
ATOM 2711 N N . THR B 1 138 ? 6.98 -9.648 -16.703 1 97.19 138 THR B N 1
ATOM 2712 C CA . THR B 1 138 ? 7.789 -8.594 -16.109 1 97.19 138 THR B CA 1
ATOM 2713 C C . THR B 1 138 ? 7.527 -7.258 -16.797 1 97.19 138 THR B C 1
ATOM 2715 O O . THR B 1 138 ? 7.199 -7.227 -18 1 97.19 138 THR B O 1
ATOM 2718 N N . SER B 1 139 ? 7.648 -6.215 -16.016 1 96.31 139 SER B N 1
ATOM 2719 C CA . SER B 1 139 ? 7.598 -4.895 -16.625 1 96.31 139 SER B CA 1
ATOM 2720 C C . SER B 1 139 ? 8.75 -4.695 -17.609 1 96.31 139 SER B C 1
ATOM 2722 O O . SER B 1 139 ? 9.633 -5.555 -17.719 1 96.31 139 SER B O 1
ATOM 2724 N N . LYS B 1 140 ? 8.688 -3.652 -18.312 1 87.69 140 LYS B N 1
ATOM 2725 C CA . LYS B 1 140 ? 9.805 -3.307 -19.172 1 87.69 140 LYS B CA 1
ATOM 2726 C C . LYS B 1 140 ? 10.883 -2.541 -18.406 1 87.69 140 LYS B C 1
ATOM 2728 O O . LYS B 1 140 ? 10.609 -1.959 -17.359 1 87.69 140 LYS B O 1
ATOM 2733 N N . LEU B 1 141 ? 11.992 -2.637 -19.047 1 83 141 LEU B N 1
ATOM 2734 C CA . LEU B 1 141 ? 13.055 -1.843 -18.438 1 83 141 LEU B CA 1
ATOM 2735 C C . LEU B 1 141 ? 12.758 -0.352 -18.562 1 83 141 LEU B C 1
ATOM 2737 O O . LEU B 1 141 ? 12.453 0.134 -19.656 1 83 141 LEU B O 1
ATOM 2741 N N . SER B 1 142 ? 12.734 0.282 -17.469 1 89.06 142 SER B N 1
ATOM 2742 C CA . SER B 1 142 ? 12.391 1.697 -17.375 1 89.06 142 SER B CA 1
ATOM 2743 C C . SER B 1 142 ? 13 2.334 -16.141 1 89.06 142 SER B C 1
ATOM 2745 O O . SER B 1 142 ? 13.336 1.637 -15.172 1 89.06 142 SER B O 1
ATOM 2747 N N . PRO B 1 143 ? 13.273 3.67 -16.25 1 92.5 143 PRO B N 1
ATOM 2748 C CA . PRO B 1 143 ? 13.68 4.348 -15.023 1 92.5 143 PRO B CA 1
ATOM 2749 C C . PRO B 1 143 ? 12.578 4.375 -13.969 1 92.5 143 PRO B C 1
ATOM 2751 O O . PRO B 1 143 ? 12.844 4.676 -12.805 1 92.5 143 PRO B O 1
ATOM 2754 N N . TYR B 1 144 ? 11.414 4.031 -14.438 1 95.25 144 TYR B N 1
ATOM 2755 C CA . TYR B 1 144 ? 10.281 4.008 -13.516 1 95.25 144 TYR B CA 1
ATOM 2756 C C . TYR B 1 144 ? 9.945 2.582 -13.102 1 95.25 144 TYR B C 1
ATOM 2758 O O . TYR B 1 144 ? 10.156 1.64 -13.867 1 95.25 144 TYR B O 1
ATOM 2766 N N . LEU B 1 145 ? 9.344 2.461 -11.961 1 97.62 145 LEU B N 1
ATOM 2767 C CA . LEU B 1 145 ? 9.148 1.143 -11.367 1 97.62 145 LEU B CA 1
ATOM 2768 C C . LEU B 1 145 ? 7.695 0.696 -11.492 1 97.62 145 LEU B C 1
ATOM 2770 O O . LEU B 1 145 ? 6.781 1.516 -11.391 1 97.62 145 LEU B O 1
ATOM 2774 N N . MET B 1 146 ? 7.527 -0.563 -11.766 1 98.25 146 MET B N 1
ATOM 2775 C CA . MET B 1 146 ? 6.277 -1.201 -11.367 1 98.25 146 MET B CA 1
ATOM 2776 C C . MET B 1 146 ? 6.246 -1.465 -9.867 1 98.25 146 MET B C 1
ATOM 2778 O O . MET B 1 146 ? 6.719 -2.508 -9.406 1 98.25 146 MET B O 1
ATOM 2782 N N . HIS B 1 147 ? 5.594 -0.573 -9.117 1 98.75 147 HIS B N 1
ATOM 2783 C CA . HIS B 1 147 ? 5.805 -0.521 -7.672 1 98.75 147 HIS B CA 1
ATOM 2784 C C . HIS B 1 147 ? 4.551 -0.948 -6.918 1 98.75 147 HIS B C 1
ATOM 2786 O O . HIS B 1 147 ? 4.457 -0.759 -5.703 1 98.75 147 HIS B O 1
ATOM 2792 N N . HIS B 1 148 ? 3.568 -1.514 -7.609 1 98.81 148 HIS B N 1
ATOM 2793 C CA . HIS B 1 148 ? 2.393 -2.066 -6.949 1 98.81 148 HIS B CA 1
ATOM 2794 C C . HIS B 1 148 ? 2.777 -3.191 -5.992 1 98.81 148 HIS B C 1
ATOM 2796 O O . HIS B 1 148 ? 3.824 -3.822 -6.16 1 98.81 148 HIS B O 1
ATOM 2802 N N . LYS B 1 149 ? 1.939 -3.428 -4.996 1 98.75 149 LYS B N 1
ATOM 2803 C CA . LYS B 1 149 ? 1.945 -4.59 -4.109 1 98.75 149 LYS B CA 1
ATOM 2804 C C . LYS B 1 149 ? 0.527 -5.082 -3.84 1 98.75 149 LYS B C 1
ATOM 2806 O O . LYS B 1 149 ? -0.018 -4.863 -2.758 1 98.75 149 LYS B O 1
ATOM 2811 N N . PHE B 1 150 ? -0.023 -5.715 -4.832 1 98.94 150 PHE B N 1
ATOM 2812 C CA . PHE B 1 150 ? -1.369 -6.18 -4.523 1 98.94 150 PHE B CA 1
ATOM 2813 C C . PHE B 1 150 ? -1.615 -7.559 -5.129 1 98.94 150 PHE B C 1
ATOM 2815 O O . PHE B 1 150 ? -0.863 -8 -6 1 98.94 150 PHE B O 1
ATOM 2822 N N . ALA B 1 151 ? -2.664 -8.219 -4.645 1 98.94 151 ALA B N 1
ATOM 2823 C CA . ALA B 1 151 ? -3.174 -9.5 -5.125 1 98.94 151 ALA B CA 1
ATOM 2824 C C . ALA B 1 151 ? -4.699 -9.484 -5.207 1 98.94 151 ALA B C 1
ATOM 2826 O O . ALA B 1 151 ? -5.367 -8.867 -4.375 1 98.94 151 ALA B O 1
ATOM 2827 N N . VAL B 1 152 ? -5.191 -10.117 -6.195 1 98.94 152 VAL B N 1
ATOM 2828 C CA . VAL B 1 152 ? -6.629 -10.32 -6.328 1 98.94 152 VAL B CA 1
ATOM 2829 C C . VAL B 1 152 ? -6.945 -11.82 -6.305 1 98.94 152 VAL B C 1
ATOM 2831 O O . VAL B 1 152 ? -6.434 -12.578 -7.125 1 98.94 152 VAL B O 1
ATOM 2834 N N . VAL B 1 153 ? -7.758 -12.211 -5.332 1 98.88 153 VAL B N 1
ATOM 2835 C CA . VAL B 1 153 ? -8.141 -13.602 -5.117 1 98.88 153 VAL B CA 1
ATOM 2836 C C . VAL B 1 153 ? -9.523 -13.859 -5.711 1 98.88 153 VAL B C 1
ATOM 2838 O O . VAL B 1 153 ? -10.516 -13.297 -5.25 1 98.88 153 VAL B O 1
ATOM 2841 N N . ASP B 1 154 ? -9.617 -14.703 -6.773 1 98.81 154 ASP B N 1
ATOM 2842 C CA . ASP B 1 154 ? -10.836 -15.156 -7.438 1 98.81 154 ASP B CA 1
ATOM 2843 C C . ASP B 1 154 ? -11.656 -13.977 -7.953 1 98.81 154 ASP B C 1
ATOM 2845 O O . ASP B 1 154 ? -12.883 -14.055 -8.039 1 98.81 154 ASP B O 1
ATOM 2849 N N . GLY B 1 155 ? -10.984 -12.836 -8.125 1 98.56 155 GLY B N 1
ATOM 2850 C CA . GLY B 1 155 ? -11.68 -11.641 -8.578 1 98.56 155 GLY B CA 1
ATOM 2851 C C . GLY B 1 155 ? -12.633 -11.078 -7.547 1 98.56 155 GLY B C 1
ATOM 2852 O O . GLY B 1 155 ? -13.492 -10.258 -7.871 1 98.56 155 GLY B O 1
ATOM 2853 N N . LYS B 1 156 ? -12.414 -11.469 -6.277 1 98.31 156 LYS B N 1
ATOM 2854 C CA . LYS B 1 156 ? -13.422 -11.141 -5.273 1 98.31 156 LYS B CA 1
ATOM 2855 C C . LYS B 1 156 ? -12.789 -10.5 -4.047 1 98.31 156 LYS B C 1
ATOM 2857 O O . LYS B 1 156 ? -13.461 -9.805 -3.283 1 98.31 156 LYS B O 1
ATOM 2862 N N . ILE B 1 157 ? -11.547 -10.766 -3.824 1 98.75 157 ILE B N 1
ATOM 2863 C CA . ILE B 1 157 ? -10.844 -10.242 -2.654 1 98.75 157 ILE B CA 1
ATOM 2864 C C . ILE B 1 157 ? -9.586 -9.508 -3.094 1 98.75 157 ILE B C 1
ATOM 2866 O O . ILE B 1 157 ? -8.828 -10.008 -3.928 1 98.75 157 ILE B O 1
ATOM 2870 N N . LEU B 1 158 ? -9.453 -8.328 -2.574 1 98.94 158 LEU B N 1
ATOM 2871 C CA . LEU B 1 158 ? -8.234 -7.559 -2.795 1 98.94 158 LEU B CA 1
ATOM 2872 C C . LEU B 1 158 ? -7.336 -7.594 -1.562 1 98.94 158 LEU B C 1
ATOM 2874 O O . LEU B 1 158 ? -7.816 -7.438 -0.437 1 98.94 158 LEU B O 1
ATOM 2878 N N . ILE B 1 159 ? -6.102 -7.891 -1.761 1 98.94 159 ILE B N 1
ATOM 2879 C CA . ILE B 1 159 ? -5.02 -7.746 -0.792 1 98.94 159 ILE B CA 1
ATOM 2880 C C . ILE B 1 159 ? -4.051 -6.664 -1.26 1 98.94 159 ILE B C 1
ATOM 2882 O O . ILE B 1 159 ? -3.449 -6.781 -2.33 1 98.94 159 ILE B O 1
ATOM 2886 N N . ASN B 1 160 ? -3.928 -5.578 -0.515 1 98.88 160 ASN B N 1
ATOM 2887 C CA . ASN B 1 160 ? -3.17 -4.418 -0.974 1 98.88 160 ASN B CA 1
ATOM 2888 C C . ASN B 1 160 ? -2.537 -3.666 0.192 1 98.88 160 ASN B C 1
ATOM 2890 O O . ASN B 1 160 ? -3.09 -3.639 1.293 1 98.88 160 ASN B O 1
ATOM 2894 N N . GLY B 1 161 ? -1.379 -3.062 -0.069 1 98.75 161 GLY B N 1
ATOM 2895 C CA . GLY B 1 161 ? -0.767 -2.232 0.956 1 98.75 161 GLY B CA 1
ATOM 2896 C C . GLY B 1 161 ? 0.669 -1.858 0.643 1 98.75 161 GLY B C 1
ATOM 2897 O O . GLY B 1 161 ? 1.016 -1.623 -0.517 1 98.75 161 GLY B O 1
ATOM 2898 N N . SER B 1 162 ? 1.43 -1.726 1.717 1 98.81 162 SER B N 1
ATOM 2899 C CA . SER B 1 162 ? 2.805 -1.259 1.581 1 98.81 162 SER B CA 1
ATOM 2900 C C . SER B 1 162 ? 3.777 -2.428 1.471 1 98.81 162 SER B C 1
ATOM 2902 O O . SER B 1 162 ? 4.938 -2.246 1.09 1 98.81 162 SER B O 1
ATOM 2904 N N . LEU B 1 163 ? 3.41 -3.615 1.688 1 98.75 163 LEU B N 1
ATOM 2905 C CA . LEU B 1 163 ? 4.273 -4.762 1.947 1 98.75 163 LEU B CA 1
ATOM 2906 C C . LEU B 1 163 ? 4.891 -5.281 0.653 1 98.75 163 LEU B C 1
ATOM 2908 O O . LEU B 1 163 ? 4.184 -5.828 -0.2 1 98.75 163 LEU B O 1
ATOM 2912 N N . ASN B 1 164 ? 6.211 -5.113 0.508 1 98.75 164 ASN B N 1
ATOM 2913 C CA . ASN B 1 164 ? 6.926 -5.961 -0.442 1 98.75 164 ASN B CA 1
ATOM 2914 C C . ASN B 1 164 ? 6.988 -7.406 0.033 1 98.75 164 ASN B C 1
ATOM 2916 O O . ASN B 1 164 ? 7.176 -7.668 1.223 1 98.75 164 ASN B O 1
ATOM 2920 N N . TRP B 1 165 ? 6.836 -8.312 -0.864 1 98.69 165 TRP B N 1
ATOM 2921 C CA . TRP B 1 165 ? 6.805 -9.719 -0.453 1 98.69 165 TRP B CA 1
ATOM 2922 C C . TRP B 1 165 ? 8.219 -10.242 -0.217 1 98.69 165 TRP B C 1
ATOM 2924 O O . TRP B 1 165 ? 8.664 -11.172 -0.898 1 98.69 165 TRP B O 1
ATOM 2934 N N . THR B 1 166 ? 8.875 -9.688 0.776 1 98 166 THR B N 1
ATOM 2935 C CA . THR B 1 166 ? 10.211 -10.07 1.211 1 98 166 THR B CA 1
ATOM 2936 C C . THR B 1 166 ? 10.195 -10.523 2.668 1 98 166 THR B C 1
ATOM 2938 O O . THR B 1 166 ? 9.281 -10.172 3.422 1 98 166 THR B O 1
ATOM 2941 N N . ARG B 1 167 ? 11.188 -11.305 2.984 1 94.38 167 ARG B N 1
ATOM 2942 C CA . ARG B 1 167 ? 11.305 -11.719 4.379 1 94.38 167 ARG B CA 1
ATOM 2943 C C . ARG B 1 167 ? 11.5 -10.516 5.293 1 94.38 167 ARG B C 1
ATOM 2945 O O . ARG B 1 167 ? 10.898 -10.445 6.367 1 94.38 167 ARG B O 1
ATOM 2952 N N . GLN B 1 168 ? 12.359 -9.641 4.887 1 94.94 168 GLN B N 1
ATOM 2953 C CA . GLN B 1 168 ? 12.617 -8.438 5.672 1 94.94 168 GLN B CA 1
ATOM 2954 C C . GLN B 1 168 ? 11.32 -7.684 5.961 1 94.94 168 GLN B C 1
ATOM 2956 O O . GLN B 1 168 ? 11.109 -7.215 7.082 1 94.94 168 GLN B O 1
ATOM 2961 N N . ALA B 1 169 ? 10.469 -7.52 5.023 1 97.38 169 ALA B N 1
ATOM 2962 C CA . ALA B 1 169 ? 9.211 -6.801 5.184 1 97.38 169 ALA B CA 1
ATOM 2963 C C . ALA B 1 169 ? 8.281 -7.527 6.156 1 97.38 169 ALA B C 1
ATOM 2965 O O . ALA B 1 169 ? 7.652 -6.898 7.012 1 97.38 169 ALA B O 1
ATOM 2966 N N . VAL B 1 170 ? 8.219 -8.773 6.062 1 95.38 170 VAL B N 1
ATOM 2967 C CA . VAL B 1 170 ? 7.297 -9.586 6.852 1 95.38 170 VAL B CA 1
ATOM 2968 C C . VAL B 1 170 ? 7.762 -9.633 8.305 1 95.38 170 VAL B C 1
ATOM 2970 O O . VAL B 1 170 ? 6.941 -9.578 9.227 1 95.38 170 VAL B O 1
ATOM 2973 N N . VAL B 1 171 ? 9.023 -9.602 8.516 1 92.06 171 VAL B N 1
ATOM 2974 C CA . VAL B 1 171 ? 9.492 -9.922 9.859 1 92.06 171 VAL B CA 1
ATOM 2975 C C . VAL B 1 171 ? 9.859 -8.633 10.594 1 92.06 171 VAL B C 1
ATOM 2977 O O . VAL B 1 171 ? 9.828 -8.586 11.828 1 92.06 171 VAL B O 1
ATOM 2980 N N . GLY B 1 172 ? 10.219 -7.598 9.828 1 93.81 172 GLY B N 1
ATOM 2981 C CA . GLY B 1 172 ? 10.844 -6.516 10.57 1 93.81 172 GLY B CA 1
ATOM 2982 C C . GLY B 1 172 ? 10.297 -5.148 10.211 1 93.81 172 GLY B C 1
ATOM 2983 O O . GLY B 1 172 ? 10.164 -4.277 11.07 1 93.81 172 GLY B O 1
ATOM 2984 N N . ASN B 1 173 ? 10.008 -4.887 8.984 1 96.94 173 ASN B N 1
ATOM 2985 C CA . ASN B 1 173 ? 9.531 -3.57 8.57 1 96.94 173 ASN B CA 1
ATOM 2986 C C . ASN B 1 173 ? 8.172 -3.252 9.188 1 96.94 173 ASN B C 1
ATOM 2988 O O . ASN B 1 173 ? 7.422 -4.16 9.555 1 96.94 173 ASN B O 1
ATOM 2992 N N . ARG B 1 174 ? 7.957 -1.993 9.32 1 97.69 174 ARG B N 1
ATOM 2993 C CA . ARG B 1 174 ? 6.582 -1.562 9.547 1 97.69 174 ARG B CA 1
ATOM 2994 C C . ARG B 1 174 ? 5.812 -1.471 8.234 1 97.69 174 ARG B C 1
ATOM 2996 O O . ARG B 1 174 ? 6.145 -0.661 7.367 1 97.69 174 ARG B O 1
ATOM 3003 N N . GLU B 1 175 ? 4.828 -2.354 8.109 1 98.56 175 GLU B N 1
ATOM 3004 C CA . GLU B 1 175 ? 4.027 -2.473 6.898 1 98.56 175 GLU B CA 1
ATOM 3005 C C . GLU B 1 175 ? 2.545 -2.617 7.227 1 98.56 175 GLU B C 1
ATOM 3007 O O . GLU B 1 175 ? 2.186 -2.939 8.359 1 98.56 175 GLU B O 1
ATOM 3012 N N . ASN B 1 176 ? 1.767 -2.334 6.195 1 98.75 176 ASN B N 1
ATOM 3013 C CA . ASN B 1 176 ? 0.338 -2.615 6.289 1 98.75 176 ASN B CA 1
ATOM 3014 C C . ASN B 1 176 ? -0.166 -3.371 5.062 1 98.75 176 ASN B C 1
ATOM 3016 O O . ASN B 1 176 ? 0.351 -3.186 3.959 1 98.75 176 ASN B O 1
ATOM 3020 N N . VAL B 1 177 ? -1.222 -4.191 5.301 1 98.81 177 VAL B N 1
ATOM 3021 C CA . VAL B 1 177 ? -1.979 -4.875 4.254 1 98.81 177 VAL B CA 1
ATOM 3022 C C . VAL B 1 177 ? -3.475 -4.746 4.535 1 98.81 177 VAL B C 1
ATOM 3024 O O . VAL B 1 177 ? -3.943 -5.105 5.621 1 98.81 177 VAL B O 1
ATOM 3027 N N . LEU B 1 178 ? -4.18 -4.184 3.617 1 98.88 178 LEU B N 1
ATOM 3028 C CA . LEU B 1 178 ? -5.637 -4.141 3.676 1 98.88 178 LEU B CA 1
ATOM 3029 C C . LEU B 1 178 ? -6.25 -5.23 2.805 1 98.88 178 LEU B C 1
ATOM 3031 O O . LEU B 1 178 ? -5.918 -5.348 1.623 1 98.88 178 LEU B O 1
ATOM 3035 N N . VAL B 1 179 ? -7.145 -6.051 3.422 1 98.75 179 VAL B N 1
ATOM 3036 C CA . VAL B 1 179 ? -7.898 -7.082 2.717 1 98.75 179 VAL B CA 1
ATOM 3037 C C . VAL B 1 179 ? -9.375 -6.691 2.648 1 98.75 179 VAL B C 1
ATOM 3039 O O . VAL B 1 179 ? -10.008 -6.461 3.68 1 98.75 179 VAL B O 1
ATOM 3042 N N . THR B 1 180 ? -9.914 -6.613 1.412 1 98.62 180 THR B N 1
ATOM 3043 C CA . THR B 1 180 ? -11.305 -6.199 1.276 1 98.62 180 THR B CA 1
ATOM 3044 C C . THR B 1 180 ? -11.992 -6.953 0.139 1 98.62 180 THR B C 1
ATOM 3046 O O . THR B 1 180 ? -11.336 -7.352 -0.828 1 98.62 180 THR B O 1
ATOM 3049 N N . ASN B 1 181 ? -13.305 -7.105 0.301 1 98.19 181 ASN B N 1
ATOM 3050 C CA . ASN B 1 181 ? -14.086 -7.695 -0.779 1 98.19 181 ASN B CA 1
ATOM 3051 C C . ASN B 1 181 ? -15.062 -6.688 -1.379 1 98.19 181 ASN B C 1
ATOM 3053 O O . ASN B 1 181 ? -16.062 -7.07 -1.982 1 98.19 181 ASN B O 1
ATOM 3057 N N . ASN B 1 182 ? -14.773 -5.355 -1.103 1 97.19 182 ASN B N 1
ATOM 3058 C CA . ASN B 1 182 ? -15.57 -4.348 -1.787 1 97.19 182 ASN B CA 1
ATOM 3059 C C . ASN B 1 182 ? -15.5 -4.508 -3.303 1 97.19 182 ASN B C 1
ATOM 3061 O O . ASN B 1 182 ? -14.445 -4.297 -3.904 1 97.19 182 ASN B O 1
ATOM 3065 N N . ALA B 1 183 ? -16.594 -4.789 -3.91 1 97.06 183 ALA B N 1
ATOM 3066 C CA . ALA B 1 183 ? -16.625 -5.199 -5.312 1 97.06 183 ALA B CA 1
ATOM 3067 C C . ALA B 1 183 ? -16.125 -4.078 -6.223 1 97.06 183 ALA B C 1
ATOM 3069 O O . ALA B 1 183 ? -15.445 -4.34 -7.223 1 97.06 183 ALA B O 1
ATOM 3070 N N . ASN B 1 184 ? -16.453 -2.898 -5.891 1 96.62 184 ASN B N 1
ATOM 3071 C CA . ASN B 1 184 ? -16.016 -1.774 -6.711 1 96.62 184 ASN B CA 1
ATOM 3072 C C . ASN B 1 184 ? -14.492 -1.604 -6.672 1 96.62 184 ASN B C 1
ATOM 3074 O O . ASN B 1 184 ? -13.867 -1.38 -7.707 1 96.62 184 ASN B O 1
ATOM 3078 N N . VAL B 1 185 ? -13.945 -1.717 -5.523 1 98.38 185 VAL B N 1
ATOM 3079 C CA . VAL B 1 185 ? -12.508 -1.587 -5.355 1 98.38 185 VAL B CA 1
ATOM 3080 C C . VAL B 1 185 ? -11.797 -2.75 -6.043 1 98.38 185 VAL B C 1
ATOM 3082 O O . VAL B 1 185 ? -10.875 -2.541 -6.84 1 98.38 185 VAL B O 1
ATOM 3085 N N . VAL B 1 186 ? -12.305 -3.902 -5.805 1 98.81 186 VAL B N 1
ATOM 3086 C CA . VAL B 1 186 ? -11.688 -5.098 -6.375 1 98.81 186 VAL B CA 1
ATOM 3087 C C . VAL B 1 186 ? -11.703 -5.008 -7.898 1 98.81 186 VAL B C 1
ATOM 3089 O O . VAL B 1 186 ? -10.703 -5.312 -8.555 1 98.81 186 VAL B O 1
ATOM 3092 N N . GLY B 1 187 ? -12.805 -4.594 -8.422 1 98.62 187 GLY B N 1
ATOM 3093 C CA . GLY B 1 187 ? -12.922 -4.492 -9.867 1 98.62 187 GLY B CA 1
ATOM 3094 C C . GLY B 1 187 ? -11.898 -3.557 -10.484 1 98.62 187 GLY B C 1
ATOM 3095 O O . GLY B 1 187 ? -11.359 -3.84 -11.555 1 98.62 187 GLY B O 1
ATOM 3096 N N . GLN B 1 188 ? -11.578 -2.477 -9.875 1 98.62 188 GLN B N 1
ATOM 3097 C CA . GLN B 1 188 ? -10.625 -1.506 -10.398 1 98.62 188 GLN B CA 1
ATOM 3098 C C . GLN B 1 188 ? -9.203 -2.062 -10.383 1 98.62 188 GLN B C 1
ATOM 3100 O O . GLN B 1 188 ? -8.438 -1.848 -11.32 1 98.62 188 GLN B O 1
ATOM 3105 N N . TYR B 1 189 ? -8.891 -2.762 -9.336 1 98.88 189 TYR B N 1
ATOM 3106 C CA . TYR B 1 189 ? -7.57 -3.377 -9.289 1 98.88 189 TYR B CA 1
ATOM 3107 C C . TYR B 1 189 ? -7.445 -4.488 -10.32 1 98.88 189 TYR B C 1
ATOM 3109 O O . TYR B 1 189 ? -6.387 -4.668 -10.93 1 98.88 189 TYR B O 1
ATOM 3117 N N . LEU B 1 190 ? -8.531 -5.223 -10.453 1 98.81 190 LEU B N 1
ATOM 3118 C CA . LEU B 1 190 ? -8.508 -6.266 -11.477 1 98.81 190 LEU B CA 1
ATOM 3119 C C . LEU B 1 190 ? -8.336 -5.664 -12.867 1 98.81 190 LEU B C 1
ATOM 3121 O O . LEU B 1 190 ? -7.574 -6.191 -13.68 1 98.81 190 LEU B O 1
ATOM 3125 N N . GLU B 1 191 ? -8.977 -4.602 -13.117 1 98.56 191 GLU B N 1
ATOM 3126 C CA . GLU B 1 191 ? -8.82 -3.92 -14.398 1 98.56 191 GLU B CA 1
ATOM 3127 C C . GLU B 1 191 ? -7.383 -3.438 -14.586 1 98.56 191 GLU B C 1
ATOM 3129 O O . GLU B 1 191 ? -6.828 -3.541 -15.68 1 98.56 191 GLU B O 1
ATOM 3134 N N . GLU B 1 192 ? -6.871 -2.848 -13.57 1 98.56 192 GLU B N 1
ATOM 3135 C CA . GLU B 1 192 ? -5.477 -2.414 -13.641 1 98.56 192 GLU B CA 1
ATOM 3136 C C . GLU B 1 192 ? -4.547 -3.592 -13.914 1 98.56 192 GLU B C 1
ATOM 3138 O O . GLU B 1 192 ? -3.633 -3.488 -14.734 1 98.56 192 GLU B O 1
ATOM 3143 N N . PHE B 1 193 ? -4.781 -4.68 -13.242 1 98.81 193 PHE B N 1
ATOM 3144 C CA . PHE B 1 193 ? -3.971 -5.867 -13.484 1 98.81 193 PHE B CA 1
ATOM 3145 C C . PHE B 1 193 ? -4.051 -6.289 -14.953 1 98.81 193 PHE B C 1
ATOM 3147 O O . PHE B 1 193 ? -3.023 -6.543 -15.586 1 98.81 193 PHE B O 1
ATOM 3154 N N . GLU B 1 194 ? -5.262 -6.328 -15.438 1 98.62 194 GLU B N 1
ATOM 3155 C CA . GLU B 1 194 ? -5.457 -6.77 -16.812 1 98.62 194 GLU B CA 1
ATOM 3156 C C . GLU B 1 194 ? -4.766 -5.836 -17.797 1 98.62 194 GLU B C 1
ATOM 3158 O O . GLU B 1 194 ? -4.172 -6.285 -18.781 1 98.62 194 GLU B O 1
ATOM 3163 N N . LYS B 1 195 ? -4.898 -4.66 -17.562 1 97.44 195 LYS B N 1
ATOM 3164 C CA . LYS B 1 195 ? -4.219 -3.676 -18.406 1 97.44 195 LYS B CA 1
ATOM 3165 C C . LYS B 1 195 ? -2.713 -3.926 -18.438 1 97.44 195 LYS B C 1
ATOM 3167 O O . LYS B 1 195 ? -2.107 -3.963 -19.5 1 97.44 195 LYS B O 1
ATOM 3172 N N . LEU B 1 196 ? -2.139 -4.098 -17.312 1 97.81 196 LEU B N 1
ATOM 3173 C CA . LEU B 1 196 ? -0.697 -4.309 -17.234 1 97.81 196 LEU B CA 1
ATOM 3174 C C . LEU B 1 196 ? -0.309 -5.664 -17.812 1 97.81 196 LEU B C 1
ATOM 3176 O O . LEU B 1 196 ? 0.745 -5.793 -18.438 1 97.81 196 LEU B O 1
ATOM 3180 N N . TRP B 1 197 ? -1.154 -6.613 -17.516 1 98.19 197 TRP B N 1
ATOM 3181 C CA . TRP B 1 197 ? -0.894 -7.941 -18.047 1 98.19 197 TRP B CA 1
ATOM 3182 C C . TRP B 1 197 ? -0.801 -7.902 -19.578 1 98.19 197 TRP B C 1
ATOM 3184 O O . TRP B 1 197 ? 0.055 -8.562 -20.172 1 98.19 197 TRP B O 1
ATOM 3194 N N . ARG B 1 198 ? -1.666 -7.137 -20.156 1 96.94 198 ARG B N 1
ATOM 3195 C CA . ARG B 1 198 ? -1.63 -6.98 -21.609 1 96.94 198 ARG B CA 1
ATOM 3196 C C . ARG B 1 198 ? -0.402 -6.188 -22.047 1 96.94 198 ARG B C 1
ATOM 3198 O O . ARG B 1 198 ? 0.259 -6.547 -23.016 1 96.94 198 ARG B O 1
ATOM 3205 N N . LEU B 1 199 ? -0.118 -5.207 -21.344 1 95.25 199 LEU B N 1
ATOM 3206 C CA . LEU B 1 199 ? 0.994 -4.32 -21.672 1 95.25 199 LEU B CA 1
ATOM 3207 C C . LEU B 1 199 ? 2.316 -5.078 -21.656 1 95.25 199 LEU B C 1
ATOM 3209 O O . LEU B 1 199 ? 3.213 -4.793 -22.453 1 95.25 199 LEU B O 1
ATOM 3213 N N . TYR B 1 200 ? 2.391 -6.039 -20.734 1 96.88 200 TYR B N 1
ATOM 3214 C CA . TYR B 1 200 ? 3.676 -6.699 -20.531 1 96.88 200 TYR B CA 1
ATOM 3215 C C . TYR B 1 200 ? 3.721 -8.039 -21.25 1 96.88 200 TYR B C 1
ATOM 3217 O O . TYR B 1 200 ? 4.578 -8.883 -20.953 1 96.88 200 TYR B O 1
ATOM 3225 N N . ASP B 1 201 ? 2.85 -8.242 -22.109 1 92.88 201 ASP B N 1
ATOM 3226 C CA . ASP B 1 201 ? 2.879 -9.445 -22.922 1 92.88 201 ASP B CA 1
ATOM 3227 C C . ASP B 1 201 ? 4.121 -9.477 -23.812 1 92.88 201 ASP B C 1
ATOM 3229 O O . ASP B 1 201 ? 4.352 -8.555 -24.594 1 92.88 201 ASP B O 1
ATOM 3233 N N . PRO B 1 202 ? 4.941 -10.43 -23.578 1 82.88 202 PRO B N 1
ATOM 3234 C CA . PRO B 1 202 ? 6.16 -10.492 -24.391 1 82.88 202 PRO B CA 1
ATOM 3235 C C . PRO B 1 202 ? 5.875 -10.547 -25.891 1 82.88 202 PRO B C 1
ATOM 3237 O O . PRO B 1 202 ? 6.727 -10.172 -26.703 1 82.88 202 PRO B O 1
ATOM 3240 N N . LYS B 1 203 ? 4.812 -11.062 -26.25 1 74 203 LYS B N 1
ATOM 3241 C CA . LYS B 1 203 ? 4.516 -11.102 -27.688 1 74 203 LYS B CA 1
ATOM 3242 C C . LYS B 1 203 ? 4.203 -9.711 -28.219 1 74 203 LYS B C 1
ATOM 3244 O O . LYS B 1 203 ? 4.191 -9.492 -29.438 1 74 203 LYS B O 1
ATOM 3249 N N . THR B 1 204 ? 3.799 -8.906 -27.328 1 52.97 204 THR B N 1
ATOM 3250 C CA . THR B 1 204 ? 3.467 -7.559 -27.781 1 52.97 204 THR B CA 1
ATOM 3251 C C . THR B 1 204 ? 4.73 -6.758 -28.078 1 52.97 204 THR B C 1
ATOM 3253 O O . THR B 1 204 ? 4.668 -5.68 -28.672 1 52.97 204 THR B O 1
ATOM 3256 N N . VAL B 1 205 ? 5.832 -7.246 -27.594 1 40.84 205 VAL B N 1
ATOM 3257 C CA . VAL B 1 205 ? 7.012 -6.52 -28.062 1 40.84 205 VAL B CA 1
ATOM 3258 C C . VAL B 1 205 ? 7.523 -7.141 -29.359 1 40.84 205 VAL B C 1
ATOM 3260 O O . VAL B 1 205 ? 7.523 -8.359 -29.516 1 40.84 205 VAL B O 1
#

Organism: Strigamia maritima (NCBI:txid126957)